Protein AF-A0A1W2FY06-F1 (afdb_monomer_lite)

Structure (mmCIF, N/CA/C/O backbone):
data_AF-A0A1W2FY06-F1
#
_entry.id   AF-A0A1W2FY06-F1
#
loop_
_atom_site.group_PDB
_atom_site.id
_atom_site.type_symbol
_atom_site.label_atom_id
_atom_site.label_alt_id
_atom_site.label_comp_id
_atom_site.label_asym_id
_atom_site.label_entity_id
_atom_site.label_seq_id
_atom_site.pdbx_PDB_ins_code
_atom_site.Cartn_x
_atom_site.Cartn_y
_atom_site.Cartn_z
_atom_site.occupancy
_atom_site.B_iso_or_equiv
_atom_site.auth_seq_id
_atom_site.auth_comp_id
_atom_site.auth_asym_id
_atom_site.auth_atom_id
_atom_site.pdbx_PDB_model_num
ATOM 1 N N . MET A 1 1 ? -39.322 6.950 17.007 1.00 67.31 1 MET A N 1
ATOM 2 C CA . MET A 1 1 ? -38.170 6.856 16.088 1.00 67.31 1 MET A CA 1
ATOM 3 C C . MET A 1 1 ? -37.689 5.413 16.078 1.00 67.31 1 MET A C 1
ATOM 5 O O . MET A 1 1 ? -37.512 4.843 17.148 1.00 67.31 1 MET A O 1
ATOM 9 N N . ARG A 1 2 ? -37.564 4.769 14.909 1.00 72.56 2 ARG A N 1
ATOM 10 C CA . ARG A 1 2 ? -37.090 3.375 14.846 1.00 72.56 2 ARG A CA 1
ATOM 11 C C . ARG A 1 2 ? -35.591 3.369 15.153 1.00 72.56 2 ARG A C 1
ATOM 13 O O . ARG A 1 2 ? -34.819 3.900 14.365 1.00 72.56 2 ARG A O 1
ATOM 20 N N . ARG A 1 3 ? -35.193 2.812 16.303 1.00 79.31 3 ARG A N 1
ATOM 21 C CA . ARG A 1 3 ? -33.794 2.851 16.766 1.00 79.31 3 ARG A CA 1
ATOM 22 C C . ARG A 1 3 ? -32.891 1.785 16.157 1.00 79.31 3 ARG A C 1
ATOM 24 O O . ARG A 1 3 ? -31.689 1.897 16.316 1.00 79.31 3 ARG A O 1
ATOM 31 N N . ALA A 1 4 ? -33.442 0.789 15.462 1.00 83.06 4 ALA A N 1
ATOM 32 C CA . ALA A 1 4 ? -32.665 -0.295 14.871 1.00 83.06 4 ALA A CA 1
ATOM 33 C C . ALA A 1 4 ? -33.096 -0.609 13.434 1.00 83.06 4 ALA A C 1
ATOM 35 O O . ALA A 1 4 ? -34.290 -0.763 13.143 1.00 83.06 4 ALA A O 1
ATOM 36 N N . LEU A 1 5 ? -32.098 -0.752 12.567 1.00 82.75 5 LEU A N 1
ATOM 37 C CA . LEU A 1 5 ? -32.181 -1.322 11.233 1.00 82.75 5 LEU A CA 1
ATOM 38 C C . LEU A 1 5 ? -31.598 -2.735 11.282 1.00 82.75 5 LEU A C 1
ATOM 40 O O . LEU A 1 5 ? -30.414 -2.924 11.562 1.00 82.75 5 LEU A O 1
ATOM 44 N N . ALA A 1 6 ? -32.452 -3.725 11.029 1.00 81.94 6 ALA A N 1
ATOM 45 C CA . ALA A 1 6 ? -32.010 -5.089 10.794 1.00 81.94 6 ALA A CA 1
ATOM 46 C C . ALA A 1 6 ? -31.625 -5.211 9.322 1.00 81.94 6 ALA A C 1
ATOM 48 O O . ALA A 1 6 ? -32.446 -4.930 8.448 1.00 81.94 6 ALA A O 1
ATOM 49 N N . VAL A 1 7 ? -30.386 -5.609 9.067 1.00 79.62 7 VAL A N 1
ATOM 50 C CA . VAL A 1 7 ? -29.875 -5.868 7.723 1.00 79.62 7 VAL A CA 1
ATOM 51 C C . VAL A 1 7 ? -29.640 -7.366 7.564 1.00 79.62 7 VAL A C 1
ATOM 53 O O . VAL A 1 7 ? -29.086 -8.016 8.454 1.00 79.62 7 VAL A O 1
ATOM 56 N N . GLY A 1 8 ? -30.102 -7.938 6.451 1.00 71.25 8 GLY A N 1
ATOM 57 C CA . GLY A 1 8 ? -29.766 -9.311 6.100 1.00 71.25 8 GLY A CA 1
ATOM 58 C C . GLY A 1 8 ? -28.286 -9.410 5.733 1.00 71.25 8 GLY A C 1
ATOM 59 O O . GLY A 1 8 ? -27.735 -8.484 5.136 1.00 71.25 8 GLY A O 1
ATOM 60 N N . ALA A 1 9 ? -27.646 -10.544 6.031 1.00 61.25 9 ALA A N 1
ATOM 61 C CA . ALA A 1 9 ? -26.283 -10.794 5.560 1.00 61.25 9 ALA A CA 1
ATOM 62 C C . ALA A 1 9 ? -26.212 -10.655 4.025 1.00 61.25 9 ALA A C 1
ATOM 64 O O . ALA A 1 9 ? -25.365 -9.956 3.507 1.00 61.25 9 ALA A O 1
ATOM 65 N N . GLY A 1 10 ? -27.184 -11.169 3.266 1.00 57.09 10 GLY A N 1
ATOM 66 C CA . GLY A 1 10 ? -27.201 -10.978 1.806 1.00 57.09 10 GLY A CA 1
ATOM 67 C C . GLY A 1 10 ? -27.318 -9.517 1.330 1.00 57.09 10 GLY A C 1
ATOM 68 O O . GLY A 1 10 ? -26.815 -9.190 0.255 1.00 57.09 10 GLY A O 1
ATOM 69 N N . ASP A 1 11 ? -27.944 -8.633 2.115 1.00 59.56 11 ASP A N 1
ATOM 70 C CA . ASP A 1 11 ? -28.197 -7.234 1.732 1.00 59.56 11 ASP A CA 1
ATOM 71 C C . ASP A 1 11 ? -26.977 -6.336 1.966 1.00 59.56 11 ASP A C 1
ATOM 73 O O . ASP A 1 11 ? -26.702 -5.442 1.165 1.00 59.56 11 ASP A O 1
ATOM 77 N N . LEU A 1 12 ? -26.202 -6.614 3.018 1.00 58.22 12 LEU A N 1
ATOM 78 C CA . LEU A 1 12 ? -24.932 -5.938 3.300 1.00 58.22 12 LEU A CA 1
ATOM 79 C C . LEU A 1 12 ? -23.907 -6.153 2.164 1.00 58.22 12 LEU A C 1
ATOM 81 O O . LEU A 1 12 ? -23.123 -5.258 1.869 1.00 58.22 12 LEU A O 1
ATOM 85 N N . TRP A 1 13 ? -23.946 -7.304 1.481 1.00 53.69 13 TRP A N 1
ATOM 86 C CA . TRP A 1 13 ? -22.970 -7.670 0.448 1.00 53.69 13 TRP A CA 1
ATOM 87 C C . TRP A 1 13 ? -23.310 -7.021 -0.893 1.00 53.69 13 TRP A C 1
ATOM 89 O O . TRP A 1 13 ? -22.421 -6.578 -1.616 1.00 53.69 13 TRP A O 1
ATOM 99 N N . ARG A 1 14 ? -24.605 -6.901 -1.215 1.00 54.16 14 ARG A N 1
ATOM 100 C CA . ARG A 1 14 ? -25.066 -6.221 -2.438 1.00 54.16 14 ARG A CA 1
ATOM 101 C C . ARG A 1 14 ? -24.786 -4.717 -2.423 1.00 54.16 14 ARG A C 1
ATOM 103 O O . ARG A 1 14 ? -24.766 -4.109 -3.489 1.00 54.16 14 ARG A O 1
ATOM 110 N N . ALA A 1 15 ? -24.584 -4.131 -1.242 1.00 54.31 15 ALA A N 1
ATOM 111 C CA . ALA A 1 15 ? -24.338 -2.705 -1.072 1.00 54.31 15 ALA A CA 1
ATOM 112 C C . ALA A 1 15 ? -22.865 -2.288 -1.259 1.00 54.31 15 ALA A C 1
ATOM 114 O O . ALA A 1 15 ? -22.631 -1.102 -1.478 1.00 54.31 15 ALA A O 1
ATOM 115 N N . VAL A 1 16 ? -21.890 -3.213 -1.181 1.00 53.81 16 VAL A N 1
ATOM 116 C CA . VAL A 1 16 ? -20.472 -2.828 -1.025 1.00 53.81 16 VAL A CA 1
ATOM 117 C C . VAL A 1 16 ? -19.586 -3.067 -2.254 1.00 53.81 16 VAL A C 1
ATOM 119 O O . VAL A 1 16 ? -18.772 -2.192 -2.505 1.00 53.81 16 VAL A O 1
ATOM 122 N N . GLU A 1 17 ? -19.720 -4.111 -3.091 1.00 51.19 17 GLU A N 1
ATOM 123 C CA . GLU A 1 17 ? -18.881 -4.192 -4.314 1.00 51.19 17 GLU A CA 1
ATOM 124 C C . GLU A 1 17 ? -19.279 -5.273 -5.341 1.00 51.19 17 GLU A C 1
ATOM 126 O O . GLU A 1 17 ? -19.975 -6.239 -5.041 1.00 51.19 17 GLU A O 1
ATOM 131 N N . ARG A 1 18 ? -18.801 -5.111 -6.587 1.00 51.38 18 ARG A N 1
ATOM 132 C CA . ARG A 1 18 ? -18.996 -6.022 -7.739 1.00 51.38 18 ARG A CA 1
ATOM 133 C C . ARG A 1 18 ? -18.108 -7.289 -7.707 1.00 51.38 18 ARG A C 1
ATOM 135 O O . ARG A 1 18 ? -18.113 -8.031 -8.688 1.00 51.38 18 ARG A O 1
ATOM 142 N N . GLN A 1 19 ? -17.325 -7.527 -6.650 1.00 51.66 19 GLN A N 1
ATOM 143 C CA . GLN A 1 19 ? -16.337 -8.619 -6.556 1.00 51.66 19 GLN A CA 1
ATOM 144 C C . GLN A 1 19 ? -16.575 -9.506 -5.323 1.00 51.66 19 GLN A C 1
ATOM 146 O O . GLN A 1 19 ? -17.111 -9.045 -4.318 1.00 51.66 19 GLN A O 1
ATOM 151 N N . GLN A 1 20 ? -16.216 -10.794 -5.409 1.00 56.03 20 GLN A N 1
ATOM 152 C CA . GLN A 1 20 ? -16.432 -11.745 -4.315 1.00 56.03 20 GLN A CA 1
ATOM 153 C C . GLN A 1 20 ? -15.434 -11.513 -3.153 1.00 56.03 20 GLN A C 1
ATOM 155 O O . GLN A 1 20 ? -14.250 -11.311 -3.414 1.00 56.03 20 GLN A O 1
ATOM 160 N N . PRO A 1 21 ? -15.872 -11.560 -1.877 1.00 55.97 21 PRO A N 1
ATOM 161 C CA . PRO A 1 21 ? -15.046 -11.197 -0.712 1.00 55.97 21 PRO A CA 1
ATOM 162 C C . PRO A 1 21 ? -13.812 -12.074 -0.422 1.00 55.97 21 PRO A C 1
ATOM 164 O O . PRO A 1 21 ? -12.934 -11.644 0.324 1.00 55.97 21 PRO A O 1
ATOM 167 N N . SER A 1 22 ? -13.743 -13.304 -0.940 1.00 63.78 22 SER A N 1
ATOM 168 C CA . SER A 1 22 ? -12.738 -14.308 -0.537 1.00 63.78 22 SER A CA 1
ATOM 169 C C . SER A 1 22 ? -11.319 -13.990 -1.003 1.00 63.78 22 SER A C 1
ATOM 171 O O . SER A 1 22 ? -10.350 -14.226 -0.279 1.00 63.78 22 SER A O 1
ATOM 173 N N . ASP A 1 23 ? -11.178 -13.425 -2.198 1.00 69.75 23 ASP A N 1
ATOM 174 C CA . ASP A 1 23 ? -9.884 -13.412 -2.890 1.00 69.75 23 ASP A CA 1
ATOM 175 C C . ASP A 1 23 ? -8.903 -12.405 -2.275 1.00 69.75 23 ASP A C 1
ATOM 177 O O . ASP A 1 23 ? -7.689 -12.540 -2.410 1.00 69.75 23 ASP A O 1
ATOM 181 N N . ARG A 1 24 ? -9.429 -11.409 -1.553 1.00 80.44 24 ARG A N 1
ATOM 182 C CA . ARG A 1 24 ? -8.660 -10.321 -0.929 1.00 80.44 24 ARG A CA 1
ATOM 183 C C . ARG A 1 24 ? -8.780 -10.284 0.593 1.00 80.44 24 ARG A C 1
ATOM 185 O O . ARG A 1 24 ? -8.371 -9.303 1.211 1.00 80.44 24 ARG A O 1
ATOM 192 N N . ALA A 1 25 ? -9.343 -11.317 1.215 1.00 86.88 25 ALA A N 1
ATOM 193 C CA . ALA A 1 25 ? -9.453 -11.382 2.668 1.00 86.88 25 ALA A CA 1
ATOM 194 C C . ALA A 1 25 ? -8.068 -11.446 3.336 1.00 86.88 25 ALA A C 1
ATOM 196 O O . ALA A 1 25 ? -7.158 -12.126 2.848 1.00 86.88 25 ALA A O 1
ATOM 197 N N . LEU A 1 26 ? -7.932 -10.755 4.471 1.00 90.69 26 LEU A N 1
ATOM 198 C CA . LEU A 1 26 ? -6.718 -10.765 5.286 1.00 90.69 26 LEU A CA 1
ATOM 199 C C . LEU A 1 26 ? -6.373 -12.182 5.786 1.00 90.69 26 LEU A C 1
ATOM 201 O O . LEU A 1 26 ? -7.285 -12.972 6.041 1.00 90.69 26 LEU A O 1
ATOM 205 N N . PRO A 1 27 ? -5.081 -12.499 5.998 1.00 91.50 27 PRO A N 1
ATOM 206 C CA . PRO A 1 27 ? -4.669 -13.756 6.628 1.00 91.50 27 PRO A CA 1
ATOM 207 C C . PRO A 1 27 ? -5.152 -13.883 8.075 1.00 91.50 27 PRO A C 1
ATOM 209 O O . PRO A 1 27 ? -5.428 -14.986 8.541 1.00 91.50 27 PRO A O 1
ATOM 212 N N . SER A 1 28 ? -5.241 -12.760 8.788 1.00 94.25 28 SER A N 1
ATOM 213 C CA . SER A 1 28 ? -5.701 -12.703 10.168 1.00 94.25 28 SER A CA 1
ATOM 214 C C . SER A 1 28 ? -6.188 -11.303 10.554 1.00 94.25 28 SER A C 1
ATOM 216 O O . SER A 1 28 ? -5.902 -10.322 9.861 1.00 94.25 28 SER A O 1
ATOM 218 N N . LEU A 1 29 ? -6.906 -11.200 11.674 1.00 95.00 29 LEU A N 1
ATOM 219 C CA . LEU A 1 29 ? -7.272 -9.929 12.303 1.00 95.00 29 LEU A CA 1
ATOM 220 C C . LEU A 1 29 ? -7.550 -10.104 13.803 1.00 95.00 29 LEU A C 1
ATOM 222 O O . LEU A 1 29 ? -7.943 -11.180 14.236 1.00 95.00 29 LEU A O 1
ATOM 226 N N . ASP A 1 30 ? -7.392 -9.039 14.585 1.00 95.38 30 ASP A N 1
ATOM 227 C CA . ASP A 1 30 ? -7.973 -8.927 15.927 1.00 95.38 30 ASP A CA 1
ATOM 228 C C . ASP A 1 30 ? -9.328 -8.222 15.802 1.00 95.38 30 ASP A C 1
ATOM 230 O O . ASP A 1 30 ? -9.382 -7.112 15.266 1.00 95.38 30 ASP A O 1
ATOM 234 N N . LEU A 1 31 ? -10.405 -8.828 16.309 1.00 95.25 31 LEU A N 1
ATOM 235 C CA . LEU A 1 31 ? -11.728 -8.205 16.382 1.00 95.25 31 LEU A CA 1
ATOM 236 C C . LEU A 1 31 ? -12.059 -7.848 17.830 1.00 95.25 31 LEU A C 1
ATOM 238 O O . LEU A 1 31 ? -12.178 -8.736 18.676 1.00 95.25 31 LEU A O 1
ATOM 242 N N . SER A 1 32 ? -12.259 -6.564 18.108 1.00 95.31 32 SER A N 1
ATOM 243 C CA . SER A 1 32 ? -12.756 -6.118 19.410 1.00 95.31 32 SER A CA 1
ATOM 244 C C . SER A 1 32 ? -14.279 -6.200 19.456 1.00 95.31 32 SER A C 1
ATOM 246 O O . SER A 1 32 ? -14.969 -5.653 18.589 1.00 95.31 32 SER A O 1
ATOM 248 N N . VAL A 1 33 ? -14.823 -6.860 20.477 1.00 95.75 33 VAL A N 1
ATOM 249 C CA . VAL A 1 33 ? -16.265 -7.034 20.670 1.00 95.75 33 VAL A CA 1
ATOM 250 C C . VAL A 1 33 ? -16.678 -6.843 22.124 1.00 95.75 33 VAL A C 1
ATOM 252 O O . VAL A 1 33 ? -15.971 -7.212 23.058 1.00 95.75 33 VAL A O 1
ATOM 255 N N . PHE A 1 34 ? -17.887 -6.329 22.314 1.00 95.62 34 PHE A N 1
ATOM 256 C CA . PHE A 1 34 ? -18.595 -6.365 23.587 1.00 95.62 34 PHE A CA 1
ATOM 257 C C . PHE A 1 34 ? -19.660 -7.456 23.539 1.00 95.62 34 PHE A C 1
ATOM 259 O O . PHE A 1 34 ? -20.426 -7.533 22.576 1.00 95.62 34 PHE A O 1
ATOM 266 N N . VAL A 1 35 ? -19.739 -8.268 24.591 1.00 95.75 35 VAL A N 1
ATOM 267 C CA . VAL A 1 35 ? -20.843 -9.215 24.792 1.00 95.75 35 VAL A CA 1
ATOM 268 C C . VAL A 1 35 ? -21.891 -8.535 25.661 1.00 95.75 35 VAL A C 1
ATOM 270 O O . VAL A 1 35 ? -21.599 -8.122 26.781 1.00 95.75 35 VAL A O 1
ATOM 273 N N . LEU A 1 36 ? -23.100 -8.403 25.128 1.00 95.69 36 LEU A N 1
ATOM 274 C CA . LEU A 1 36 ? -24.224 -7.720 25.752 1.00 95.69 36 LEU A CA 1
ATOM 275 C C . LEU A 1 36 ? -25.217 -8.762 26.270 1.00 95.69 36 LEU A C 1
ATOM 277 O O . LEU A 1 36 ? -25.936 -9.375 25.479 1.00 95.69 36 LEU A O 1
ATOM 281 N N . ALA A 1 37 ? -25.253 -8.953 27.585 1.00 95.00 37 ALA A N 1
ATOM 282 C CA . ALA A 1 37 ? -26.115 -9.923 28.256 1.00 95.00 37 ALA A CA 1
ATOM 283 C C . ALA A 1 37 ? -26.520 -9.407 29.641 1.00 95.00 37 ALA A C 1
ATOM 285 O O . ALA A 1 37 ? -25.834 -8.555 30.197 1.00 95.00 37 ALA A O 1
ATOM 286 N N . LEU A 1 38 ? -27.613 -9.925 30.206 1.00 94.31 38 LEU A N 1
ATOM 287 C CA . LEU A 1 38 ? -28.098 -9.519 31.537 1.00 94.31 38 LEU A CA 1
ATOM 288 C C . LEU A 1 38 ? -27.414 -10.275 32.689 1.00 94.31 38 LEU A C 1
ATOM 290 O O . LEU A 1 38 ? -27.403 -9.811 33.835 1.00 94.31 38 LEU A O 1
ATOM 294 N N . SER A 1 39 ? -26.859 -11.454 32.405 1.00 93.75 39 SER A N 1
ATOM 295 C CA . SER A 1 39 ? -26.155 -12.290 33.376 1.00 93.75 39 SER A CA 1
ATOM 296 C C . SER A 1 39 ? -25.247 -13.315 32.677 1.00 93.75 39 SER A C 1
ATOM 298 O O . SER A 1 39 ? -25.399 -13.526 31.470 1.00 93.75 39 SER A O 1
ATOM 300 N N . PRO A 1 40 ? -24.320 -13.966 33.405 1.00 94.75 40 PRO A N 1
ATOM 301 C CA . PRO A 1 40 ? -23.540 -15.084 32.874 1.00 94.75 40 PRO A CA 1
ATOM 302 C C . PRO A 1 40 ? -24.420 -16.225 32.345 1.00 94.75 40 PRO A C 1
ATOM 304 O O . PRO A 1 40 ? -24.166 -16.747 31.266 1.00 94.75 40 PRO A O 1
ATOM 307 N N . GLU A 1 41 ? -25.516 -16.547 33.036 1.00 96.12 41 GLU A N 1
ATOM 308 C CA . GLU A 1 41 ? -26.436 -17.617 32.631 1.00 96.12 41 GLU A CA 1
ATOM 309 C C . GLU A 1 41 ? -27.132 -17.299 31.300 1.00 96.12 41 GLU A C 1
ATOM 311 O O . GLU A 1 41 ? -27.409 -18.201 30.512 1.00 96.12 41 GLU A O 1
ATOM 316 N N . ALA A 1 42 ? -27.393 -16.016 31.016 1.00 95.50 42 ALA A N 1
ATOM 317 C CA . ALA A 1 42 ? -27.917 -15.589 29.720 1.00 95.50 42 ALA A CA 1
ATOM 318 C C . ALA A 1 42 ? -26.887 -15.801 28.597 1.00 95.50 42 ALA A C 1
ATOM 320 O O . ALA A 1 42 ? -27.252 -16.239 27.505 1.00 95.50 42 A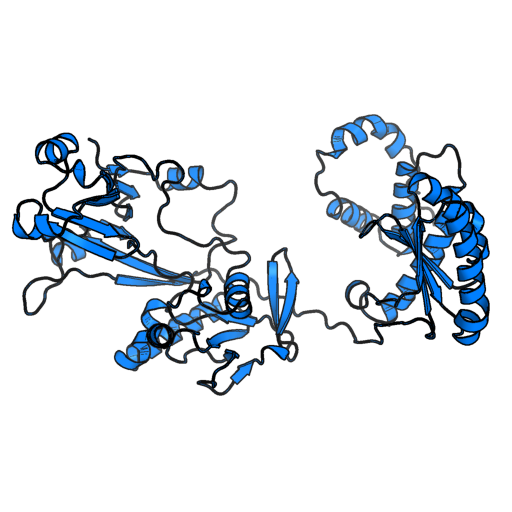LA A O 1
ATOM 321 N N . VAL A 1 43 ? -25.596 -15.567 28.871 1.00 94.56 43 VAL A N 1
ATOM 322 C CA . VAL A 1 43 ? -24.512 -15.883 27.924 1.00 94.56 43 VAL A CA 1
ATOM 323 C C . VAL A 1 43 ? -24.475 -17.386 27.641 1.00 94.56 43 VAL A C 1
ATOM 325 O O . VAL A 1 43 ? -24.493 -17.772 26.471 1.00 94.56 43 VAL A O 1
ATOM 328 N N . ASP A 1 44 ? -24.510 -18.222 28.683 1.00 95.62 44 ASP A N 1
ATOM 329 C CA . ASP A 1 44 ? -24.491 -19.689 28.562 1.00 95.62 44 ASP A CA 1
ATOM 330 C C . ASP A 1 44 ? -25.717 -20.233 27.811 1.00 95.62 44 ASP A C 1
ATOM 332 O O . ASP A 1 44 ? -25.610 -21.167 27.014 1.00 95.62 44 ASP A O 1
ATOM 336 N N . ALA A 1 45 ? -26.886 -19.616 28.005 1.00 96.81 45 ALA A N 1
ATOM 337 C CA . ALA A 1 45 ? -28.115 -19.938 27.279 1.00 96.81 45 ALA A CA 1
ATOM 338 C C . ALA A 1 45 ? -28.119 -19.435 25.820 1.00 96.81 45 ALA A C 1
ATOM 340 O O . ALA A 1 45 ? -29.053 -19.717 25.065 1.00 96.81 45 ALA A O 1
ATOM 341 N N . GLY A 1 46 ? -27.095 -18.684 25.404 1.00 95.50 46 GLY A N 1
ATOM 342 C CA . GLY A 1 46 ? -26.998 -18.095 24.072 1.00 95.50 46 GLY A CA 1
ATOM 343 C C . GLY A 1 46 ? -27.860 -16.844 23.860 1.00 95.50 46 GLY A C 1
ATOM 344 O O . GLY A 1 46 ? -27.984 -16.406 22.709 1.00 95.50 46 GLY A O 1
ATOM 345 N N . ASP A 1 47 ? -28.417 -16.277 24.935 1.00 96.00 47 ASP A N 1
ATOM 346 C CA . ASP A 1 47 ? -29.229 -15.055 24.972 1.00 96.00 47 ASP A CA 1
ATOM 347 C C . ASP A 1 47 ? -28.349 -13.817 25.197 1.00 96.00 47 ASP A C 1
ATOM 349 O O . ASP A 1 47 ? -28.267 -13.228 26.277 1.00 96.00 47 ASP A O 1
ATOM 353 N N . PHE A 1 48 ? -27.627 -13.447 24.143 1.00 95.06 48 PHE A N 1
ATOM 354 C CA . PHE A 1 48 ? -26.772 -12.269 24.130 1.00 95.06 48 PHE A CA 1
ATOM 355 C C . PHE A 1 48 ? -26.734 -11.628 22.744 1.00 95.06 48 PHE A C 1
ATOM 357 O O . PHE A 1 48 ? -26.935 -12.277 21.710 1.00 95.06 48 PHE A O 1
ATOM 364 N N . GLN A 1 49 ? -26.403 -10.341 22.720 1.00 95.56 49 GLN A N 1
ATOM 365 C CA . GLN A 1 49 ? -25.976 -9.653 21.505 1.00 95.56 49 GLN A CA 1
ATOM 366 C C . GLN A 1 49 ? -24.462 -9.447 21.545 1.00 95.56 49 GLN A C 1
ATOM 368 O O . GLN A 1 49 ? -23.867 -9.337 22.614 1.00 95.56 49 GLN A O 1
ATOM 373 N N . MET A 1 50 ? -23.826 -9.376 20.382 1.00 95.69 50 MET A N 1
ATOM 374 C CA . MET A 1 50 ? -22.437 -8.929 20.273 1.00 95.69 50 MET A CA 1
ATOM 375 C C . MET A 1 50 ? -22.419 -7.562 19.626 1.00 95.69 50 MET A C 1
ATOM 377 O O . MET A 1 50 ? -23.149 -7.337 18.669 1.00 95.69 50 MET A O 1
ATOM 381 N N . MET A 1 51 ? -21.581 -6.660 20.108 1.00 95.31 51 MET A N 1
ATOM 382 C CA . MET A 1 51 ? -21.357 -5.374 19.465 1.00 95.31 51 MET A CA 1
ATOM 383 C C . MET A 1 51 ? -19.902 -5.270 19.039 1.00 95.31 51 MET A C 1
ATOM 385 O O . MET A 1 51 ? -19.013 -5.462 19.864 1.00 95.31 51 MET A O 1
ATOM 389 N N . VAL A 1 52 ? -19.664 -4.937 17.772 1.00 94.50 52 VAL A N 1
ATOM 390 C CA . VAL A 1 52 ? -18.322 -4.580 17.302 1.00 94.50 52 VAL A CA 1
ATOM 391 C C . VAL A 1 52 ? -17.869 -3.325 18.050 1.00 94.50 52 VAL A C 1
ATOM 393 O O . VAL A 1 52 ? -18.616 -2.349 18.152 1.00 94.50 52 VAL A O 1
ATOM 396 N N . GLY A 1 53 ? -16.668 -3.371 18.623 1.00 90.69 53 GLY A N 1
ATOM 397 C CA . GLY A 1 53 ? -16.106 -2.273 19.398 1.00 90.69 53 GLY A CA 1
ATOM 398 C C . GLY A 1 53 ? -15.976 -0.980 18.578 1.00 90.69 53 GLY A C 1
ATOM 399 O O . GLY A 1 53 ? -15.885 -1.021 17.349 1.00 90.69 53 GLY A O 1
ATOM 400 N N . PRO A 1 54 ? -15.949 0.197 19.235 1.00 86.62 54 PRO A N 1
ATOM 401 C CA . PRO A 1 54 ? -15.744 1.477 18.546 1.00 86.62 54 PRO A CA 1
ATOM 402 C C . PRO A 1 54 ? -14.400 1.501 17.804 1.00 86.62 54 PRO A C 1
ATOM 404 O O . PRO A 1 54 ? -14.301 2.026 16.695 1.00 86.62 54 PRO A O 1
ATOM 407 N N . ASN A 1 55 ? -13.385 0.877 18.405 1.00 86.69 55 ASN A N 1
ATOM 408 C CA . ASN A 1 55 ? -12.187 0.447 17.719 1.00 86.69 55 ASN A CA 1
ATOM 409 C C . ASN A 1 55 ? -12.442 -0.969 17.191 1.00 86.69 55 ASN A C 1
ATOM 411 O O . ASN A 1 55 ? -12.629 -1.879 17.992 1.00 86.69 55 ASN A O 1
ATOM 415 N N . PHE A 1 56 ? -12.456 -1.144 15.867 1.00 88.06 56 PHE A N 1
ATOM 416 C CA . PHE A 1 56 ? -12.678 -2.440 15.215 1.00 88.06 56 PHE A CA 1
ATOM 417 C C . PHE A 1 56 ? -11.697 -3.520 15.705 1.00 88.06 56 PHE A C 1
ATOM 419 O O . PHE A 1 56 ? -12.060 -4.689 15.799 1.00 88.06 56 PHE A O 1
ATOM 426 N N . GLY A 1 57 ? -10.468 -3.116 16.039 1.00 91.44 57 GLY A N 1
ATOM 427 C CA . GLY A 1 57 ? -9.376 -4.007 16.411 1.00 91.44 57 GLY A CA 1
ATOM 428 C C . GLY A 1 57 ? -8.172 -3.776 15.504 1.00 91.44 57 GLY A C 1
ATOM 429 O O . GLY A 1 57 ? -7.760 -2.631 15.304 1.00 91.44 57 GLY A O 1
ATOM 430 N N . ALA A 1 58 ? -7.592 -4.842 14.954 1.00 92.81 58 ALA A N 1
ATOM 431 C CA . ALA A 1 58 ? -6.376 -4.753 14.150 1.00 92.81 58 ALA A CA 1
ATOM 432 C C . ALA A 1 58 ? -6.418 -5.648 12.910 1.00 92.81 58 ALA A C 1
ATOM 434 O O . ALA A 1 58 ? -6.938 -6.753 12.941 1.00 92.81 58 ALA A O 1
ATOM 435 N N . SER A 1 59 ? -5.785 -5.203 11.824 1.00 90.94 59 SER A N 1
ATOM 436 C CA . SER A 1 59 ? -5.675 -5.948 10.558 1.00 90.94 59 SER A CA 1
ATOM 437 C C . SER A 1 59 ? -4.631 -7.080 10.578 1.00 90.94 59 SER A C 1
ATOM 439 O O . SER A 1 59 ? -4.124 -7.454 9.525 1.00 90.94 59 SER A O 1
ATOM 441 N N . ALA A 1 60 ? -4.240 -7.531 11.769 1.00 92.50 60 ALA A N 1
ATOM 442 C CA . ALA A 1 60 ? -3.422 -8.711 12.016 1.00 92.50 60 ALA A CA 1
ATOM 443 C C . ALA A 1 60 ? -3.666 -9.165 13.459 1.00 92.50 60 ALA A C 1
ATOM 445 O O . ALA A 1 60 ? -3.779 -8.327 14.361 1.00 92.50 60 ALA A O 1
ATOM 446 N N . ALA A 1 61 ? -3.752 -10.471 13.658 1.00 94.62 61 ALA A N 1
ATOM 447 C CA . ALA A 1 61 ? -4.009 -11.090 14.943 1.00 94.62 61 ALA A CA 1
ATOM 448 C C . ALA A 1 61 ? -2.839 -10.886 15.926 1.00 94.62 61 ALA A C 1
ATOM 450 O O . ALA A 1 61 ? -1.666 -10.866 15.550 1.00 94.62 61 ALA A O 1
ATOM 451 N N . GLY A 1 62 ? -3.161 -10.746 17.211 1.00 94.12 62 GLY A N 1
ATOM 452 C CA . GLY A 1 62 ? -2.195 -10.633 18.306 1.00 94.12 62 GLY A CA 1
ATOM 453 C C . GLY A 1 62 ? -1.625 -9.229 18.537 1.00 94.12 62 GLY A C 1
ATOM 454 O O . GLY A 1 62 ? -0.910 -9.022 19.520 1.00 94.12 62 GLY A O 1
ATOM 455 N N . ARG A 1 63 ? -1.958 -8.230 17.709 1.00 94.56 63 ARG A N 1
ATOM 456 C CA . ARG A 1 63 ? -1.452 -6.851 17.859 1.00 94.56 63 ARG A CA 1
ATOM 457 C C . ARG A 1 63 ? -1.917 -6.190 19.143 1.00 94.56 63 ARG A C 1
ATOM 459 O O . ARG A 1 63 ? -1.157 -5.430 19.747 1.00 94.56 63 ARG A O 1
ATOM 466 N N . VAL A 1 64 ? -3.154 -6.458 19.558 1.00 93.62 64 VAL A N 1
ATOM 467 C CA . VAL A 1 64 ? -3.693 -5.884 20.796 1.00 93.62 64 VAL A CA 1
ATOM 468 C C . VAL A 1 64 ? -3.037 -6.525 22.019 1.00 93.62 64 VAL A C 1
ATOM 470 O O . VAL A 1 64 ? -2.672 -5.816 22.959 1.00 93.62 64 VAL A O 1
ATOM 473 N N . LEU A 1 65 ? -2.828 -7.845 21.983 1.00 94.25 65 LEU A N 1
ATOM 474 C CA . LEU A 1 65 ? -2.193 -8.606 23.062 1.00 94.25 65 LEU A CA 1
ATOM 475 C C . LEU A 1 65 ? -0.684 -8.330 23.175 1.00 94.25 65 LEU A C 1
ATOM 477 O O . LEU A 1 65 ? -0.136 -8.393 24.274 1.00 94.25 65 LEU A O 1
ATOM 481 N N . GLY A 1 66 ? -0.009 -7.995 22.072 1.00 93.62 66 GLY A N 1
ATOM 482 C CA . GLY A 1 66 ? 1.452 -7.968 21.994 1.00 93.62 66 GLY A CA 1
ATOM 483 C C . GLY A 1 66 ? 2.150 -7.123 23.059 1.00 93.62 66 GLY A C 1
ATOM 484 O O . GLY A 1 66 ? 3.105 -7.595 23.677 1.00 93.62 66 GLY A O 1
ATOM 485 N N . ARG A 1 67 ? 1.635 -5.923 23.369 1.00 92.12 67 ARG A N 1
ATOM 486 C CA . ARG A 1 67 ? 2.217 -5.055 24.416 1.00 92.12 67 ARG A CA 1
ATOM 487 C C . ARG A 1 67 ? 2.056 -5.588 25.841 1.00 92.12 67 ARG A C 1
ATOM 489 O O . ARG A 1 67 ? 2.725 -5.111 26.751 1.00 92.12 67 ARG A O 1
ATOM 496 N N . PHE A 1 68 ? 1.143 -6.534 26.042 1.00 92.25 68 PHE A N 1
ATOM 497 C CA . PHE A 1 68 ? 0.862 -7.163 27.331 1.00 92.25 68 PHE A CA 1
ATOM 498 C C . PHE A 1 68 ? 1.554 -8.519 27.480 1.00 92.25 68 PHE A C 1
ATOM 500 O O . PHE A 1 68 ? 1.459 -9.120 28.548 1.00 92.25 68 PHE A O 1
ATOM 507 N N . GLY A 1 69 ? 2.258 -8.996 26.445 1.00 89.69 69 GLY A N 1
ATOM 508 C CA . GLY A 1 69 ? 2.908 -10.307 26.448 1.00 89.69 69 GLY A CA 1
ATOM 509 C C . GLY A 1 69 ? 3.848 -10.508 27.638 1.00 89.69 69 GLY A C 1
ATOM 510 O O . GLY A 1 69 ? 3.836 -11.567 28.257 1.00 89.69 69 GLY A O 1
ATOM 511 N N . ASP A 1 70 ? 4.595 -9.472 28.024 1.00 86.00 70 ASP A N 1
ATOM 512 C CA . ASP A 1 70 ? 5.498 -9.547 29.176 1.00 86.00 70 ASP A CA 1
ATOM 513 C C . ASP A 1 70 ? 4.764 -9.490 30.524 1.00 86.00 70 ASP A C 1
ATOM 515 O O . ASP A 1 70 ? 5.211 -10.111 31.486 1.00 86.00 70 ASP A O 1
ATOM 519 N N . LEU A 1 71 ? 3.628 -8.785 30.593 1.00 90.81 71 LEU A N 1
ATOM 520 C CA . LEU A 1 71 ? 2.831 -8.621 31.817 1.00 90.81 71 LEU A CA 1
ATOM 521 C C . LEU A 1 71 ? 2.004 -9.867 32.146 1.00 90.81 71 LEU A C 1
ATOM 523 O O . LEU A 1 71 ? 1.843 -10.213 33.312 1.00 90.81 71 LEU A O 1
ATOM 527 N N . LEU A 1 72 ? 1.480 -10.534 31.117 1.00 92.75 72 LEU A N 1
ATOM 528 C CA . LEU A 1 72 ? 0.661 -11.743 31.241 1.00 92.75 72 LEU A CA 1
ATOM 529 C C . LEU A 1 72 ? 1.503 -13.033 31.212 1.00 92.75 72 LEU A C 1
ATOM 531 O O . LEU A 1 72 ? 0.977 -14.130 31.403 1.00 92.75 72 LEU A O 1
ATOM 535 N N . GLY A 1 73 ? 2.814 -12.912 30.990 1.00 92.88 73 GLY A N 1
ATOM 536 C CA . GLY A 1 73 ? 3.767 -14.012 31.062 1.00 92.88 73 GLY A CA 1
ATOM 537 C C . GLY A 1 73 ? 3.617 -15.045 29.941 1.00 92.88 73 GLY A C 1
ATOM 538 O O . GLY A 1 73 ? 3.229 -14.742 28.812 1.00 92.88 73 GLY A O 1
ATOM 539 N N . GLU A 1 74 ? 3.970 -16.296 30.244 1.00 93.88 74 GLU A N 1
ATOM 540 C CA . GLU A 1 74 ? 4.156 -17.336 29.223 1.00 93.88 74 GLU A CA 1
ATOM 541 C C . GLU A 1 74 ? 2.870 -17.723 28.484 1.00 93.88 74 GLU A C 1
ATOM 543 O O . GLU A 1 74 ? 2.923 -18.078 27.308 1.00 93.88 74 GLU A O 1
ATOM 548 N N . GLN A 1 75 ? 1.704 -17.595 29.123 1.00 93.81 75 GLN A N 1
ATOM 549 C CA . GLN A 1 75 ? 0.421 -17.872 28.470 1.00 93.81 75 GLN A CA 1
ATOM 550 C C . GLN A 1 75 ? 0.170 -16.911 27.300 1.00 93.81 75 GLN A C 1
ATOM 552 O O . GLN A 1 75 ? -0.192 -17.349 26.208 1.00 93.81 75 GLN A O 1
ATOM 557 N N . ALA A 1 76 ? 0.432 -15.614 27.490 1.00 94.00 76 ALA A N 1
ATOM 558 C CA . ALA A 1 76 ? 0.290 -14.633 26.419 1.00 94.00 76 ALA A CA 1
ATOM 559 C C . ALA A 1 76 ? 1.349 -14.820 25.328 1.00 94.00 76 ALA A C 1
ATOM 561 O O . ALA A 1 76 ? 1.019 -14.747 24.146 1.00 94.00 76 ALA A O 1
ATOM 562 N N . ARG A 1 77 ? 2.602 -15.124 25.694 1.00 93.88 77 ARG A N 1
ATOM 563 C CA . ARG A 1 77 ? 3.655 -15.433 24.708 1.00 93.88 77 ARG A CA 1
ATOM 564 C C . ARG A 1 77 ? 3.324 -16.673 23.878 1.00 93.88 77 ARG A C 1
ATOM 566 O O . ARG A 1 77 ? 3.525 -16.656 22.667 1.00 93.88 77 ARG A O 1
ATOM 573 N N . THR A 1 78 ? 2.763 -17.706 24.503 1.00 94.94 78 THR A N 1
ATOM 574 C CA . THR A 1 78 ? 2.299 -18.921 23.818 1.00 94.94 78 THR A CA 1
ATOM 575 C C . THR A 1 78 ? 1.157 -18.609 22.851 1.00 94.94 78 THR A C 1
ATOM 577 O O . THR A 1 78 ? 1.202 -19.046 21.705 1.00 94.94 78 THR A O 1
ATOM 580 N N . ALA A 1 79 ? 0.175 -17.802 23.265 1.00 94.69 79 ALA A N 1
ATOM 581 C CA . ALA A 1 79 ? -0.919 -17.378 22.390 1.00 94.69 79 ALA A CA 1
ATOM 582 C C . ALA A 1 79 ? -0.417 -16.558 21.186 1.00 94.69 79 ALA A C 1
ATOM 584 O O . ALA A 1 79 ? -0.799 -16.826 20.049 1.00 94.69 79 ALA A O 1
ATOM 585 N N . LEU A 1 80 ? 0.492 -15.605 21.417 1.00 95.62 80 LEU A N 1
ATOM 586 C CA . LEU A 1 80 ? 1.111 -14.800 20.359 1.00 95.62 80 LEU A CA 1
ATOM 587 C C . LEU A 1 80 ? 1.936 -15.656 19.382 1.00 95.62 80 LEU A C 1
ATOM 589 O O . LEU A 1 80 ? 1.872 -15.429 18.175 1.00 95.62 80 LEU A O 1
ATOM 593 N N . ARG A 1 81 ? 2.670 -16.661 19.880 1.00 95.50 81 ARG A N 1
ATOM 594 C CA . ARG A 1 81 ? 3.410 -17.616 19.039 1.00 95.50 81 ARG A CA 1
ATOM 595 C C . ARG A 1 81 ? 2.463 -18.490 18.216 1.00 95.50 81 ARG A C 1
ATOM 597 O O . ARG A 1 81 ? 2.655 -18.609 17.016 1.00 95.50 81 ARG A O 1
ATOM 604 N N . SER A 1 82 ? 1.388 -18.998 18.821 1.00 95.25 82 SER A N 1
ATOM 605 C CA . SER A 1 82 ? 0.367 -19.775 18.105 1.00 95.25 82 SER A CA 1
ATOM 606 C C . SER A 1 82 ? -0.269 -18.986 16.959 1.00 95.25 82 SER A C 1
ATOM 608 O O . SER A 1 82 ? -0.518 -19.551 15.898 1.00 95.25 82 SER A O 1
ATOM 610 N N . VAL A 1 83 ? -0.527 -17.690 17.155 1.00 94.62 83 VAL A N 1
ATOM 611 C CA . VAL A 1 83 ? -1.005 -16.797 16.090 1.00 94.62 83 VAL A CA 1
ATOM 612 C C . VAL A 1 83 ? 0.058 -16.628 15.004 1.00 94.62 83 VAL A C 1
ATOM 614 O O . VAL A 1 83 ? -0.251 -16.738 13.819 1.00 94.62 83 VAL A O 1
ATOM 617 N N . ALA A 1 84 ? 1.312 -16.395 15.398 1.00 94.81 84 ALA A N 1
ATOM 618 C CA . ALA A 1 84 ? 2.413 -16.221 14.461 1.00 94.81 84 ALA A CA 1
ATOM 619 C C . ALA A 1 84 ? 2.634 -17.452 13.567 1.00 94.81 84 ALA A C 1
ATOM 621 O O . ALA A 1 84 ? 2.796 -17.302 12.351 1.00 94.81 84 ALA A O 1
ATOM 622 N N . ASP A 1 85 ? 2.584 -18.644 14.160 1.00 94.88 85 ASP A N 1
ATOM 623 C CA . ASP A 1 85 ? 2.717 -19.923 13.467 1.00 94.88 85 ASP A CA 1
ATOM 624 C C . ASP A 1 85 ? 1.541 -20.151 12.509 1.00 94.88 85 ASP A C 1
ATOM 626 O O . ASP A 1 85 ? 1.742 -20.525 11.352 1.00 94.88 85 ASP A O 1
ATOM 630 N N . ALA A 1 86 ? 0.313 -19.852 12.944 1.00 94.06 86 ALA A N 1
ATOM 631 C CA . ALA A 1 86 ? -0.874 -19.987 12.105 1.00 94.06 86 ALA A CA 1
ATOM 632 C C . ALA A 1 86 ? -0.820 -19.060 10.874 1.00 94.06 86 ALA A C 1
ATOM 634 O O . ALA A 1 86 ? -1.116 -19.491 9.760 1.00 94.06 86 ALA A O 1
ATOM 635 N N . GLU A 1 87 ? -0.363 -17.814 11.026 1.00 93.56 87 GLU A N 1
ATOM 636 C CA . GLU A 1 87 ? -0.170 -16.909 9.884 1.00 93.56 87 GLU A CA 1
ATOM 637 C C . GLU A 1 87 ? 0.912 -17.393 8.910 1.00 93.56 87 GLU A C 1
ATOM 639 O O . GLU A 1 87 ? 0.771 -17.226 7.695 1.00 93.56 87 GLU A O 1
ATOM 644 N N . ALA A 1 88 ? 1.980 -18.014 9.419 1.00 93.19 88 ALA A N 1
ATOM 645 C CA . ALA A 1 88 ? 3.017 -18.605 8.578 1.00 93.19 88 ALA A CA 1
ATOM 646 C C . ALA A 1 88 ? 2.480 -19.787 7.753 1.00 93.19 88 ALA A C 1
ATOM 648 O O . ALA A 1 88 ? 2.822 -19.906 6.576 1.00 93.19 88 ALA A O 1
ATOM 649 N N . VAL A 1 89 ? 1.587 -20.602 8.328 1.00 93.75 89 VAL A N 1
ATOM 650 C CA . VAL A 1 89 ? 0.902 -21.698 7.619 1.00 93.75 89 VAL A CA 1
ATOM 651 C C . VAL A 1 89 ? -0.024 -21.171 6.522 1.00 93.75 89 VAL A C 1
ATOM 653 O O . VAL A 1 89 ? -0.009 -21.693 5.411 1.00 93.75 89 VAL A O 1
ATOM 656 N N . VAL A 1 90 ? -0.792 -20.110 6.792 1.00 92.62 90 VAL A N 1
ATOM 657 C CA . VAL A 1 90 ? -1.706 -19.492 5.808 1.00 92.62 90 VAL A CA 1
ATOM 658 C C . VAL A 1 90 ? -0.947 -18.854 4.639 1.00 92.62 90 VAL A C 1
ATOM 660 O O . VAL A 1 90 ? -1.480 -18.714 3.537 1.00 92.62 90 VAL A O 1
ATOM 663 N N . ARG A 1 91 ? 0.306 -18.442 4.854 1.00 91.00 91 ARG A N 1
ATOM 664 C CA . ARG A 1 91 ? 1.140 -17.740 3.868 1.00 91.00 91 ARG A CA 1
ATOM 665 C C . ARG A 1 91 ? 2.515 -18.414 3.742 1.00 91.00 91 ARG A C 1
ATOM 667 O O . ARG A 1 91 ? 3.515 -17.800 4.129 1.00 91.00 91 ARG A O 1
ATOM 674 N N . PRO A 1 92 ? 2.589 -19.618 3.144 1.00 92.31 92 PRO A N 1
ATOM 675 C CA . PRO A 1 92 ? 3.837 -20.366 3.019 1.00 92.31 92 PRO A CA 1
ATOM 676 C C . PRO A 1 92 ? 4.850 -19.670 2.092 1.00 92.31 92 PRO A C 1
ATOM 678 O O . PRO A 1 92 ? 4.501 -18.758 1.328 1.00 92.31 92 PRO A O 1
ATOM 681 N N . GLY A 1 93 ? 6.117 -20.090 2.192 1.00 91.06 93 GLY A N 1
ATOM 682 C CA . GLY A 1 93 ? 7.248 -19.624 1.368 1.00 91.06 93 GLY A CA 1
ATOM 683 C C . GLY A 1 93 ? 7.655 -18.164 1.569 1.00 91.06 93 GLY A C 1
ATOM 684 O O . GLY A 1 93 ? 8.278 -17.556 0.694 1.00 91.06 93 GLY A O 1
ATOM 685 N N . ARG A 1 94 ? 7.271 -17.563 2.700 1.00 93.00 94 ARG A N 1
ATOM 686 C CA . ARG A 1 94 ? 7.515 -16.150 3.018 1.00 93.00 94 ARG A CA 1
ATOM 687 C C . ARG A 1 94 ? 8.238 -15.998 4.345 1.00 93.00 94 ARG A C 1
ATOM 689 O O . ARG A 1 94 ? 8.002 -16.747 5.289 1.00 93.00 94 ARG A O 1
ATOM 696 N N . VAL A 1 95 ? 9.085 -14.978 4.427 1.00 94.62 95 VAL A N 1
ATOM 697 C CA . VAL A 1 95 ? 9.797 -14.614 5.652 1.00 94.62 95 VAL A CA 1
ATOM 698 C C . VAL A 1 95 ? 9.023 -13.509 6.358 1.00 94.62 95 VAL A C 1
ATOM 700 O O . VAL A 1 95 ? 8.973 -12.376 5.885 1.00 94.62 95 VAL A O 1
ATOM 703 N N . TRP A 1 96 ? 8.416 -13.831 7.495 1.00 95.00 96 TRP A N 1
ATOM 704 C CA . TRP A 1 96 ? 7.754 -12.843 8.344 1.00 95.00 96 TRP A CA 1
ATOM 705 C C . TRP A 1 96 ? 8.794 -12.068 9.147 1.00 95.00 96 TRP A C 1
ATOM 707 O O . TRP A 1 96 ? 9.565 -12.673 9.892 1.00 95.00 96 TRP A O 1
ATOM 717 N N . ALA A 1 97 ? 8.810 -10.746 8.989 1.00 95.88 97 ALA A N 1
ATOM 718 C CA . ALA A 1 97 ? 9.778 -9.867 9.629 1.00 95.88 97 ALA A CA 1
ATOM 719 C C . ALA A 1 97 ? 9.067 -8.789 10.446 1.00 95.88 97 ALA A C 1
ATOM 721 O O . ALA A 1 97 ? 8.386 -7.919 9.900 1.00 95.88 97 ALA A O 1
ATOM 722 N N . GLU A 1 98 ? 9.242 -8.828 11.762 1.00 95.06 98 GLU A N 1
ATOM 723 C CA . GLU A 1 98 ? 8.637 -7.844 12.646 1.00 95.06 98 GLU A CA 1
ATOM 724 C C . GLU A 1 98 ? 9.385 -6.509 12.559 1.00 95.06 98 GLU A C 1
ATOM 726 O O . GLU A 1 98 ? 10.595 -6.430 12.777 1.00 95.06 98 GLU A O 1
ATOM 731 N N . VAL A 1 99 ? 8.666 -5.440 12.218 1.00 95.31 99 VAL A N 1
ATOM 732 C CA . VAL A 1 99 ? 9.237 -4.103 12.065 1.00 95.31 99 VAL A CA 1
ATOM 733 C C . VAL A 1 99 ? 9.466 -3.500 13.447 1.00 95.31 99 VAL A C 1
ATOM 735 O O . VAL A 1 99 ? 8.526 -3.160 14.164 1.00 95.31 99 VAL A O 1
ATOM 738 N N . ASN A 1 100 ? 10.734 -3.339 13.810 1.00 93.75 100 ASN A N 1
ATOM 739 C CA . ASN A 1 100 ? 11.168 -2.755 15.071 1.00 93.75 100 ASN A CA 1
ATOM 740 C C . ASN A 1 100 ? 11.724 -1.354 14.822 1.00 93.75 100 ASN A C 1
ATOM 742 O O . ASN A 1 100 ? 12.708 -1.188 14.098 1.00 93.75 100 ASN A O 1
ATOM 746 N N . TYR A 1 101 ? 11.110 -0.336 15.417 1.00 92.94 101 TYR A N 1
ATOM 747 C CA . TYR A 1 101 ? 11.555 1.041 15.254 1.00 92.94 101 TYR A CA 1
ATOM 748 C C . TYR A 1 101 ? 11.299 1.884 16.494 1.00 92.94 101 TYR A C 1
ATOM 750 O O . TYR A 1 101 ? 10.338 1.663 17.228 1.00 92.94 101 TYR A O 1
ATOM 758 N N . LEU A 1 102 ? 12.130 2.909 16.691 1.00 90.62 102 LEU A N 1
ATOM 759 C CA . LEU A 1 102 ? 11.932 3.891 17.751 1.00 90.62 102 LEU A CA 1
ATOM 760 C C . LEU A 1 102 ? 10.942 4.983 17.294 1.00 90.62 102 LEU A C 1
ATOM 762 O O . LEU A 1 102 ? 11.234 5.718 16.341 1.00 90.62 102 LEU A O 1
ATOM 766 N N . PRO A 1 103 ? 9.778 5.150 17.951 1.00 89.69 103 PRO A N 1
ATOM 767 C CA . PRO A 1 103 ? 8.852 6.227 17.617 1.00 89.69 103 PRO A CA 1
ATOM 768 C C . PRO A 1 103 ? 9.450 7.604 17.937 1.00 89.69 103 PRO A C 1
ATOM 770 O O . PRO A 1 103 ? 10.072 7.797 18.978 1.00 89.69 103 PRO A O 1
ATOM 773 N N . ARG A 1 104 ? 9.182 8.615 17.096 1.00 85.50 104 ARG A N 1
ATOM 774 C CA . ARG A 1 104 ? 9.710 9.986 17.288 1.00 85.50 104 ARG A CA 1
ATOM 775 C C . ARG A 1 104 ? 9.300 10.637 18.615 1.00 85.50 104 ARG A C 1
ATOM 777 O O . ARG A 1 104 ? 10.024 11.475 19.138 1.00 85.50 104 ARG A O 1
ATOM 784 N N . LYS A 1 105 ? 8.109 10.313 19.129 1.00 87.00 105 LYS A N 1
ATOM 785 C CA . LYS A 1 105 ? 7.598 10.826 20.410 1.00 87.00 105 LYS A CA 1
ATOM 786 C C . LYS A 1 105 ? 7.738 9.733 21.463 1.00 87.00 105 LYS A C 1
ATOM 788 O O . LYS A 1 105 ? 7.069 8.713 21.338 1.00 87.00 105 LYS A O 1
ATOM 793 N N . GLY A 1 106 ? 8.508 9.980 22.524 1.00 85.06 106 GLY A N 1
ATOM 794 C CA . GLY A 1 106 ? 8.815 8.973 23.554 1.00 85.06 106 GLY A CA 1
ATOM 795 C C . GLY A 1 106 ? 7.586 8.279 24.153 1.00 85.06 106 GLY A C 1
ATOM 796 O O . GLY A 1 106 ? 7.577 7.062 24.285 1.00 85.06 106 GLY A O 1
ATOM 797 N N . ARG A 1 107 ? 6.486 9.012 24.389 1.00 88.44 107 ARG A N 1
ATOM 798 C CA . ARG A 1 107 ? 5.220 8.434 24.893 1.00 88.44 107 ARG A CA 1
ATOM 799 C C . ARG A 1 107 ? 4.615 7.340 24.002 1.00 88.44 107 ARG A C 1
ATOM 801 O O . ARG A 1 107 ? 3.822 6.542 24.483 1.00 88.44 107 ARG A O 1
ATOM 808 N N . LEU A 1 108 ? 4.944 7.328 22.708 1.00 90.69 108 LEU A N 1
ATOM 809 C CA . LEU A 1 108 ? 4.486 6.299 21.772 1.00 90.69 108 LEU A CA 1
ATOM 810 C C . LEU A 1 108 ? 5.286 4.997 21.912 1.00 90.69 108 LEU A C 1
ATOM 812 O O . LEU A 1 108 ? 4.792 3.955 21.496 1.00 90.69 108 LEU A O 1
ATOM 816 N N . GLY A 1 109 ? 6.468 5.035 22.540 1.00 87.75 109 GLY A N 1
ATOM 817 C CA . GLY A 1 109 ? 7.251 3.843 22.874 1.00 87.75 109 GLY A CA 1
ATOM 818 C C . GLY A 1 109 ? 6.459 2.852 23.728 1.00 87.75 109 GLY A C 1
ATOM 819 O O . GLY A 1 109 ? 6.459 1.666 23.431 1.00 87.75 109 GLY A O 1
ATOM 820 N N . ASN A 1 110 ? 5.651 3.347 24.674 1.00 87.75 110 ASN A N 1
ATOM 821 C CA . ASN A 1 110 ? 4.767 2.523 25.513 1.00 87.75 110 ASN A CA 1
ATOM 822 C C . ASN A 1 110 ? 3.704 1.744 24.714 1.00 87.75 110 ASN A C 1
ATOM 824 O O . ASN A 1 110 ? 3.097 0.810 25.232 1.00 87.75 110 ASN A O 1
ATOM 828 N N . VAL A 1 111 ? 3.428 2.160 23.475 1.00 91.31 111 VAL A N 1
ATOM 829 C CA . VAL A 1 111 ? 2.483 1.489 22.570 1.00 91.31 111 VAL A CA 1
ATOM 830 C C . VAL A 1 111 ? 3.213 0.560 21.600 1.00 91.31 111 VAL A C 1
ATOM 832 O O . VAL A 1 111 ? 2.589 -0.359 21.088 1.00 91.31 111 VAL A O 1
ATOM 835 N N . ALA A 1 112 ? 4.506 0.787 21.351 1.00 91.19 112 ALA A N 1
ATOM 836 C CA . ALA A 1 112 ? 5.340 -0.026 20.467 1.00 91.19 112 ALA A CA 1
ATOM 837 C C . ALA A 1 112 ? 5.977 -1.243 21.161 1.00 91.19 112 ALA A C 1
ATOM 839 O O . ALA A 1 112 ? 6.577 -2.073 20.486 1.00 91.19 112 ALA A O 1
ATOM 840 N N . THR A 1 113 ? 5.860 -1.374 22.487 1.00 89.38 113 THR A N 1
ATOM 841 C CA . THR A 1 113 ? 6.300 -2.575 23.210 1.00 89.38 113 THR A CA 1
ATOM 842 C C . THR A 1 113 ? 5.596 -3.819 22.670 1.00 89.38 113 THR A C 1
ATOM 844 O O . THR A 1 113 ? 4.390 -3.793 22.420 1.00 89.38 113 THR A O 1
ATOM 847 N N . ARG A 1 114 ? 6.349 -4.910 22.507 1.00 91.31 114 ARG A N 1
ATOM 848 C CA . ARG A 1 114 ? 5.850 -6.203 22.032 1.00 91.31 114 ARG A CA 1
ATOM 849 C C . ARG A 1 114 ? 6.738 -7.350 22.501 1.00 91.31 114 ARG A C 1
ATOM 851 O O . ARG A 1 114 ? 7.947 -7.157 22.644 1.00 91.31 114 ARG A O 1
ATOM 858 N N . ALA A 1 115 ? 6.146 -8.530 22.668 1.00 89.38 115 ALA A N 1
ATOM 859 C CA . ALA A 1 115 ? 6.891 -9.770 22.853 1.00 89.38 115 ALA A CA 1
ATOM 860 C C . ALA A 1 115 ? 7.508 -10.234 21.525 1.00 89.38 115 ALA A C 1
ATOM 862 O O . ALA A 1 115 ? 6.836 -10.244 20.496 1.00 89.38 115 ALA A O 1
ATOM 863 N N . LEU A 1 116 ? 8.770 -10.662 21.562 1.00 88.25 116 LEU A N 1
ATOM 864 C CA . LEU A 1 116 ? 9.458 -11.213 20.397 1.00 88.25 116 LEU A CA 1
ATOM 865 C C . LEU A 1 116 ? 8.973 -12.648 20.136 1.00 88.25 116 LEU A C 1
ATOM 867 O O . LEU A 1 116 ? 9.431 -13.592 20.779 1.00 88.25 116 LEU A O 1
ATOM 871 N N . VAL A 1 117 ? 8.021 -12.803 19.216 1.00 91.62 117 VAL A N 1
ATOM 872 C CA . VAL A 1 117 ? 7.470 -14.116 18.819 1.00 91.62 117 VAL A CA 1
ATOM 873 C C . VAL A 1 117 ? 7.748 -14.482 17.365 1.00 91.62 117 VAL A C 1
ATOM 875 O O . VAL A 1 117 ? 7.467 -15.604 16.957 1.00 91.62 117 VAL A O 1
ATOM 878 N N . ARG A 1 118 ? 8.294 -13.548 16.580 1.00 91.88 118 ARG A N 1
ATOM 879 C CA . ARG A 1 118 ? 8.720 -13.782 15.200 1.00 91.88 118 ARG A CA 1
ATOM 880 C C . ARG A 1 118 ? 10.208 -14.056 15.136 1.00 91.88 118 ARG A C 1
ATOM 882 O O . ARG A 1 118 ? 10.992 -13.444 15.853 1.00 91.88 118 ARG A O 1
ATOM 889 N N . ASP A 1 119 ? 10.575 -14.925 14.204 1.00 90.19 119 ASP A N 1
ATOM 890 C CA . ASP A 1 119 ? 11.963 -15.317 13.993 1.00 90.19 119 ASP A CA 1
ATOM 891 C C . ASP A 1 119 ? 12.838 -14.177 13.479 1.00 90.19 119 ASP A C 1
ATOM 893 O O . ASP A 1 119 ? 14.010 -14.134 13.835 1.00 90.19 119 ASP A O 1
ATOM 897 N N . HIS A 1 120 ? 12.301 -13.296 12.626 1.00 95.69 120 HIS A N 1
ATOM 898 C CA . HIS A 1 120 ? 13.066 -12.231 11.981 1.00 95.69 120 HIS A CA 1
ATOM 899 C C . HIS A 1 120 ? 12.576 -10.846 12.399 1.00 95.69 120 HIS A C 1
ATOM 901 O O . HIS A 1 120 ? 11.374 -10.609 12.522 1.00 95.69 120 HIS A O 1
ATOM 907 N N . GLU A 1 121 ? 13.511 -9.905 12.518 1.00 95.88 121 GLU A N 1
ATOM 908 C CA . GLU A 1 121 ? 13.218 -8.487 12.730 1.00 95.88 121 GLU A CA 1
ATOM 909 C C . GLU A 1 121 ? 13.761 -7.619 11.591 1.00 95.88 121 GLU A C 1
ATOM 911 O O . GLU A 1 121 ? 14.876 -7.814 11.101 1.00 95.88 121 GLU A O 1
ATOM 916 N N . LEU A 1 122 ? 12.985 -6.602 11.220 1.00 95.50 122 LEU A N 1
ATOM 917 C CA . LEU A 1 122 ? 13.420 -5.490 10.383 1.00 95.50 122 LEU A CA 1
ATOM 918 C C . LEU A 1 122 ? 13.636 -4.266 11.276 1.00 95.50 122 LEU A C 1
ATOM 920 O O . LEU A 1 122 ? 12.683 -3.609 11.696 1.00 95.50 122 LEU A O 1
ATOM 924 N N . VAL A 1 123 ? 14.898 -3.973 11.582 1.00 93.56 123 VAL A N 1
ATOM 925 C CA . VAL A 1 123 ? 15.268 -2.966 12.585 1.00 93.56 123 VAL A CA 1
ATOM 926 C C . VAL A 1 123 ? 15.571 -1.621 11.929 1.00 93.56 123 VAL A C 1
ATOM 928 O O . VAL A 1 123 ? 16.445 -1.519 11.068 1.00 93.56 123 VAL A O 1
ATOM 931 N N . LEU A 1 124 ? 14.867 -0.571 12.358 1.00 91.44 124 LEU A N 1
ATOM 932 C CA . LEU A 1 124 ? 14.983 0.788 11.829 1.00 91.44 124 LEU A CA 1
ATOM 933 C C . LEU A 1 124 ? 15.223 1.795 12.961 1.00 91.44 124 LEU A C 1
ATOM 935 O O . LEU A 1 124 ? 14.341 2.048 13.780 1.00 91.44 124 LEU A O 1
ATOM 939 N N . ASN A 1 125 ? 16.395 2.438 12.971 1.00 87.50 125 ASN A N 1
ATOM 940 C CA . ASN A 1 125 ? 16.761 3.484 13.942 1.00 87.50 125 ASN A CA 1
ATOM 941 C C . ASN A 1 125 ? 16.598 3.063 15.418 1.00 87.50 125 ASN A C 1
ATOM 943 O O . ASN A 1 125 ? 16.252 3.882 16.268 1.00 87.50 125 ASN A O 1
ATOM 947 N N . THR A 1 126 ? 16.807 1.782 15.716 1.00 90.44 126 THR A N 1
ATOM 948 C CA . THR A 1 126 ? 16.756 1.219 17.070 1.00 90.44 126 THR A CA 1
ATOM 949 C C . THR A 1 126 ? 17.685 0.008 17.167 1.00 90.44 126 THR A C 1
ATOM 951 O O . THR A 1 126 ? 18.346 -0.351 16.190 1.00 90.44 126 THR A O 1
ATOM 954 N N . THR A 1 127 ? 17.759 -0.607 18.341 1.00 90.12 127 THR A N 1
ATOM 955 C CA . THR A 1 127 ? 18.477 -1.861 18.571 1.00 90.12 127 THR A CA 1
ATOM 956 C C . THR A 1 127 ? 17.558 -3.071 18.364 1.00 90.12 127 THR A C 1
ATOM 958 O O . THR A 1 127 ? 16.369 -2.992 18.691 1.00 90.12 127 THR A O 1
ATOM 961 N N . PRO A 1 128 ? 18.091 -4.191 17.847 1.00 92.12 128 PRO A N 1
ATOM 962 C CA . PRO A 1 128 ? 17.346 -5.444 17.727 1.00 92.12 128 PRO A CA 1
ATOM 963 C C . PRO A 1 128 ? 16.906 -5.988 19.094 1.00 92.12 128 PRO A C 1
ATOM 965 O O . PRO A 1 128 ? 17.562 -5.722 20.102 1.00 92.12 128 PRO A O 1
ATOM 968 N N . GLY A 1 129 ? 15.810 -6.753 19.118 1.00 88.25 129 GLY A N 1
ATOM 969 C CA . GLY A 1 129 ? 15.391 -7.540 20.284 1.00 88.25 129 GLY A CA 1
ATOM 970 C C . GLY A 1 129 ? 15.812 -9.015 20.210 1.00 88.25 129 GLY A C 1
ATOM 971 O O . GLY A 1 129 ? 15.922 -9.662 21.247 1.00 88.25 129 GLY A O 1
ATOM 972 N N . GLY A 1 130 ? 16.049 -9.533 19.004 1.00 88.75 130 GLY A N 1
ATOM 973 C CA . GLY A 1 130 ? 16.426 -10.907 18.683 1.00 88.75 130 GLY A CA 1
ATOM 974 C C . GLY A 1 130 ? 17.661 -11.005 17.786 1.00 88.75 130 GLY A C 1
ATOM 975 O O . GLY A 1 130 ? 18.377 -10.030 17.563 1.00 88.75 130 GLY A O 1
ATOM 976 N N . GLU A 1 131 ? 17.924 -12.209 17.272 1.00 90.81 131 GLU A N 1
ATOM 977 C CA . GLU A 1 131 ? 19.195 -12.529 16.600 1.00 90.81 131 GLU A CA 1
ATOM 978 C C . GLU A 1 131 ? 19.136 -12.470 15.065 1.00 90.81 131 GLU A C 1
ATOM 980 O O . GLU A 1 131 ? 20.134 -12.136 14.425 1.00 90.81 131 GLU A O 1
ATOM 985 N N . ARG A 1 132 ? 17.989 -12.781 14.440 1.00 94.69 132 ARG A N 1
ATOM 986 C CA . ARG A 1 132 ? 17.884 -12.831 12.969 1.00 94.69 132 ARG A CA 1
ATOM 987 C C . ARG A 1 132 ? 17.377 -11.504 12.417 1.00 94.69 132 ARG A C 1
ATOM 989 O O . ARG A 1 132 ? 16.178 -11.232 12.383 1.00 94.69 132 ARG A O 1
ATOM 996 N N . ILE A 1 133 ? 18.307 -10.673 11.963 1.00 95.62 133 ILE A N 1
ATOM 997 C CA . ILE A 1 133 ? 18.005 -9.316 11.499 1.00 95.62 133 ILE A CA 1
ATOM 998 C C . ILE A 1 133 ? 18.057 -9.237 9.979 1.00 95.62 133 ILE A C 1
ATOM 1000 O O . ILE A 1 133 ? 19.072 -9.559 9.361 1.00 95.62 133 ILE A O 1
ATOM 1004 N N . ILE A 1 134 ? 16.980 -8.734 9.379 1.00 94.69 134 ILE A N 1
ATOM 1005 C CA . ILE A 1 134 ? 16.958 -8.333 7.974 1.00 94.69 134 ILE A CA 1
ATOM 1006 C C . ILE A 1 134 ? 17.331 -6.856 7.915 1.00 94.69 134 ILE A C 1
ATOM 1008 O O . ILE A 1 134 ? 16.661 -6.003 8.499 1.00 94.69 134 ILE A O 1
ATOM 1012 N N . ARG A 1 135 ? 18.415 -6.529 7.208 1.00 92.56 135 ARG A N 1
ATOM 1013 C CA . ARG A 1 135 ? 18.814 -5.132 7.018 1.00 92.56 135 ARG A CA 1
ATOM 1014 C C . ARG A 1 135 ? 17.919 -4.500 5.963 1.00 92.56 135 ARG A C 1
ATOM 1016 O O . ARG A 1 135 ? 17.693 -5.088 4.911 1.00 92.56 135 ARG A O 1
ATOM 1023 N N . ALA A 1 136 ? 17.504 -3.256 6.186 1.00 91.69 136 ALA A N 1
ATOM 1024 C CA . ALA A 1 136 ? 16.728 -2.512 5.194 1.00 91.69 136 ALA A CA 1
ATOM 1025 C C . ALA A 1 136 ? 17.448 -2.395 3.833 1.00 91.69 136 ALA A C 1
ATOM 1027 O O . ALA A 1 136 ? 16.797 -2.405 2.797 1.00 91.69 136 ALA A O 1
ATOM 1028 N N . ALA A 1 137 ? 18.787 -2.347 3.830 1.00 92.00 137 ALA A N 1
ATOM 1029 C CA . ALA A 1 137 ? 19.602 -2.323 2.611 1.00 92.00 137 ALA A CA 1
ATOM 1030 C C . ALA A 1 137 ? 19.547 -3.630 1.794 1.00 92.00 137 ALA A C 1
ATOM 1032 O O . ALA A 1 137 ? 19.889 -3.621 0.615 1.00 92.00 137 ALA A O 1
ATOM 1033 N N . ASP A 1 138 ? 19.114 -4.736 2.406 1.00 92.81 138 ASP A N 1
ATOM 1034 C CA . ASP A 1 138 ? 18.955 -6.029 1.738 1.00 92.81 138 ASP A CA 1
ATOM 1035 C C . ASP A 1 138 ? 17.513 -6.251 1.246 1.00 92.81 138 ASP A C 1
ATOM 1037 O O . ASP A 1 138 ? 17.198 -7.322 0.728 1.00 92.81 138 ASP A O 1
ATOM 1041 N N . LEU A 1 139 ? 16.614 -5.274 1.410 1.00 94.44 139 LEU A N 1
ATOM 1042 C CA . LEU A 1 139 ? 15.248 -5.355 0.898 1.00 94.44 139 LEU A CA 1
ATOM 1043 C C . LEU A 1 139 ? 15.150 -4.742 -0.498 1.00 94.44 139 LEU A C 1
ATOM 1045 O O . LEU A 1 139 ? 15.504 -3.587 -0.725 1.00 94.44 139 LEU A O 1
ATOM 1049 N N . LEU A 1 140 ? 14.603 -5.521 -1.424 1.00 93.19 140 LEU A N 1
ATOM 1050 C CA . LEU A 1 140 ? 14.228 -5.091 -2.762 1.00 93.19 140 LEU A CA 1
ATOM 1051 C C . LEU A 1 140 ? 12.717 -4.884 -2.818 1.00 93.19 140 LEU A C 1
ATOM 1053 O O . LEU A 1 140 ? 11.958 -5.705 -2.302 1.00 93.19 140 LEU A O 1
ATOM 1057 N N . VAL A 1 141 ? 12.289 -3.817 -3.487 1.00 94.81 141 VAL A N 1
ATOM 1058 C CA . VAL A 1 141 ? 10.879 -3.560 -3.797 1.00 94.81 141 VAL A CA 1
ATOM 1059 C C . VAL A 1 141 ? 10.616 -4.007 -5.229 1.00 94.81 141 VAL A C 1
ATOM 1061 O O . VAL A 1 141 ? 11.333 -3.605 -6.144 1.00 94.81 141 VAL A O 1
ATOM 1064 N N . GLY A 1 142 ? 9.589 -4.826 -5.428 1.00 90.88 142 GLY A N 1
ATOM 1065 C CA . GLY A 1 142 ? 9.130 -5.246 -6.749 1.00 90.88 142 GLY A CA 1
ATOM 1066 C C . GLY A 1 142 ? 7.630 -5.052 -6.918 1.00 90.88 142 GLY A C 1
ATOM 1067 O O . GLY A 1 142 ? 6.912 -4.828 -5.947 1.00 90.88 142 GLY A O 1
ATOM 1068 N N . VAL A 1 143 ? 7.163 -5.181 -8.158 1.00 90.19 143 VAL A N 1
ATOM 1069 C CA . VAL A 1 143 ? 5.737 -5.263 -8.492 1.00 90.19 143 VAL A CA 1
ATOM 1070 C C . VAL A 1 143 ? 5.475 -6.639 -9.088 1.00 90.19 143 VAL A C 1
ATOM 1072 O O . VAL A 1 143 ? 6.180 -7.066 -10.003 1.00 90.19 143 VAL A O 1
ATOM 1075 N N . ARG A 1 144 ? 4.482 -7.347 -8.558 1.00 85.12 144 ARG A N 1
ATOM 1076 C CA . ARG A 1 144 ? 4.057 -8.668 -9.029 1.00 85.12 144 ARG A CA 1
ATOM 1077 C C . ARG A 1 144 ? 2.549 -8.785 -8.863 1.00 85.12 144 ARG A C 1
ATOM 1079 O O . ARG A 1 144 ? 2.036 -8.367 -7.836 1.00 85.12 144 ARG A O 1
ATOM 1086 N N . ASP A 1 145 ? 1.851 -9.337 -9.853 1.00 83.06 145 ASP A N 1
ATOM 1087 C CA . ASP A 1 145 ? 0.392 -9.540 -9.802 1.00 83.06 145 ASP A CA 1
ATOM 1088 C C . ASP A 1 145 ? -0.376 -8.254 -9.427 1.00 83.06 145 ASP A C 1
ATOM 1090 O O . ASP A 1 145 ? -1.337 -8.273 -8.664 1.00 83.06 145 ASP A O 1
ATOM 1094 N N . ASN A 1 146 ? 0.093 -7.113 -9.952 1.00 85.31 146 ASN A N 1
ATOM 1095 C CA . ASN A 1 146 ? -0.441 -5.775 -9.684 1.00 85.31 146 ASN A CA 1
ATOM 1096 C C . ASN A 1 146 ? -0.417 -5.346 -8.197 1.00 85.31 146 ASN A C 1
ATOM 1098 O O . ASN A 1 146 ? -1.210 -4.496 -7.798 1.00 85.31 146 ASN A O 1
ATOM 1102 N N . ARG A 1 147 ? 0.498 -5.909 -7.394 1.00 89.69 147 ARG A N 1
ATOM 1103 C CA . ARG A 1 147 ? 0.807 -5.481 -6.020 1.00 89.69 147 ARG A CA 1
ATOM 1104 C C . ARG A 1 147 ? 2.306 -5.271 -5.814 1.00 89.69 147 ARG A C 1
ATOM 1106 O O . ARG A 1 147 ? 3.134 -5.872 -6.504 1.00 89.69 147 ARG A O 1
ATOM 1113 N N . PHE A 1 148 ? 2.664 -4.461 -4.831 1.00 93.94 148 PHE A N 1
ATOM 1114 C CA . PHE A 1 148 ? 4.018 -4.361 -4.317 1.00 93.94 148 PHE A CA 1
ATOM 1115 C C . PHE A 1 148 ? 4.394 -5.605 -3.510 1.00 93.94 148 PHE A C 1
ATOM 1117 O O . PHE A 1 148 ? 3.590 -6.191 -2.783 1.00 93.94 148 PHE A O 1
ATOM 1124 N N . VAL A 1 149 ? 5.655 -6.006 -3.633 1.00 93.25 149 VAL A N 1
ATOM 1125 C CA . VAL A 1 149 ? 6.259 -7.088 -2.855 1.00 93.25 149 VAL A CA 1
ATOM 1126 C C . VAL A 1 149 ? 7.628 -6.661 -2.351 1.00 93.25 149 VAL A C 1
ATOM 1128 O O . VAL A 1 149 ? 8.367 -5.963 -3.049 1.00 93.25 149 VAL A O 1
ATOM 1131 N N . LEU A 1 150 ? 7.987 -7.117 -1.153 1.00 95.19 150 LEU A N 1
ATOM 1132 C CA . LEU A 1 150 ? 9.348 -7.008 -0.637 1.00 95.19 150 LEU A CA 1
ATOM 1133 C C . LEU A 1 150 ? 10.046 -8.341 -0.813 1.00 95.19 150 LEU A C 1
ATOM 1135 O O . LEU A 1 150 ? 9.470 -9.387 -0.527 1.00 95.19 150 LEU A O 1
ATOM 1139 N N . ARG A 1 151 ? 11.293 -8.315 -1.270 1.00 92.75 151 ARG A N 1
ATOM 1140 C CA . ARG A 1 151 ? 12.134 -9.507 -1.359 1.00 92.75 151 ARG A CA 1
ATOM 1141 C C . ARG A 1 151 ? 13.450 -9.280 -0.658 1.00 92.75 151 ARG A C 1
ATOM 1143 O O . ARG A 1 151 ? 14.039 -8.208 -0.757 1.00 92.75 151 ARG A O 1
ATOM 1150 N N . TRP A 1 152 ? 13.924 -10.315 0.011 1.00 92.75 152 TRP A N 1
ATOM 1151 C CA . TRP A 1 152 ? 15.250 -10.302 0.592 1.00 92.75 152 TRP A CA 1
ATOM 1152 C C . TRP A 1 152 ? 16.280 -10.607 -0.494 1.00 92.75 152 TRP A C 1
ATOM 1154 O O . TRP A 1 152 ? 16.266 -11.694 -1.065 1.00 92.75 152 TRP A O 1
ATOM 1164 N N . SER A 1 153 ? 17.183 -9.673 -0.786 1.00 89.31 153 SER A N 1
ATOM 1165 C CA . SER A 1 153 ? 18.204 -9.820 -1.833 1.00 89.31 153 SER A CA 1
ATOM 1166 C C . SER A 1 153 ? 19.128 -11.023 -1.616 1.00 89.31 153 SER A C 1
ATOM 1168 O O . SER A 1 153 ? 19.599 -11.607 -2.587 1.00 89.31 153 SER A O 1
ATOM 1170 N N . VAL A 1 154 ? 19.356 -11.416 -0.358 1.00 87.94 154 VAL A N 1
ATOM 1171 C CA . VAL A 1 154 ? 20.257 -12.519 0.012 1.00 87.94 154 VAL A CA 1
ATOM 1172 C C . VAL A 1 154 ? 19.655 -13.884 -0.319 1.00 87.94 154 VAL A C 1
ATOM 1174 O O . VAL A 1 154 ? 20.366 -14.763 -0.794 1.00 87.94 154 VAL A O 1
ATOM 1177 N N . THR A 1 155 ? 18.357 -14.079 -0.068 1.00 87.50 155 THR A N 1
ATOM 1178 C CA . THR A 1 155 ? 17.708 -15.397 -0.208 1.00 87.50 155 THR A CA 1
ATOM 1179 C C . THR A 1 155 ? 16.686 -15.466 -1.341 1.00 87.50 155 THR A C 1
ATOM 1181 O O . THR A 1 155 ? 16.262 -16.553 -1.714 1.00 87.50 155 THR A O 1
ATOM 1184 N N . GLY A 1 156 ? 16.257 -14.327 -1.886 1.00 87.69 156 GLY A N 1
ATOM 1185 C CA . GLY A 1 156 ? 15.212 -14.216 -2.908 1.00 87.69 156 GLY A CA 1
ATOM 1186 C C . GLY A 1 156 ? 13.773 -14.365 -2.391 1.00 87.69 156 GLY A C 1
ATOM 1187 O O . GLY A 1 156 ? 12.830 -14.081 -3.142 1.00 87.69 156 GLY A O 1
ATOM 1188 N N . HIS A 1 157 ? 13.583 -14.769 -1.130 1.00 90.31 157 HIS A N 1
ATOM 1189 C CA . HIS A 1 157 ? 12.260 -14.964 -0.535 1.00 90.31 157 HIS A CA 1
ATOM 1190 C C . HIS A 1 157 ? 11.497 -13.647 -0.391 1.00 90.31 157 HIS A C 1
ATOM 1192 O O . HIS A 1 157 ? 12.085 -12.587 -0.155 1.00 90.31 157 HIS A O 1
ATOM 1198 N N . GLU A 1 158 ? 10.172 -13.723 -0.526 1.00 93.19 158 GLU A N 1
ATOM 1199 C CA . GLU A 1 158 ? 9.286 -12.604 -0.207 1.00 93.19 158 GLU A CA 1
ATOM 1200 C C . GLU A 1 158 ? 9.296 -12.368 1.310 1.00 93.19 158 GLU A C 1
ATOM 1202 O O . GLU A 1 158 ? 9.163 -13.305 2.099 1.00 93.19 158 GLU A O 1
ATOM 1207 N N . VAL A 1 159 ? 9.474 -11.110 1.706 1.00 95.19 159 VAL A N 1
ATOM 1208 C CA . VAL A 1 159 ? 9.453 -10.667 3.100 1.00 95.19 159 VAL A CA 1
ATOM 1209 C C . VAL A 1 159 ? 8.097 -10.036 3.381 1.00 95.19 159 VAL A C 1
ATOM 1211 O O . VAL A 1 159 ? 7.670 -9.134 2.662 1.00 95.19 159 VAL A O 1
ATOM 1214 N N . VAL A 1 160 ? 7.429 -10.494 4.435 1.00 95.06 160 VAL A N 1
ATOM 1215 C CA . VAL A 1 160 ? 6.177 -9.912 4.923 1.00 95.06 160 VAL A CA 1
ATOM 1216 C C . VAL A 1 160 ? 6.501 -9.076 6.159 1.00 95.06 160 VAL A C 1
ATOM 1218 O O . VAL A 1 160 ? 6.751 -9.650 7.223 1.00 95.06 160 VAL A O 1
ATOM 1221 N N . PRO A 1 161 ? 6.539 -7.738 6.045 1.00 95.88 161 PRO A N 1
ATOM 1222 C CA . PRO A 1 161 ? 6.703 -6.883 7.205 1.00 95.88 161 PRO A CA 1
ATOM 1223 C C . PRO A 1 161 ? 5.441 -6.971 8.062 1.00 95.88 161 PRO A C 1
ATOM 1225 O O . PRO A 1 161 ? 4.324 -6.893 7.553 1.00 95.88 161 PRO A O 1
ATOM 1228 N N . CYS A 1 162 ? 5.614 -7.135 9.366 1.00 94.56 162 CYS A N 1
ATOM 1229 C CA . CYS A 1 162 ? 4.512 -7.195 10.318 1.00 94.56 162 CYS A CA 1
ATOM 1230 C C . CYS A 1 162 ? 4.814 -6.364 11.568 1.00 94.56 162 CYS A C 1
ATOM 1232 O O . CYS A 1 162 ? 5.926 -5.885 11.776 1.00 94.56 162 CYS A O 1
ATOM 1234 N N . SER A 1 163 ? 3.803 -6.152 12.403 1.00 93.69 163 SER A N 1
ATOM 1235 C CA . SER A 1 163 ? 3.934 -5.422 13.662 1.00 93.69 163 SER A CA 1
ATOM 1236 C C . SER A 1 163 ? 3.104 -6.131 14.715 1.00 93.69 163 SER A C 1
ATOM 1238 O O . SER A 1 163 ? 1.915 -6.323 14.490 1.00 93.69 163 SER A O 1
ATOM 1240 N N . GLY A 1 164 ? 3.699 -6.483 15.855 1.00 92.75 164 GLY A N 1
ATOM 1241 C CA . GLY A 1 164 ? 3.018 -7.079 17.005 1.00 92.75 164 GLY A CA 1
ATOM 1242 C C . GLY A 1 164 ? 2.438 -6.058 17.985 1.00 92.75 164 GLY A C 1
ATOM 1243 O O . GLY A 1 164 ? 2.294 -6.363 19.162 1.00 92.75 164 GLY A O 1
ATOM 1244 N N . HIS A 1 165 ? 2.146 -4.826 17.555 1.00 94.12 165 HIS A N 1
ATOM 1245 C CA . HIS A 1 165 ? 1.672 -3.766 18.451 1.00 94.12 165 HIS A CA 1
ATOM 1246 C C . HIS A 1 165 ? 0.645 -2.828 17.801 1.00 94.12 165 HIS A C 1
ATOM 1248 O O . HIS A 1 165 ? 0.573 -2.705 16.578 1.00 94.12 165 HIS A O 1
ATOM 1254 N N . MET A 1 166 ? -0.100 -2.065 18.606 1.00 93.81 166 MET A N 1
ATOM 1255 C CA . MET A 1 166 ? -1.177 -1.170 18.135 1.00 93.81 166 MET A CA 1
ATOM 1256 C C . MET A 1 166 ? -0.738 0.251 17.745 1.00 93.81 166 MET A C 1
ATOM 1258 O O . MET A 1 166 ? -1.582 1.103 17.462 1.00 93.81 166 MET A O 1
ATOM 1262 N N . LEU A 1 167 ? 0.565 0.554 17.724 1.00 93.88 167 LEU A N 1
ATOM 1263 C CA . LEU A 1 167 ? 1.020 1.886 17.320 1.00 93.88 167 LEU A CA 1
ATOM 1264 C C . LEU A 1 167 ? 0.608 2.188 15.871 1.00 93.88 167 LEU A C 1
ATOM 1266 O O . LEU A 1 167 ? 0.901 1.415 14.961 1.00 93.88 167 LEU A O 1
ATOM 1270 N N . ASN A 1 168 ? -0.035 3.341 15.668 1.00 91.81 168 ASN A N 1
ATOM 1271 C CA . ASN A 1 168 ? -0.456 3.806 14.351 1.00 91.81 168 ASN A CA 1
ATOM 1272 C C . ASN A 1 168 ? 0.774 4.083 13.452 1.00 91.81 168 ASN A C 1
ATOM 1274 O O . ASN A 1 168 ? 1.527 5.025 13.746 1.00 91.81 168 ASN A O 1
ATOM 1278 N N . PRO A 1 169 ? 0.959 3.343 12.341 1.00 91.12 169 PRO A N 1
ATOM 1279 C CA . PRO A 1 169 ? 2.114 3.480 11.447 1.00 91.12 169 PRO A CA 1
ATOM 1280 C C . PRO A 1 169 ? 2.234 4.863 10.801 1.00 91.12 169 PRO A C 1
ATOM 1282 O O . PRO A 1 169 ? 3.346 5.321 10.542 1.00 91.12 169 PRO A O 1
ATOM 1285 N N . ARG A 1 170 ? 1.124 5.608 10.661 1.00 90.94 170 ARG A N 1
ATOM 1286 C CA . ARG A 1 170 ? 1.126 7.003 10.170 1.00 90.94 170 ARG A CA 1
ATOM 1287 C C . ARG A 1 170 ? 1.916 7.966 11.058 1.00 90.94 170 ARG A C 1
ATOM 1289 O O . ARG A 1 170 ? 2.275 9.054 10.621 1.00 90.94 170 ARG A O 1
ATOM 1296 N N . SER A 1 171 ? 2.188 7.588 12.308 1.00 88.69 171 SER A N 1
ATOM 1297 C CA . SER A 1 171 ? 3.062 8.356 13.206 1.00 88.69 171 SER A CA 1
ATOM 1298 C C . SER A 1 171 ? 4.562 8.101 12.979 1.00 88.69 171 SER A C 1
ATOM 1300 O O . SER A 1 171 ? 5.395 8.828 13.529 1.00 88.69 171 SER A O 1
ATOM 1302 N N . GLY A 1 172 ? 4.905 7.080 12.188 1.00 89.25 172 GLY A N 1
ATOM 1303 C CA . GLY A 1 172 ? 6.265 6.694 11.822 1.00 89.25 172 GLY A CA 1
ATOM 1304 C C . GLY A 1 172 ? 6.835 7.481 10.636 1.00 89.25 172 GLY A C 1
ATOM 1305 O O . GLY A 1 172 ? 6.213 8.401 10.104 1.00 89.25 172 GLY A O 1
ATOM 1306 N N . SER A 1 173 ? 8.053 7.123 10.222 1.00 91.56 173 SER A N 1
ATOM 1307 C CA . SER A 1 173 ? 8.689 7.661 9.012 1.00 91.56 173 SER A CA 1
ATOM 1308 C C . SER A 1 173 ? 7.996 7.141 7.739 1.00 91.56 173 SER A C 1
ATOM 1310 O O . SER A 1 173 ? 7.313 6.119 7.805 1.00 91.56 173 SER A O 1
ATOM 1312 N N . PRO A 1 174 ? 8.212 7.769 6.567 1.00 94.56 174 PRO A N 1
ATOM 1313 C CA . PRO A 1 174 ? 7.685 7.258 5.298 1.00 94.56 174 PRO A CA 1
ATOM 1314 C C . PRO A 1 174 ? 8.070 5.802 5.005 1.00 94.56 174 PRO A C 1
ATOM 1316 O O . PRO A 1 174 ? 7.285 5.078 4.415 1.00 94.56 174 PRO A O 1
ATOM 1319 N N . VAL A 1 175 ? 9.240 5.345 5.472 1.00 93.94 175 VAL A N 1
ATOM 1320 C CA . VAL A 1 175 ? 9.662 3.939 5.341 1.00 93.94 175 VAL A CA 1
ATOM 1321 C C . VAL A 1 175 ? 8.768 3.014 6.168 1.00 93.94 175 VAL A C 1
ATOM 1323 O O . VAL A 1 175 ? 8.339 1.984 5.671 1.00 93.94 175 VAL A O 1
ATOM 1326 N N . ILE A 1 176 ? 8.445 3.382 7.411 1.00 94.31 176 ILE A N 1
ATOM 1327 C CA . ILE A 1 176 ? 7.545 2.590 8.269 1.00 94.31 176 ILE A CA 1
ATOM 1328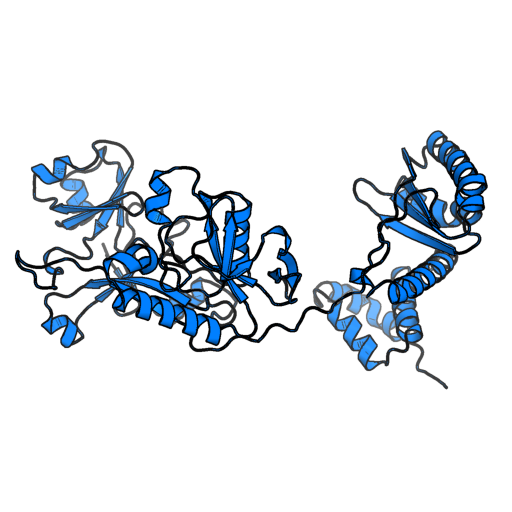 C C . ILE A 1 176 ? 6.131 2.555 7.684 1.00 94.31 176 ILE A C 1
ATOM 1330 O O . ILE A 1 176 ? 5.501 1.503 7.680 1.00 94.31 176 ILE A O 1
ATOM 1334 N N . GLN A 1 177 ? 5.654 3.692 7.171 1.00 95.25 177 GLN A N 1
ATOM 1335 C CA . GLN A 1 177 ? 4.356 3.781 6.499 1.00 95.25 177 GLN A CA 1
ATOM 1336 C C . GLN A 1 177 ? 4.326 2.877 5.265 1.00 95.25 177 GLN A C 1
ATOM 1338 O O . GLN A 1 177 ? 3.442 2.042 5.152 1.00 95.25 177 GLN A O 1
ATOM 1343 N N . PHE A 1 178 ? 5.356 2.950 4.419 1.00 96.19 178 PHE A N 1
ATOM 1344 C CA . PHE A 1 178 ? 5.483 2.099 3.240 1.00 96.19 178 PHE A CA 1
ATOM 1345 C C . PHE A 1 178 ? 5.521 0.603 3.582 1.00 96.19 178 PHE A C 1
ATOM 1347 O O . PHE A 1 178 ? 4.879 -0.191 2.907 1.00 96.19 178 PHE A O 1
ATOM 1354 N N . LEU A 1 179 ? 6.237 0.195 4.635 1.00 96.00 179 LEU A N 1
ATOM 1355 C CA . LEU A 1 179 ? 6.268 -1.208 5.067 1.00 96.00 179 LEU A CA 1
ATOM 1356 C C . LEU A 1 179 ? 4.886 -1.697 5.530 1.00 96.00 179 LEU A C 1
ATOM 1358 O O . LEU A 1 179 ? 4.492 -2.809 5.183 1.00 96.00 179 LEU A O 1
ATOM 1362 N N . ASP A 1 180 ? 4.141 -0.872 6.273 1.00 94.50 180 ASP A N 1
ATOM 1363 C CA . ASP A 1 180 ? 2.754 -1.178 6.647 1.00 94.50 180 ASP A CA 1
ATOM 1364 C C . ASP A 1 180 ? 1.848 -1.240 5.406 1.00 94.50 180 ASP A C 1
ATOM 1366 O O . ASP A 1 180 ? 1.099 -2.202 5.259 1.00 94.50 180 ASP A O 1
ATOM 1370 N N . ASP A 1 181 ? 1.971 -0.295 4.471 1.00 95.06 181 ASP A N 1
ATOM 1371 C CA . ASP A 1 181 ? 1.177 -0.259 3.237 1.00 95.06 181 ASP A CA 1
ATOM 1372 C C . ASP A 1 181 ? 1.447 -1.485 2.346 1.00 95.06 181 ASP A C 1
ATOM 1374 O O . ASP A 1 181 ? 0.508 -2.117 1.868 1.00 95.06 181 ASP A O 1
ATOM 1378 N N . VAL A 1 182 ? 2.710 -1.896 2.177 1.00 94.88 182 VAL A N 1
ATOM 1379 C CA . VAL A 1 182 ? 3.062 -3.089 1.384 1.00 94.88 182 VAL A CA 1
ATOM 1380 C C . VAL A 1 182 ? 2.577 -4.380 2.044 1.00 94.88 182 VAL A C 1
ATOM 1382 O O . VAL A 1 182 ? 2.157 -5.297 1.341 1.00 94.88 182 VAL A O 1
ATOM 1385 N N . SER A 1 183 ? 2.567 -4.467 3.382 1.00 92.19 183 SER A N 1
ATOM 1386 C CA . SER A 1 183 ? 1.987 -5.631 4.082 1.00 92.19 183 SER A CA 1
ATOM 1387 C C . SER A 1 183 ? 0.487 -5.804 3.806 1.00 92.19 183 SER A C 1
ATOM 1389 O O . SER A 1 183 ? -0.049 -6.909 3.898 1.00 92.19 183 SER A O 1
ATOM 1391 N N . ARG A 1 184 ? -0.176 -4.697 3.456 1.00 90.69 184 ARG A N 1
ATOM 1392 C CA . ARG A 1 184 ? -1.616 -4.571 3.230 1.00 90.69 184 ARG A CA 1
ATOM 1393 C C . ARG A 1 184 ? -1.999 -4.626 1.750 1.00 90.69 184 ARG A C 1
ATOM 1395 O O . ARG A 1 184 ? -3.181 -4.780 1.447 1.00 90.69 184 ARG A O 1
ATOM 1402 N N . ASP A 1 185 ? -1.032 -4.515 0.844 1.00 91.00 185 ASP A N 1
ATOM 1403 C CA . ASP A 1 185 ? -1.293 -4.442 -0.590 1.00 91.00 185 ASP A CA 1
ATOM 1404 C C . ASP A 1 185 ? -1.859 -5.762 -1.141 1.00 91.00 185 ASP A C 1
ATOM 1406 O O . ASP A 1 185 ? -1.366 -6.859 -0.861 1.00 91.00 185 ASP A O 1
ATOM 1410 N N . GLY A 1 186 ? -2.923 -5.646 -1.932 1.00 86.81 186 GLY A N 1
ATOM 1411 C CA . GLY A 1 186 ? -3.715 -6.768 -2.434 1.00 86.81 186 GLY A CA 1
ATOM 1412 C C . GLY A 1 186 ? -4.829 -7.259 -1.500 1.00 86.81 186 GLY A C 1
ATOM 1413 O O . GLY A 1 186 ? -5.596 -8.127 -1.917 1.00 86.81 186 GLY A O 1
ATOM 1414 N N . TYR A 1 187 ? -4.977 -6.704 -0.291 1.00 88.44 187 TYR A N 1
ATOM 1415 C CA . TYR A 1 187 ? -6.039 -7.087 0.646 1.00 88.44 187 TYR A CA 1
ATOM 1416 C C . TYR A 1 187 ? -7.130 -6.025 0.808 1.00 88.44 187 TYR A C 1
ATOM 1418 O O . TYR A 1 187 ? -6.887 -4.820 0.746 1.00 88.44 187 TYR A O 1
ATOM 1426 N N . ALA A 1 188 ? -8.346 -6.483 1.099 1.00 87.12 188 ALA A N 1
ATOM 1427 C CA . ALA A 1 188 ? -9.439 -5.645 1.563 1.00 87.12 188 ALA A CA 1
ATOM 1428 C C . ALA A 1 188 ? -9.272 -5.393 3.069 1.00 87.12 188 ALA A C 1
ATOM 1430 O O . ALA A 1 188 ? -9.415 -6.305 3.885 1.00 87.12 188 ALA A O 1
ATOM 1431 N N . MET A 1 189 ? -8.947 -4.154 3.439 1.00 87.31 189 MET A N 1
ATOM 1432 C CA . MET A 1 189 ? -8.806 -3.759 4.841 1.00 87.31 189 MET A CA 1
ATOM 1433 C C . MET A 1 189 ? -10.192 -3.600 5.478 1.00 87.31 189 MET A C 1
ATOM 1435 O O . MET A 1 189 ? -10.942 -2.721 5.046 1.00 87.31 189 MET A O 1
ATOM 1439 N N . PRO A 1 190 ? -10.549 -4.393 6.503 1.00 84.81 190 PRO A N 1
ATOM 1440 C CA . PRO A 1 190 ? -11.800 -4.198 7.210 1.00 84.81 190 PRO A CA 1
ATOM 1441 C C . PRO A 1 190 ? -11.748 -2.906 8.033 1.00 84.81 190 PRO A C 1
ATOM 1443 O O . PRO A 1 190 ? -10.695 -2.495 8.529 1.00 84.81 190 PRO A O 1
ATOM 1446 N N . SER A 1 191 ? -12.905 -2.275 8.198 1.00 83.94 191 SER A N 1
ATOM 1447 C CA . SER A 1 191 ? -13.090 -1.091 9.032 1.00 83.94 191 SER A CA 1
ATOM 1448 C C . SER A 1 191 ? -14.338 -1.236 9.896 1.00 83.94 191 SER A C 1
ATOM 1450 O O . SER A 1 191 ? -15.194 -2.088 9.647 1.00 83.94 191 SER A O 1
ATOM 1452 N N . SER A 1 192 ? -14.481 -0.351 10.883 1.00 86.81 192 SER A N 1
ATOM 1453 C CA . SER A 1 192 ? -15.776 -0.127 11.526 1.00 86.81 192 SER A CA 1
ATOM 1454 C C . SER A 1 192 ? -16.830 0.262 10.480 1.00 86.81 192 SER A C 1
ATOM 1456 O O . SER A 1 192 ? -16.496 0.754 9.397 1.00 86.81 192 SER A O 1
ATOM 1458 N N . PHE A 1 193 ? -18.106 0.059 10.813 1.00 89.56 193 PHE A N 1
ATOM 1459 C CA . PHE A 1 193 ? -19.216 0.440 9.943 1.00 89.56 193 PHE A CA 1
ATOM 1460 C C . PHE A 1 193 ? -19.178 1.942 9.623 1.00 89.56 193 PHE A C 1
ATOM 1462 O O . PHE A 1 193 ? -19.152 2.769 10.538 1.00 89.56 193 PHE A O 1
ATOM 1469 N N . ASP A 1 194 ? -19.220 2.282 8.334 1.00 88.75 194 ASP A N 1
ATOM 1470 C CA . ASP A 1 194 ? -19.228 3.662 7.853 1.00 88.75 194 ASP A CA 1
ATOM 1471 C C . ASP A 1 194 ? -20.601 4.039 7.280 1.00 88.75 194 ASP A C 1
ATOM 1473 O O . ASP A 1 194 ? -21.148 3.373 6.403 1.00 88.75 194 ASP A O 1
ATOM 1477 N N . TRP A 1 195 ? -21.151 5.146 7.776 1.00 90.44 195 TRP A N 1
ATOM 1478 C CA . TRP A 1 195 ? -22.386 5.741 7.263 1.00 90.44 195 TRP A CA 1
ATOM 1479 C C . TRP A 1 195 ? -22.174 6.549 5.979 1.00 90.44 195 TRP A C 1
ATOM 1481 O O . TRP A 1 195 ? -23.149 7.004 5.371 1.00 90.44 195 TRP A O 1
ATOM 1491 N N . GLY A 1 196 ? -20.919 6.775 5.584 1.00 91.88 196 GLY A N 1
ATOM 1492 C CA . GLY A 1 196 ? -20.551 7.546 4.409 1.00 91.88 196 GLY A CA 1
ATOM 1493 C C . GLY A 1 196 ? -21.189 8.942 4.447 1.00 91.88 196 GLY A C 1
ATOM 1494 O O . GLY A 1 196 ? -21.154 9.614 5.481 1.00 91.88 196 GLY A O 1
ATOM 1495 N N . PRO A 1 197 ? -21.842 9.397 3.363 1.00 91.94 197 PRO A N 1
ATOM 1496 C CA . PRO A 1 197 ? -22.484 10.714 3.324 1.00 91.94 197 PRO A CA 1
ATOM 1497 C C . PRO A 1 197 ? -23.557 10.948 4.402 1.00 91.94 197 PRO A C 1
ATOM 1499 O O . PRO A 1 197 ? -23.808 12.094 4.775 1.00 91.94 197 PRO A O 1
ATOM 1502 N N . ALA A 1 198 ? -24.180 9.888 4.937 1.00 93.19 198 ALA A N 1
ATOM 1503 C CA . ALA A 1 198 ? -25.188 10.005 5.994 1.00 93.19 198 ALA A CA 1
ATOM 1504 C C . ALA A 1 198 ? -24.576 10.281 7.379 1.00 93.19 198 ALA A C 1
ATOM 1506 O O . ALA A 1 198 ? -25.303 10.589 8.324 1.00 93.19 198 ALA A O 1
ATOM 1507 N N . ALA A 1 199 ? -23.245 10.234 7.517 1.00 92.50 199 ALA A N 1
ATOM 1508 C CA . ALA A 1 199 ? -22.542 10.415 8.784 1.00 92.50 199 ALA A CA 1
ATOM 1509 C C . ALA A 1 199 ? -22.767 11.783 9.453 1.00 92.50 199 ALA A C 1
ATOM 1511 O O . ALA A 1 199 ? -22.339 11.947 10.589 1.00 92.50 199 ALA A O 1
ATOM 1512 N N . ASN A 1 200 ? -23.442 12.742 8.813 1.00 94.25 200 ASN A N 1
ATOM 1513 C CA . ASN A 1 200 ? -23.786 14.047 9.393 1.00 94.25 200 ASN A CA 1
ATOM 1514 C C . ASN A 1 200 ? -25.275 14.190 9.758 1.00 94.25 200 ASN A C 1
ATOM 1516 O O . ASN A 1 200 ? -25.715 15.279 10.118 1.00 94.25 200 ASN A O 1
ATOM 1520 N N . PHE A 1 201 ? -26.076 13.124 9.668 1.00 95.94 201 PHE A N 1
ATOM 1521 C CA . PHE A 1 201 ? -27.476 13.189 10.083 1.00 95.94 201 PHE A CA 1
ATOM 1522 C C . PHE A 1 201 ? -27.614 13.336 11.607 1.00 95.94 201 PHE A C 1
ATOM 1524 O O . PHE A 1 201 ? -26.816 12.760 12.358 1.00 95.94 201 PHE A O 1
ATOM 1531 N N . PRO A 1 202 ? -28.644 14.075 12.075 1.00 95.44 202 PRO A N 1
ATOM 1532 C CA . PRO A 1 202 ? -28.868 14.333 13.499 1.00 95.44 202 PRO A CA 1
ATOM 1533 C C . PRO A 1 202 ? -29.196 13.060 14.281 1.00 95.44 202 PRO A C 1
ATOM 1535 O O . PRO A 1 202 ? -28.963 12.987 15.483 1.00 95.44 202 PRO A O 1
ATOM 1538 N N . PHE A 1 203 ? -29.716 12.042 13.597 1.00 96.75 203 PHE A N 1
ATOM 1539 C CA . PHE A 1 203 ? -29.962 10.726 14.157 1.00 96.75 203 PHE A CA 1
ATOM 1540 C C . PHE A 1 203 ? -29.591 9.647 13.145 1.00 96.75 203 PHE A C 1
ATOM 1542 O O . PHE A 1 203 ? -30.004 9.710 11.985 1.00 96.75 203 PHE A O 1
ATOM 1549 N N . LEU A 1 204 ? -28.861 8.640 13.614 1.00 96.50 204 LEU A N 1
ATOM 1550 C CA . LEU A 1 204 ? -28.563 7.417 12.887 1.00 96.50 204 LEU A CA 1
ATOM 1551 C C . LEU A 1 204 ? -29.017 6.224 13.734 1.00 96.50 204 LEU A C 1
ATOM 1553 O O . LEU A 1 204 ? -28.653 6.139 14.908 1.00 96.50 204 LEU A O 1
ATOM 1557 N N . PRO A 1 205 ? -29.834 5.314 13.185 1.00 96.19 205 PRO A N 1
ATOM 1558 C CA . PRO A 1 205 ? -30.284 4.142 13.920 1.00 96.19 205 PRO A CA 1
ATOM 1559 C C . PRO A 1 205 ? -29.144 3.136 14.086 1.00 96.19 205 PRO A C 1
ATOM 1561 O O . PRO A 1 205 ? -28.238 3.073 13.268 1.00 96.19 205 PRO A O 1
ATOM 1564 N N . ARG A 1 206 ? -29.236 2.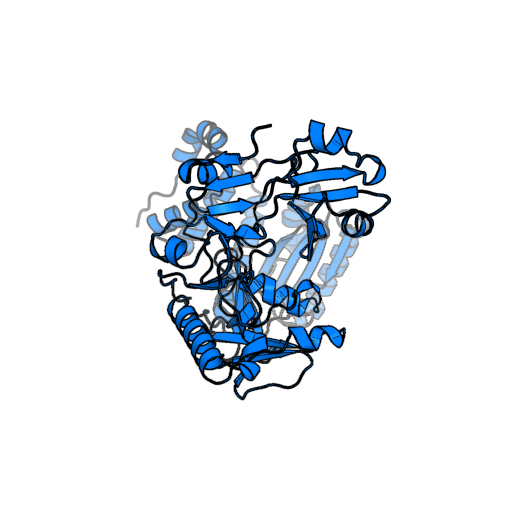276 15.096 1.00 95.56 206 ARG A N 1
ATOM 1565 C CA . ARG A 1 206 ? -28.390 1.091 15.228 1.00 95.56 206 ARG A CA 1
ATOM 1566 C C . ARG A 1 206 ? -28.462 0.237 13.967 1.00 95.56 206 ARG A C 1
ATOM 1568 O O . ARG A 1 206 ? -29.562 -0.013 13.469 1.00 95.56 206 ARG A O 1
ATOM 1575 N N . VAL A 1 207 ? -27.328 -0.285 13.514 1.00 94.50 207 VAL A N 1
ATOM 1576 C CA . VAL A 1 207 ? -27.275 -1.281 12.430 1.00 94.50 207 VAL A CA 1
ATOM 1577 C C . VAL A 1 207 ? -26.882 -2.621 13.022 1.00 94.50 207 VAL A C 1
ATOM 1579 O O . VAL A 1 207 ? -25.879 -2.722 13.729 1.00 94.50 207 VAL A O 1
ATOM 1582 N N . GLN A 1 208 ? -27.680 -3.649 12.741 1.00 92.62 208 GLN A N 1
ATOM 1583 C CA . GLN A 1 208 ? -27.446 -4.997 13.249 1.00 92.62 208 GLN A CA 1
ATOM 1584 C C . GLN A 1 208 ? -27.691 -6.066 12.179 1.00 92.62 208 GLN A C 1
ATOM 1586 O O . GLN A 1 208 ? -28.667 -5.994 11.428 1.00 92.62 208 GLN A O 1
ATOM 1591 N N . ALA A 1 209 ? -26.834 -7.082 12.167 1.00 90.44 209 ALA A N 1
ATOM 1592 C CA . ALA A 1 209 ? -26.970 -8.300 11.382 1.00 90.44 209 ALA A CA 1
ATOM 1593 C C . ALA A 1 209 ? -27.131 -9.489 12.341 1.00 90.44 209 ALA A C 1
ATOM 1595 O O . ALA A 1 209 ? -26.197 -9.881 13.044 1.00 90.44 209 ALA A O 1
ATOM 1596 N N . GLY A 1 210 ? -28.340 -10.052 12.415 1.00 90.69 210 GLY A N 1
ATOM 1597 C CA . GLY A 1 210 ? -28.662 -11.076 13.414 1.00 90.69 210 GLY A CA 1
ATOM 1598 C C . GLY A 1 210 ? -28.417 -10.568 14.841 1.00 90.69 210 GLY A C 1
ATOM 1599 O O . GLY A 1 210 ? -28.969 -9.541 15.234 1.00 90.69 210 GLY A O 1
ATOM 1600 N N . ARG A 1 211 ? -27.572 -11.275 15.605 1.00 93.62 211 ARG A N 1
ATOM 1601 C CA . ARG A 1 211 ? -27.176 -10.886 16.973 1.00 93.62 211 ARG A CA 1
ATOM 1602 C C . ARG A 1 211 ? -26.000 -9.902 17.035 1.00 93.62 211 ARG A C 1
ATOM 1604 O O . ARG A 1 211 ? -25.630 -9.497 18.132 1.00 93.62 211 ARG A O 1
ATOM 1611 N N . ILE A 1 212 ? -25.404 -9.547 15.893 1.00 94.38 212 ILE A N 1
ATOM 1612 C CA . ILE A 1 212 ? -24.219 -8.686 15.815 1.00 94.38 212 ILE A CA 1
ATOM 1613 C C . ILE A 1 212 ? -24.648 -7.252 15.514 1.00 94.38 212 ILE A C 1
ATOM 1615 O O . ILE A 1 212 ? -25.209 -6.959 14.461 1.00 94.38 212 ILE A O 1
ATOM 1619 N N . ILE A 1 213 ? -24.354 -6.348 16.434 1.00 95.50 213 ILE A N 1
ATOM 1620 C CA . ILE A 1 213 ? -24.510 -4.908 16.297 1.00 95.50 213 ILE A CA 1
ATOM 1621 C C . ILE A 1 213 ? -23.218 -4.361 15.688 1.00 95.50 213 ILE A C 1
ATOM 1623 O O . ILE A 1 213 ? -22.147 -4.474 16.280 1.00 95.50 213 ILE A O 1
ATOM 1627 N N . LEU A 1 214 ? -23.323 -3.772 14.499 1.00 93.56 214 LEU A N 1
ATOM 1628 C CA . LEU A 1 214 ? -22.183 -3.206 13.771 1.00 93.56 214 LEU A CA 1
ATOM 1629 C C . LEU A 1 214 ? -21.869 -1.776 14.221 1.00 93.56 214 LEU A C 1
ATOM 1631 O O . LEU A 1 214 ? -20.716 -1.361 14.227 1.00 93.56 214 LEU A O 1
ATOM 1635 N N . THR A 1 215 ? -22.900 -1.012 14.585 1.00 93.88 215 THR A N 1
ATOM 1636 C CA . THR A 1 215 ? -22.763 0.336 15.145 1.00 93.88 215 THR A CA 1
ATOM 1637 C C . THR A 1 215 ? -24.003 0.685 15.978 1.00 93.88 215 THR A C 1
ATOM 1639 O O . THR A 1 215 ? -25.114 0.332 15.558 1.00 93.88 215 THR A O 1
ATOM 1642 N N . PRO A 1 216 ? -23.853 1.329 17.153 1.00 95.62 216 PRO A N 1
ATOM 1643 C CA . PRO A 1 216 ? -24.977 1.748 17.990 1.00 95.62 216 PRO A CA 1
ATOM 1644 C C . PRO A 1 216 ? -25.772 2.894 17.352 1.00 95.62 216 PRO A C 1
ATOM 1646 O O . PRO A 1 216 ? -25.275 3.625 16.492 1.00 95.62 216 PRO A O 1
ATOM 1649 N N . ALA A 1 217 ? -27.009 3.093 17.809 1.00 96.69 217 ALA A N 1
ATOM 1650 C CA . ALA A 1 217 ? -27.762 4.301 17.498 1.00 96.69 217 ALA A CA 1
ATOM 1651 C C . ALA A 1 217 ? -27.007 5.550 17.983 1.00 96.69 217 ALA A C 1
ATOM 1653 O O . ALA A 1 217 ? -26.432 5.560 19.075 1.00 96.69 217 ALA A O 1
ATOM 1654 N N . ARG A 1 218 ? -27.021 6.608 17.171 1.00 96.06 218 ARG A N 1
ATOM 1655 C CA . ARG A 1 218 ? -26.216 7.815 17.367 1.00 96.06 218 ARG A CA 1
ATOM 1656 C C . ARG A 1 218 ? -27.053 9.072 17.167 1.00 96.06 218 ARG A C 1
ATOM 1658 O O . ARG A 1 218 ? -27.760 9.190 16.170 1.00 96.06 218 ARG A O 1
ATOM 1665 N N . TRP A 1 219 ? -26.899 10.040 18.061 1.00 97.50 219 TRP A N 1
ATOM 1666 C CA . TRP A 1 219 ? -27.433 11.390 17.943 1.00 97.50 219 TRP A CA 1
ATOM 1667 C C . TRP A 1 219 ? -26.288 12.386 17.774 1.00 97.50 219 TRP A C 1
ATOM 1669 O O . TRP A 1 219 ? -25.315 12.362 18.529 1.00 97.50 219 TRP A O 1
ATOM 1679 N N . LEU A 1 220 ? -26.408 13.246 16.768 1.00 97.25 220 LEU A N 1
ATOM 1680 C CA . LEU A 1 220 ? -25.482 14.332 16.481 1.00 97.25 220 LEU A CA 1
ATOM 1681 C C . LEU A 1 220 ? -26.213 15.653 16.699 1.00 97.25 220 LEU A C 1
ATOM 1683 O O . LEU A 1 220 ? -27.256 15.890 16.090 1.00 97.25 220 LEU A O 1
ATOM 1687 N N . LEU A 1 221 ? -25.666 16.506 17.554 1.00 96.88 221 LEU A N 1
ATOM 1688 C CA . LEU A 1 221 ? -26.266 17.793 17.883 1.00 96.88 221 LEU A CA 1
ATOM 1689 C C . LEU A 1 221 ? -25.209 18.806 18.293 1.00 96.88 221 LEU A C 1
ATOM 1691 O O . LEU A 1 221 ? -24.079 18.454 18.642 1.00 96.88 221 LEU A O 1
ATOM 1695 N N . ARG A 1 222 ? -25.610 20.072 18.295 1.00 97.06 222 ARG A N 1
ATOM 1696 C CA . ARG A 1 222 ? -24.876 21.114 19.001 1.00 97.06 222 ARG A CA 1
ATOM 1697 C C . ARG A 1 222 ? -25.199 21.039 20.490 1.00 97.06 222 ARG A C 1
ATOM 1699 O O . ARG A 1 222 ? -26.358 20.886 20.865 1.00 97.06 222 ARG A O 1
ATOM 1706 N N . ALA A 1 223 ? -24.175 21.116 21.328 1.00 96.31 223 ALA A N 1
ATOM 1707 C CA . ALA A 1 223 ? -24.292 21.076 22.780 1.00 96.31 223 ALA A CA 1
ATOM 1708 C C . ALA A 1 223 ? -25.299 22.103 23.317 1.00 96.31 223 ALA A C 1
ATOM 1710 O O . ALA A 1 223 ? -26.102 21.789 24.189 1.00 96.31 223 ALA A O 1
ATOM 1711 N N . GLU A 1 224 ? -25.324 23.294 22.720 1.00 96.12 224 GLU A N 1
ATOM 1712 C CA . GLU A 1 224 ? -26.210 24.399 23.086 1.00 96.12 224 GLU A CA 1
ATOM 1713 C C . GLU A 1 224 ? -27.699 24.087 22.832 1.00 96.12 224 GLU A C 1
ATOM 1715 O O . GLU A 1 224 ? -28.580 24.741 23.385 1.00 96.12 224 GLU A O 1
ATOM 1720 N N . GLU A 1 225 ? -27.999 23.090 21.993 1.00 95.75 225 GLU A N 1
ATOM 1721 C CA . GLU A 1 225 ? -29.363 22.633 21.695 1.00 95.75 225 GLU A CA 1
ATOM 1722 C C . GLU A 1 225 ? -29.855 21.573 22.694 1.00 95.75 225 GLU A C 1
ATOM 1724 O O . GLU A 1 225 ? -31.039 21.210 22.690 1.00 95.75 225 GLU A O 1
ATOM 1729 N N . PHE A 1 226 ? -28.962 21.051 23.541 1.00 96.25 226 PHE A N 1
ATOM 1730 C CA . PHE A 1 226 ? -29.290 19.989 24.478 1.00 96.25 226 PHE A CA 1
ATOM 1731 C C . PHE A 1 226 ? -30.216 20.502 25.584 1.00 96.25 226 PHE A C 1
ATOM 1733 O O . PHE A 1 226 ? -29.847 21.303 26.437 1.00 96.25 226 PHE A O 1
ATOM 1740 N N . THR A 1 227 ? -31.447 19.999 25.584 1.00 94.81 227 THR A N 1
ATOM 1741 C CA . THR A 1 227 ? -32.483 20.327 26.568 1.00 94.81 227 THR A CA 1
ATOM 1742 C C . THR A 1 227 ? -33.321 19.091 26.878 1.00 94.81 227 THR A C 1
ATOM 1744 O O . THR A 1 227 ? -33.333 18.123 26.113 1.00 94.81 227 THR A O 1
ATOM 1747 N N . GLN A 1 228 ? -34.096 19.133 27.965 1.00 93.12 228 GLN A N 1
ATOM 1748 C CA . GLN A 1 228 ? -35.076 18.086 28.272 1.00 93.12 228 GLN A CA 1
ATOM 1749 C C . GLN A 1 228 ? -36.066 17.864 27.112 1.00 93.12 228 GLN A C 1
ATOM 1751 O O . GLN A 1 228 ? -36.336 16.726 26.734 1.00 93.12 228 GLN A O 1
ATOM 1756 N N . GLN A 1 229 ? -36.545 18.950 26.498 1.00 95.31 229 GLN A N 1
ATOM 1757 C CA . GLN A 1 229 ? -37.462 18.906 25.354 1.00 95.31 229 GLN A CA 1
ATOM 1758 C C . GLN A 1 229 ? -36.810 18.264 24.124 1.00 95.31 229 GLN A C 1
ATOM 1760 O O . GLN A 1 229 ? -37.434 17.463 23.428 1.00 95.31 229 GLN A O 1
ATOM 1765 N N . TRP A 1 230 ? -35.537 18.578 23.865 1.00 95.56 230 TRP A N 1
ATOM 1766 C CA . TRP A 1 230 ? -34.765 17.930 22.806 1.00 95.56 230 TRP A CA 1
ATOM 1767 C C . TRP A 1 230 ? -34.623 16.426 23.078 1.00 95.56 230 TRP A C 1
ATOM 1769 O O . TRP A 1 230 ? -34.874 15.614 22.186 1.00 95.56 230 TRP A O 1
ATOM 1779 N N . ARG A 1 231 ? -34.309 16.048 24.325 1.00 94.81 231 ARG A N 1
ATOM 1780 C CA . ARG A 1 231 ? -34.158 14.651 24.755 1.00 94.81 231 ARG A CA 1
ATOM 1781 C C . ARG A 1 231 ? -35.426 13.838 24.495 1.00 94.81 231 ARG A C 1
ATOM 1783 O O . ARG A 1 231 ? -35.355 12.740 23.944 1.00 94.81 231 ARG A O 1
ATOM 1790 N N . GLU A 1 232 ? -36.579 14.398 24.847 1.00 94.56 232 GLU A N 1
ATOM 1791 C CA . GLU A 1 232 ? -37.893 13.789 24.625 1.00 94.56 232 GLU A CA 1
ATOM 1792 C C . GLU A 1 232 ? -38.233 13.697 23.132 1.00 94.56 232 GLU A C 1
ATOM 1794 O O . GLU A 1 232 ? -38.606 12.623 22.651 1.00 94.56 232 GLU A O 1
ATOM 1799 N N . ARG A 1 233 ? -38.023 14.782 22.372 1.00 94.62 233 ARG A N 1
ATOM 1800 C CA . ARG A 1 233 ? -38.270 14.835 20.921 1.00 94.62 233 ARG A CA 1
ATOM 1801 C C . ARG A 1 233 ? -37.480 13.772 20.158 1.00 94.62 233 ARG A C 1
ATOM 1803 O O . ARG A 1 233 ? -38.032 13.108 19.282 1.00 94.62 233 ARG A O 1
ATOM 1810 N N . TRP A 1 234 ? -36.197 13.620 20.477 1.00 95.31 234 TRP A N 1
ATOM 1811 C CA . TRP A 1 234 ? -35.301 12.666 19.818 1.00 95.31 234 TRP A CA 1
ATOM 1812 C C . TRP A 1 234 ? -35.282 11.288 20.484 1.00 95.31 234 TRP A C 1
ATOM 1814 O O . TRP A 1 234 ? -34.561 10.396 20.031 1.00 95.31 234 TRP A O 1
ATOM 1824 N N . GLN A 1 235 ? -36.108 11.096 21.520 1.00 95.69 235 GLN A N 1
ATOM 1825 C CA . GLN A 1 235 ? -36.247 9.859 22.285 1.00 95.69 235 GLN A CA 1
ATOM 1826 C C . GLN A 1 235 ? -34.894 9.300 22.743 1.00 95.69 235 GLN A C 1
ATOM 1828 O O . GLN A 1 235 ? -34.642 8.099 22.604 1.00 95.69 235 GLN A O 1
ATOM 1833 N N . VAL A 1 236 ? -34.021 10.166 23.252 1.00 96.06 236 VAL A N 1
ATOM 1834 C CA . VAL A 1 236 ? -32.689 9.780 23.734 1.00 96.06 236 VAL A CA 1
ATOM 1835 C C . VAL A 1 236 ? -32.840 9.013 25.058 1.00 96.06 236 VAL A C 1
ATOM 1837 O O . VAL A 1 236 ? -33.595 9.453 25.929 1.00 96.06 236 VAL A O 1
ATOM 1840 N N . PRO A 1 237 ? -32.193 7.843 25.218 1.00 95.50 237 PRO A N 1
ATOM 1841 C CA . PRO A 1 237 ? -32.310 7.033 26.429 1.00 95.50 237 PRO A CA 1
ATOM 1842 C C . PRO A 1 237 ? -31.683 7.719 27.650 1.00 95.50 237 PRO A C 1
ATOM 1844 O O . PRO A 1 237 ? -30.893 8.649 27.518 1.00 95.50 237 PRO A O 1
ATOM 1847 N N . ARG A 1 238 ? -32.028 7.238 28.853 1.00 95.75 238 ARG A N 1
ATOM 1848 C CA . ARG A 1 238 ? -31.452 7.729 30.116 1.00 95.75 238 ARG A CA 1
ATOM 1849 C C . ARG A 1 238 ? -29.929 7.579 30.143 1.00 95.75 238 ARG A C 1
ATOM 1851 O O . ARG A 1 238 ? -29.247 8.540 30.468 1.00 95.75 238 ARG A O 1
ATOM 1858 N N . HIS A 1 239 ? -29.424 6.399 29.788 1.00 97.44 239 HIS A N 1
ATOM 1859 C CA . HIS A 1 239 ? -27.991 6.129 29.716 1.00 97.44 239 HIS A CA 1
ATOM 1860 C C . HIS A 1 239 ? -27.494 6.282 28.279 1.00 97.44 239 HIS A C 1
ATOM 1862 O O . HIS A 1 239 ? -28.056 5.677 27.358 1.00 97.44 239 HIS A O 1
ATOM 1868 N N . VAL A 1 240 ? -26.435 7.065 28.095 1.00 97.62 240 VAL A N 1
ATOM 1869 C CA . VAL A 1 240 ? -25.786 7.301 26.798 1.00 97.62 240 VAL A CA 1
ATOM 1870 C C . VAL A 1 240 ? -24.272 7.271 26.938 1.00 97.62 240 VAL A C 1
ATOM 1872 O O . VAL A 1 240 ? -23.740 7.548 28.007 1.00 97.62 240 VAL A O 1
ATOM 1875 N N . TYR A 1 241 ? -23.574 7.002 25.840 1.00 97.56 241 TYR A N 1
ATOM 1876 C CA . TYR A 1 241 ? -22.149 7.297 25.732 1.00 97.56 241 TYR A CA 1
ATOM 1877 C C . TYR A 1 241 ? -21.938 8.649 25.046 1.00 97.56 241 TYR A C 1
ATOM 1879 O O . TYR A 1 241 ? -22.303 8.812 23.881 1.00 97.56 241 TYR A O 1
ATOM 1887 N N . LEU A 1 242 ? -21.292 9.598 25.725 1.00 97.31 242 LEU A N 1
ATOM 1888 C CA . LEU A 1 242 ? -20.676 10.754 25.072 1.00 97.31 242 LEU A CA 1
ATOM 1889 C C . LEU A 1 242 ? -19.393 10.280 24.384 1.00 97.31 242 LEU A C 1
ATOM 1891 O O . LEU A 1 242 ? -18.481 9.780 25.045 1.00 97.31 242 LEU A O 1
ATOM 1895 N N . SER A 1 243 ? -19.342 10.393 23.058 1.00 93.25 243 SER A N 1
ATOM 1896 C CA . SER A 1 243 ? -18.286 9.782 22.244 1.00 93.25 243 SER A CA 1
ATOM 1897 C C . SER A 1 243 ? -17.443 10.828 21.523 1.00 93.25 243 SER A C 1
ATOM 1899 O O . SER A 1 243 ? -17.976 11.681 20.815 1.00 93.25 243 SER A O 1
ATOM 1901 N N . THR A 1 244 ? -16.121 10.713 21.650 1.00 87.75 244 THR A N 1
ATOM 1902 C CA . THR A 1 244 ? -15.145 11.548 20.938 1.00 87.75 244 THR A CA 1
ATOM 1903 C C . THR A 1 244 ? -14.033 10.656 20.403 1.00 87.75 244 THR A C 1
ATOM 1905 O O . THR A 1 244 ? -13.220 10.150 21.177 1.00 87.75 244 THR A O 1
ATOM 1908 N N . ALA A 1 245 ? -13.978 10.485 19.079 1.00 81.94 245 ALA A N 1
ATOM 1909 C CA . ALA A 1 245 ? -13.126 9.485 18.432 1.00 81.94 245 ALA A CA 1
ATOM 1910 C C . ALA A 1 245 ? -13.367 8.077 19.022 1.00 81.94 245 ALA A C 1
ATOM 1912 O O . ALA A 1 245 ? -14.489 7.582 18.955 1.00 81.94 245 ALA A O 1
ATOM 1913 N N . ASP A 1 246 ? -12.341 7.446 19.588 1.00 78.75 246 ASP A N 1
ATOM 1914 C CA . ASP A 1 246 ? -12.391 6.140 20.252 1.00 78.75 246 ASP A CA 1
ATOM 1915 C C . ASP A 1 246 ? -12.758 6.219 21.746 1.00 78.75 246 ASP A C 1
ATOM 1917 O O . ASP A 1 246 ? -13.115 5.205 22.349 1.00 78.75 246 ASP A O 1
ATOM 1921 N N . ASN A 1 247 ? -12.728 7.413 22.345 1.00 87.44 247 ASN A N 1
ATOM 1922 C CA . ASN A 1 247 ? -13.092 7.607 23.745 1.00 87.44 247 ASN A CA 1
ATOM 1923 C C . ASN A 1 247 ? -14.608 7.657 23.919 1.00 87.44 247 ASN A C 1
ATOM 1925 O O . ASN A 1 247 ? -15.314 8.359 23.189 1.00 87.44 247 ASN A O 1
ATOM 1929 N N . ARG A 1 248 ? -15.098 6.960 24.946 1.00 92.62 248 ARG A N 1
ATOM 1930 C CA . ARG A 1 248 ? -16.512 6.932 25.320 1.00 92.62 248 ARG A CA 1
ATOM 1931 C C . ARG A 1 248 ? -16.665 7.146 26.816 1.00 92.62 248 ARG A C 1
ATOM 1933 O O . ARG A 1 248 ? -16.011 6.470 27.606 1.00 92.62 248 ARG A O 1
ATOM 1940 N N . LEU A 1 249 ? -17.559 8.052 27.187 1.00 95.69 249 LEU A N 1
ATOM 1941 C CA . LEU A 1 249 ? -17.918 8.341 28.569 1.00 95.69 249 LEU A CA 1
ATOM 1942 C C . LEU A 1 249 ? -19.381 7.965 28.791 1.00 95.69 249 LEU A C 1
ATOM 1944 O O . LEU A 1 249 ? -20.262 8.535 28.150 1.00 95.69 249 LEU A O 1
ATOM 1948 N N . LEU A 1 250 ? -19.632 6.985 29.659 1.00 96.31 250 LEU A N 1
ATOM 1949 C CA . LEU A 1 250 ? -20.988 6.594 30.036 1.00 96.31 250 LEU A CA 1
ATOM 1950 C C . LEU A 1 250 ? -21.587 7.671 30.941 1.00 96.31 250 LEU A C 1
ATOM 1952 O O . LEU A 1 250 ? -20.980 8.020 31.949 1.00 96.31 250 LEU A O 1
ATOM 1956 N N . LEU A 1 251 ? -22.766 8.169 30.583 1.00 97.38 251 LEU A N 1
ATOM 1957 C CA . LEU A 1 251 ? -23.489 9.194 31.324 1.00 97.38 251 LEU A CA 1
ATOM 1958 C C . LEU A 1 251 ? -24.908 8.724 31.639 1.00 97.38 251 LEU A C 1
ATOM 1960 O O . LEU A 1 251 ? -25.625 8.245 30.756 1.00 97.38 251 LEU A O 1
ATOM 1964 N N . ASP A 1 252 ? -25.328 8.926 32.883 1.00 97.31 252 ASP A N 1
ATOM 1965 C CA . ASP A 1 252 ? -26.729 8.931 33.285 1.00 97.31 252 ASP A CA 1
ATOM 1966 C C . ASP A 1 252 ? -27.296 10.348 33.135 1.00 97.31 252 ASP A C 1
ATOM 1968 O O . ASP A 1 252 ? -27.025 11.242 33.932 1.00 97.31 252 ASP A O 1
ATOM 1972 N N . LEU A 1 253 ? -28.130 10.562 32.118 1.00 96.19 253 LEU A N 1
ATOM 1973 C CA . LEU A 1 253 ? -28.760 11.858 31.861 1.00 96.19 253 LEU A CA 1
ATOM 1974 C C . LEU A 1 253 ? -29.846 12.221 32.894 1.00 96.19 253 LEU A C 1
ATOM 1976 O O . LEU A 1 253 ? -30.495 13.260 32.748 1.00 96.19 253 LEU A O 1
ATOM 1980 N N . ALA A 1 254 ? -30.136 11.361 33.874 1.00 95.38 254 ALA A N 1
ATOM 1981 C CA . ALA A 1 254 ? -30.969 11.699 35.027 1.00 95.38 254 ALA A CA 1
ATOM 1982 C C . ALA A 1 254 ? -30.157 12.261 36.208 1.00 95.38 254 ALA A C 1
ATOM 1984 O O . ALA A 1 254 ? -30.759 12.824 37.121 1.00 95.38 254 ALA A O 1
ATOM 1985 N N . ASP A 1 255 ? -28.827 12.132 36.188 1.00 97.06 255 ASP A N 1
ATOM 1986 C CA . ASP A 1 255 ? -27.922 12.619 37.229 1.00 97.06 255 ASP A CA 1
ATOM 1987 C C . ASP A 1 255 ? -27.444 14.053 36.900 1.00 97.06 255 ASP A C 1
ATOM 1989 O O . ASP A 1 255 ? -26.722 14.258 35.915 1.00 97.06 255 ASP A O 1
ATOM 1993 N N . PRO A 1 256 ? -27.820 15.071 37.703 1.00 95.12 256 PRO A N 1
ATOM 1994 C CA . PRO A 1 256 ? -27.440 16.460 37.452 1.00 95.12 256 PRO A CA 1
ATOM 1995 C C . PRO A 1 256 ? -25.930 16.720 37.461 1.00 95.12 256 PRO A C 1
ATOM 1997 O O . PRO A 1 256 ? -25.480 17.651 36.792 1.00 95.12 256 PRO A O 1
ATOM 2000 N N . ASP A 1 257 ? -25.145 15.940 38.206 1.00 97.12 257 ASP A N 1
ATOM 2001 C CA . ASP A 1 257 ? -23.694 16.111 38.263 1.00 97.12 257 ASP A CA 1
ATOM 2002 C C . ASP A 1 257 ? -23.018 15.512 37.029 1.00 97.12 257 ASP A C 1
ATOM 2004 O O . ASP A 1 257 ? -22.065 16.090 36.504 1.00 97.12 257 ASP A O 1
ATOM 2008 N N . GLN A 1 258 ? -23.554 14.416 36.489 1.00 96.94 258 GLN A N 1
ATOM 2009 C CA . GLN A 1 258 ? -23.071 13.855 35.225 1.00 96.94 258 GLN A CA 1
ATOM 2010 C C . GLN A 1 258 ? -23.432 14.720 34.018 1.00 96.94 258 GLN A C 1
ATOM 2012 O O . GLN A 1 258 ? -22.639 14.817 33.083 1.00 96.94 258 GLN A O 1
ATOM 2017 N N . LEU A 1 259 ? -24.568 15.422 34.049 1.00 95.06 259 LEU A N 1
ATOM 2018 C CA . LEU A 1 259 ? -24.925 16.380 32.997 1.00 95.06 259 LEU A CA 1
ATOM 2019 C C . LEU A 1 259 ? -23.897 17.513 32.846 1.00 95.06 259 LEU A C 1
ATOM 2021 O O . LEU A 1 259 ? -23.687 17.977 31.729 1.00 95.06 259 LEU A O 1
ATOM 2025 N N . LYS A 1 260 ? -23.205 17.908 33.924 1.00 95.25 260 LYS A N 1
ATOM 2026 C CA . LYS A 1 260 ? -22.128 18.920 33.881 1.00 95.25 260 LYS A CA 1
ATOM 2027 C C . LYS A 1 260 ? -20.886 18.458 33.106 1.00 95.25 260 LYS A C 1
ATOM 2029 O O . LYS A 1 260 ? -20.009 19.270 32.838 1.00 95.25 260 LYS A O 1
ATOM 2034 N N . GLN A 1 261 ? -20.779 17.166 32.783 1.00 95.75 261 GLN A N 1
ATOM 2035 C CA . GLN A 1 261 ? -19.685 16.619 31.971 1.00 95.75 261 GLN A CA 1
ATOM 2036 C C . GLN A 1 261 ? -19.956 16.738 30.465 1.00 95.75 261 GLN A C 1
ATOM 2038 O O . GLN A 1 261 ? -19.054 16.494 29.659 1.00 95.75 261 GLN A O 1
ATOM 2043 N N . LEU A 1 262 ? -21.184 17.093 30.068 1.00 95.62 262 LEU A N 1
ATOM 2044 C CA . LEU A 1 262 ? -21.478 17.416 28.679 1.00 95.62 262 LEU A CA 1
ATOM 2045 C C . LEU A 1 262 ? -20.730 18.699 28.285 1.00 95.62 262 LEU A C 1
ATOM 2047 O O . LEU A 1 262 ? -20.610 19.613 29.100 1.00 95.62 262 LEU A O 1
ATOM 2051 N N . PRO A 1 263 ? -20.224 18.801 27.045 1.00 95.38 263 PRO A N 1
ATOM 2052 C CA . PRO A 1 263 ? -19.691 20.059 26.549 1.00 95.38 263 PRO A CA 1
ATOM 2053 C C . PRO A 1 263 ? -20.778 21.136 26.591 1.00 95.38 263 PRO A C 1
ATOM 2055 O O . PRO A 1 263 ? -21.914 20.857 26.228 1.00 95.38 263 PRO A O 1
ATOM 2058 N N . ASP A 1 264 ? -20.418 22.369 26.943 1.00 94.19 264 ASP A N 1
ATOM 2059 C CA . ASP A 1 264 ? -21.365 23.497 26.921 1.00 94.19 264 ASP A CA 1
ATOM 2060 C C . ASP A 1 264 ? -21.557 24.083 25.515 1.00 94.19 264 ASP A C 1
ATOM 2062 O O . ASP A 1 264 ? -22.494 24.839 25.267 1.00 94.19 264 ASP A O 1
ATOM 2066 N N . LYS A 1 265 ? -20.631 23.789 24.593 1.00 95.69 265 LYS A N 1
ATOM 2067 C CA . LYS A 1 265 ? -20.630 24.340 23.238 1.00 95.69 265 LYS A CA 1
ATOM 2068 C C . LYS A 1 265 ? -20.017 23.414 22.200 1.00 95.69 265 LYS A C 1
ATOM 2070 O O . LYS A 1 265 ? -19.144 22.603 22.508 1.00 95.69 265 LYS A O 1
ATOM 2075 N N . GLY A 1 266 ? -20.399 23.621 20.945 1.00 96.00 266 GLY A N 1
ATOM 2076 C CA . GLY A 1 266 ? -19.869 22.879 19.804 1.00 96.00 266 GLY A CA 1
ATOM 2077 C C . GLY A 1 266 ? -20.617 21.578 19.519 1.00 96.00 266 GLY A C 1
ATOM 2078 O O . GLY A 1 266 ? -21.662 21.292 20.090 1.00 96.00 266 GLY A O 1
ATOM 2079 N N . LEU A 1 267 ? -20.112 20.810 18.556 1.00 95.94 267 LEU A N 1
ATOM 2080 C CA . LEU A 1 267 ? -20.756 19.578 18.110 1.00 95.94 267 LEU A CA 1
ATOM 2081 C C . LEU A 1 267 ? -20.437 18.436 19.082 1.00 95.94 267 LEU A C 1
ATOM 2083 O O . LEU A 1 267 ? -19.268 18.219 19.399 1.00 95.94 267 LEU A O 1
ATOM 2087 N N . MET A 1 268 ? -21.452 17.686 19.503 1.00 96.19 268 MET A N 1
ATOM 2088 C CA . MET A 1 268 ? -21.280 16.494 20.328 1.00 96.19 268 MET A CA 1
ATOM 2089 C C . MET A 1 268 ? -22.007 15.285 19.743 1.00 96.19 268 MET A C 1
ATOM 2091 O O . MET A 1 268 ? -22.990 15.413 19.007 1.00 96.19 268 MET A O 1
ATOM 2095 N N . VAL A 1 269 ? -21.500 14.100 20.079 1.00 96.88 269 VAL A N 1
ATOM 2096 C CA . VAL A 1 269 ? -22.043 12.815 19.641 1.00 96.88 269 VAL A CA 1
ATOM 2097 C C . VAL A 1 269 ? -22.475 12.021 20.863 1.00 96.88 269 VAL A C 1
ATOM 2099 O O . VAL A 1 269 ? -21.646 11.660 21.698 1.00 96.88 269 VAL A O 1
ATOM 2102 N N . LEU A 1 270 ? -23.767 11.713 20.936 1.00 97.50 270 LEU A N 1
ATOM 2103 C CA . LEU A 1 270 ? -24.313 10.774 21.909 1.00 97.50 270 LEU A CA 1
ATOM 2104 C C . LEU A 1 270 ? -24.598 9.446 21.213 1.00 97.50 270 LEU A C 1
ATOM 2106 O O . LEU A 1 270 ? -25.157 9.421 20.118 1.00 97.50 270 LEU A O 1
ATOM 2110 N N . GLN A 1 271 ? -24.235 8.340 21.842 1.00 96.94 271 GLN A N 1
ATOM 2111 C CA . GLN A 1 271 ? -24.590 6.992 21.407 1.00 96.94 271 GLN A CA 1
ATOM 2112 C C . GLN A 1 271 ? -25.482 6.338 22.454 1.00 96.94 271 GLN A C 1
ATOM 2114 O O . GLN A 1 271 ? -25.396 6.662 23.639 1.00 96.94 271 GLN A O 1
ATOM 2119 N N . GLU A 1 272 ? -26.342 5.411 22.037 1.00 95.94 272 GLU A N 1
ATOM 2120 C CA . GLU A 1 272 ? -27.040 4.572 23.012 1.00 95.94 272 GLU A CA 1
ATOM 2121 C C . GLU A 1 272 ? -26.015 3.804 23.859 1.00 95.94 272 GLU A C 1
ATOM 2123 O O . GLU A 1 272 ? -24.948 3.425 23.367 1.00 95.94 272 GLU A O 1
ATOM 2128 N N . ALA A 1 273 ? -26.312 3.616 25.145 1.00 95.88 273 ALA A N 1
ATOM 2129 C CA . ALA A 1 273 ? -25.417 2.903 26.045 1.00 95.88 273 ALA A CA 1
ATOM 2130 C C . ALA A 1 273 ? -25.389 1.412 25.691 1.00 95.88 273 ALA A C 1
ATOM 2132 O O . ALA A 1 273 ? -26.271 0.666 26.095 1.00 95.88 273 ALA A O 1
ATOM 2133 N N . LEU A 1 274 ? -24.390 1.001 24.910 1.00 94.19 274 LEU A N 1
ATOM 2134 C CA . LEU A 1 274 ? -24.078 -0.390 24.601 1.00 94.19 274 LEU A CA 1
ATOM 2135 C C . LEU A 1 274 ? -22.571 -0.630 24.839 1.00 94.19 274 LEU A C 1
ATOM 2137 O O . LEU A 1 274 ? -21.744 -0.101 24.086 1.00 94.19 274 LEU A O 1
ATOM 2141 N N . PRO A 1 275 ? -22.185 -1.391 25.878 1.00 94.69 275 PRO A N 1
ATOM 2142 C CA . PRO A 1 275 ? -23.041 -1.971 26.920 1.00 94.69 275 PRO A CA 1
ATOM 2143 C C . PRO A 1 275 ? -23.748 -0.929 27.799 1.00 94.69 275 PRO A C 1
ATOM 2145 O O . PRO A 1 275 ? -23.182 0.109 28.133 1.00 94.69 275 PRO A O 1
ATOM 2148 N N . ALA A 1 276 ? -24.987 -1.215 28.188 1.00 93.50 276 ALA A N 1
ATOM 2149 C CA . ALA A 1 276 ? -25.695 -0.481 29.234 1.00 93.50 276 ALA A CA 1
ATOM 2150 C C . ALA A 1 276 ? -25.259 -0.961 30.639 1.00 93.50 276 ALA A C 1
ATOM 2152 O O . ALA A 1 276 ? -24.697 -2.051 30.759 1.00 93.50 276 ALA A O 1
ATOM 2153 N N . PRO A 1 277 ? -25.516 -0.192 31.719 1.00 92.12 277 PRO A N 1
ATOM 2154 C CA . PRO A 1 277 ? -25.166 -0.606 33.084 1.00 92.12 277 PRO A CA 1
ATOM 2155 C C . PRO A 1 277 ? -25.707 -1.984 33.499 1.00 92.12 277 PRO A C 1
ATOM 2157 O O . PRO A 1 277 ? -25.022 -2.741 34.177 1.00 92.12 277 PRO A O 1
ATOM 2160 N N . ASP A 1 278 ? -26.920 -2.330 33.070 1.00 91.44 278 ASP A N 1
ATOM 2161 C CA . ASP A 1 278 ? -27.562 -3.629 33.314 1.00 91.44 278 ASP A CA 1
ATOM 2162 C C . ASP A 1 278 ? -26.993 -4.763 32.445 1.00 91.44 278 ASP A C 1
ATOM 2164 O O . ASP A 1 278 ? -27.277 -5.933 32.695 1.00 91.44 278 ASP A O 1
ATOM 2168 N N . GLN A 1 279 ? -26.155 -4.422 31.463 1.00 93.94 279 GLN A N 1
ATOM 2169 C CA . GLN A 1 279 ? -25.431 -5.359 30.608 1.00 93.94 279 GLN A CA 1
ATOM 2170 C C . GLN A 1 279 ? -23.990 -5.610 31.075 1.00 93.94 279 GLN A C 1
ATOM 2172 O O . GLN A 1 279 ? -23.239 -6.322 30.409 1.00 93.94 279 GLN A O 1
ATOM 2177 N N . ALA A 1 280 ? -23.578 -5.048 32.216 1.00 92.31 280 ALA A N 1
ATOM 2178 C CA . ALA A 1 280 ? -22.383 -5.496 32.920 1.00 92.31 280 ALA A CA 1
ATOM 2179 C C . ALA A 1 280 ? -22.697 -6.849 33.574 1.00 92.31 280 ALA A C 1
ATOM 2181 O O . ALA A 1 280 ? -23.308 -6.904 34.640 1.00 92.31 280 ALA A O 1
ATOM 2182 N N . TRP A 1 281 ? -22.344 -7.951 32.912 1.00 93.38 281 TRP A N 1
ATOM 2183 C CA . TRP A 1 281 ? -22.707 -9.306 33.349 1.00 93.38 281 TRP A CA 1
ATOM 2184 C C . TRP A 1 281 ? -21.561 -10.065 34.025 1.00 93.38 281 TRP A C 1
ATOM 2186 O O . TRP A 1 281 ? -21.826 -11.025 34.745 1.00 93.38 281 TRP A O 1
ATOM 2196 N N . LEU A 1 282 ? -20.305 -9.647 33.835 1.00 93.50 282 LEU A N 1
ATOM 2197 C CA . LEU A 1 282 ? -19.146 -10.354 34.378 1.00 93.50 282 LEU A CA 1
ATOM 2198 C C . LEU A 1 282 ? -19.007 -10.073 35.887 1.00 93.50 282 LEU A C 1
ATOM 2200 O O . LEU A 1 282 ? -18.830 -8.909 36.249 1.00 93.50 282 LEU A O 1
ATOM 2204 N N . PRO A 1 283 ? -19.077 -11.079 36.778 1.00 92.62 283 PRO A N 1
ATOM 2205 C CA . PRO A 1 283 ? -18.951 -10.853 38.213 1.00 92.62 283 PRO A CA 1
ATOM 2206 C C . PRO A 1 283 ? -17.534 -10.415 38.603 1.00 92.62 283 PRO A C 1
ATOM 2208 O O . PRO A 1 283 ? -16.539 -10.818 38.001 1.00 92.62 283 PRO A O 1
ATOM 2211 N N . GLY A 1 284 ? -17.463 -9.597 39.646 1.00 90.94 284 GLY A N 1
ATOM 2212 C CA . GLY A 1 284 ? -16.256 -8.999 40.190 1.00 90.94 284 GLY A CA 1
ATOM 2213 C C . GLY A 1 284 ? -16.303 -8.871 41.705 1.00 90.94 284 GLY A C 1
ATOM 2214 O O . GLY A 1 284 ? -17.350 -9.067 42.316 1.00 90.94 284 GLY A O 1
ATOM 2215 N N . SER A 1 285 ? -15.181 -8.495 42.323 1.00 92.12 285 SER A N 1
ATOM 2216 C CA . SER A 1 285 ? -15.123 -8.305 43.781 1.00 92.12 285 SER A CA 1
ATOM 2217 C C . SER A 1 285 ? -16.020 -7.162 44.270 1.00 92.12 285 SER A C 1
ATOM 2219 O O . SER A 1 285 ? -16.553 -7.233 45.368 1.00 92.12 285 SER A O 1
ATOM 2221 N N . GLU A 1 286 ? -16.212 -6.136 43.437 1.00 90.44 286 GLU A N 1
ATOM 2222 C CA . GLU A 1 286 ? -16.948 -4.901 43.756 1.00 90.44 286 GLU A CA 1
ATOM 2223 C C . GLU A 1 286 ? -18.281 -4.787 42.983 1.00 90.44 286 GLU A C 1
ATOM 2225 O O . GLU A 1 286 ? -18.843 -3.703 42.849 1.00 90.44 286 GLU A O 1
ATOM 2230 N N . GLY A 1 287 ? -18.791 -5.889 42.417 1.00 90.50 287 GLY A N 1
ATOM 2231 C CA . GLY A 1 287 ? -20.043 -5.896 41.654 1.00 90.50 287 GLY A CA 1
ATOM 2232 C C . GLY A 1 287 ? -19.909 -6.600 40.311 1.00 90.50 287 GLY A C 1
ATOM 2233 O O . GLY A 1 287 ? -19.462 -7.742 40.249 1.00 90.50 287 GLY A O 1
ATOM 2234 N N . ARG A 1 288 ? -20.340 -5.943 39.231 1.00 91.75 288 ARG A N 1
ATOM 2235 C CA . ARG A 1 288 ? -20.238 -6.481 37.870 1.00 91.75 288 ARG A CA 1
ATOM 2236 C C . ARG A 1 288 ? -19.429 -5.549 36.980 1.00 91.75 288 ARG A C 1
ATOM 2238 O O . ARG A 1 288 ? -19.494 -4.331 37.131 1.00 91.75 288 ARG A O 1
ATOM 2245 N N . TYR A 1 289 ? -18.689 -6.125 36.045 1.00 92.06 289 TYR A N 1
ATOM 2246 C CA . TYR A 1 289 ? -17.815 -5.402 35.136 1.00 92.06 289 TYR A CA 1
ATOM 2247 C C . TYR A 1 289 ? -18.360 -5.387 33.713 1.00 92.06 289 TYR A C 1
ATOM 2249 O O . TYR A 1 289 ? -18.951 -6.354 33.226 1.00 92.06 289 TYR A O 1
ATOM 2257 N N . VAL A 1 290 ? -18.102 -4.273 33.034 1.00 91.19 290 VAL A N 1
ATOM 2258 C CA . VAL A 1 290 ? -18.177 -4.195 31.579 1.00 91.19 290 VAL A CA 1
ATOM 2259 C C . VAL A 1 290 ? -16.912 -4.832 31.012 1.00 91.19 290 VAL A C 1
ATOM 2261 O O . VAL A 1 290 ? -15.806 -4.446 31.388 1.00 91.19 290 VAL A O 1
ATOM 2264 N N . SER A 1 291 ? -17.075 -5.795 30.109 1.00 91.00 291 SER A N 1
ATOM 2265 C CA . SER A 1 291 ? -15.976 -6.518 29.473 1.00 91.00 291 SER A CA 1
ATOM 2266 C C . SER A 1 291 ? -15.917 -6.239 27.972 1.00 91.00 291 SER A C 1
ATOM 2268 O O . SER A 1 291 ? -16.925 -6.279 27.265 1.00 91.00 291 SER A O 1
ATOM 2270 N N . GLU A 1 292 ? -14.708 -5.962 27.490 1.00 93.81 292 GLU A N 1
ATOM 2271 C CA . GLU A 1 292 ? -14.363 -5.966 26.070 1.00 93.81 292 GLU A CA 1
ATOM 2272 C C . GLU A 1 292 ? -13.493 -7.191 25.803 1.00 93.81 292 GLU A C 1
ATOM 2274 O O . GLU A 1 292 ? -12.542 -7.462 26.539 1.00 93.81 292 GLU A O 1
ATOM 2279 N N . PHE A 1 293 ? -13.824 -7.931 24.754 1.00 95.12 293 PHE A N 1
ATOM 2280 C CA . PHE A 1 293 ? -13.069 -9.089 24.309 1.00 95.12 293 PHE A CA 1
ATOM 2281 C C . PHE A 1 293 ? -12.362 -8.742 23.014 1.00 95.12 293 PHE A C 1
ATOM 2283 O O . PHE A 1 293 ? -12.944 -8.127 22.124 1.00 95.12 293 PHE A O 1
ATOM 2290 N N . VAL A 1 294 ? -11.119 -9.184 22.891 1.00 95.12 294 VAL A N 1
ATOM 2291 C CA . VAL A 1 294 ? -10.393 -9.142 21.628 1.00 95.12 294 VAL A CA 1
ATOM 2292 C C . VAL A 1 294 ? -10.250 -10.571 21.158 1.00 95.12 294 VAL A C 1
ATOM 2294 O O . VAL A 1 294 ? -9.679 -11.399 21.867 1.00 95.12 294 VAL A O 1
ATOM 2297 N N . VAL A 1 295 ? -10.808 -10.857 19.990 1.00 95.31 295 VAL A N 1
ATOM 2298 C CA . VAL A 1 295 ? -10.844 -12.193 19.403 1.00 95.31 295 VAL A CA 1
ATOM 2299 C C . VAL A 1 295 ? -9.913 -12.207 18.192 1.00 95.31 295 VAL A C 1
ATOM 2301 O O . VAL A 1 295 ? -10.258 -11.616 17.165 1.00 95.31 295 VAL A O 1
ATOM 2304 N N . PRO A 1 296 ? -8.738 -12.853 18.287 1.00 95.00 296 PRO A N 1
ATOM 2305 C CA . PRO A 1 296 ? -7.890 -13.101 17.132 1.00 95.00 296 PRO A CA 1
ATOM 2306 C C . PRO A 1 296 ? -8.571 -14.111 16.203 1.00 95.00 296 PRO A C 1
ATOM 2308 O O . PRO A 1 296 ? -8.974 -15.191 16.634 1.00 95.00 296 PRO A O 1
ATOM 2311 N N . LEU A 1 297 ? -8.694 -13.766 14.928 1.00 94.69 297 LEU A N 1
ATOM 2312 C CA . LEU A 1 297 ? -9.249 -14.610 13.876 1.00 94.69 297 LEU A CA 1
ATOM 2313 C C . LEU A 1 297 ? -8.156 -14.891 12.850 1.00 94.69 297 LEU A C 1
ATOM 2315 O O . LEU A 1 297 ? -7.489 -13.963 12.391 1.00 94.69 297 LEU A O 1
ATOM 2319 N N . ILE A 1 298 ? -7.998 -16.157 12.472 1.00 93.75 298 ILE A N 1
ATOM 2320 C CA . ILE A 1 298 ? -7.074 -16.598 11.425 1.00 93.75 298 ILE A CA 1
ATOM 2321 C C . ILE A 1 298 ? -7.893 -17.178 10.275 1.00 93.75 298 ILE A C 1
ATOM 2323 O O . ILE A 1 298 ? -8.881 -17.877 10.496 1.00 93.75 298 ILE A O 1
ATOM 2327 N N . ARG A 1 299 ? -7.488 -16.884 9.042 1.00 91.50 299 ARG A N 1
ATOM 2328 C CA . ARG A 1 299 ? -8.066 -17.485 7.842 1.00 91.50 299 ARG A CA 1
ATOM 2329 C C . ARG A 1 299 ? -7.711 -18.973 7.779 1.00 91.50 299 ARG A C 1
ATOM 2331 O O . ARG A 1 299 ? -6.571 -19.344 8.015 1.00 91.50 299 ARG A O 1
ATOM 2338 N N . GLU A 1 300 ? -8.668 -19.818 7.411 1.00 89.62 300 GLU A N 1
ATOM 2339 C CA . GLU A 1 300 ? -8.426 -21.264 7.269 1.00 89.62 300 GLU A CA 1
ATOM 2340 C C . GLU A 1 300 ? -7.762 -21.629 5.933 1.00 89.62 300 GLU A C 1
ATOM 2342 O O . GLU A 1 300 ? -6.978 -22.570 5.848 1.00 89.62 300 GLU A O 1
ATOM 2347 N N . GLU A 1 301 ? -8.077 -20.887 4.871 1.00 88.12 301 GLU A N 1
ATOM 2348 C CA . GLU A 1 301 ? -7.573 -21.163 3.528 1.00 88.12 301 GLU A CA 1
ATOM 2349 C C . GLU A 1 301 ? -6.105 -20.752 3.372 1.00 88.12 301 GLU A C 1
ATOM 2351 O O . GLU A 1 301 ? -5.735 -19.597 3.595 1.00 88.12 301 GLU A O 1
ATOM 2356 N N . ILE A 1 302 ? -5.287 -21.705 2.925 1.00 87.69 302 ILE A N 1
ATOM 2357 C CA . ILE A 1 302 ? -3.861 -21.520 2.665 1.00 87.69 302 ILE A CA 1
ATOM 2358 C C . ILE A 1 302 ? -3.681 -20.813 1.320 1.00 87.69 302 ILE A C 1
ATOM 2360 O O . ILE A 1 302 ? -4.126 -21.292 0.278 1.00 87.69 302 ILE A O 1
ATOM 2364 N N . GLY A 1 303 ? -3.004 -19.667 1.345 1.00 84.69 303 GLY A N 1
ATOM 2365 C CA . GLY A 1 303 ? -2.667 -18.914 0.145 1.00 84.69 303 GLY A CA 1
ATOM 2366 C C . GLY A 1 303 ? -1.540 -19.566 -0.664 1.00 84.69 303 GLY A C 1
ATOM 2367 O O . GLY A 1 303 ? -0.756 -20.353 -0.132 1.00 84.69 303 GLY A O 1
ATOM 2368 N N . PRO A 1 304 ? -1.392 -19.197 -1.946 1.00 85.38 304 PRO A N 1
ATOM 2369 C CA . PRO A 1 304 ? -0.352 -19.758 -2.794 1.00 85.38 304 PRO A CA 1
ATOM 2370 C C . PRO A 1 304 ? 1.047 -19.359 -2.312 1.00 85.38 304 PRO A C 1
ATOM 2372 O O . PRO A 1 304 ? 1.301 -18.224 -1.866 1.00 85.38 304 PRO A O 1
ATOM 2375 N N . GLU A 1 305 ? 1.975 -20.299 -2.453 1.00 86.62 305 GLU A N 1
ATOM 2376 C CA . GLU A 1 305 ? 3.397 -20.053 -2.266 1.00 86.62 305 GLU A CA 1
ATOM 2377 C C . GLU A 1 305 ? 3.919 -19.163 -3.410 1.00 86.62 305 GLU A C 1
ATOM 2379 O O . GLU A 1 305 ? 3.535 -19.353 -4.568 1.00 86.62 305 GLU A O 1
ATOM 2384 N N . PRO A 1 306 ? 4.727 -18.127 -3.126 1.00 83.75 306 PRO A N 1
ATOM 2385 C CA . PRO A 1 306 ? 5.212 -17.258 -4.179 1.00 83.75 306 PRO A CA 1
ATOM 2386 C C . PRO A 1 306 ? 6.308 -17.971 -4.970 1.00 83.75 306 PRO A C 1
ATOM 2388 O O . PRO A 1 306 ? 7.293 -18.420 -4.394 1.00 83.75 306 PRO A O 1
ATOM 2391 N N . GLU A 1 307 ? 6.202 -17.966 -6.302 1.00 79.75 307 GLU A N 1
ATOM 2392 C CA . GLU A 1 307 ? 7.319 -18.440 -7.131 1.00 79.75 307 GLU A CA 1
ATOM 2393 C C . GLU A 1 307 ? 8.607 -17.665 -6.796 1.00 79.75 307 GLU A C 1
ATOM 2395 O O . GLU A 1 307 ? 8.553 -16.426 -6.603 1.00 79.75 307 GLU A O 1
ATOM 2400 N N . PRO A 1 308 ? 9.761 -18.353 -6.759 1.00 73.75 308 PRO A N 1
ATOM 2401 C CA . PRO A 1 308 ? 11.043 -17.709 -6.552 1.00 73.75 308 PRO A CA 1
ATOM 2402 C C . PRO A 1 308 ? 11.273 -16.649 -7.629 1.00 73.75 308 PRO A C 1
ATOM 2404 O O . PRO A 1 308 ? 10.901 -16.803 -8.794 1.00 73.75 308 PRO A O 1
ATOM 2407 N N . ALA A 1 309 ? 11.875 -15.526 -7.234 1.00 73.12 309 ALA A N 1
ATOM 2408 C CA . ALA A 1 309 ? 12.269 -14.525 -8.212 1.00 73.12 309 ALA A CA 1
ATOM 2409 C C . ALA A 1 309 ? 13.309 -15.127 -9.157 1.00 73.12 309 ALA A C 1
ATOM 2411 O O . ALA A 1 309 ? 14.297 -15.715 -8.711 1.00 73.12 309 ALA A O 1
ATOM 2412 N N . ARG A 1 310 ? 13.116 -14.931 -10.463 1.00 75.38 310 ARG A N 1
ATOM 2413 C CA . ARG A 1 310 ? 14.148 -15.263 -11.440 1.00 75.38 310 ARG A CA 1
ATOM 2414 C C . ARG A 1 310 ? 15.355 -14.370 -11.173 1.00 75.38 310 ARG A C 1
ATOM 2416 O O . ARG A 1 310 ? 15.252 -13.149 -11.264 1.00 75.38 310 ARG A O 1
ATOM 2423 N N . GLN A 1 311 ? 16.488 -14.975 -10.831 1.00 74.19 311 GLN A N 1
ATOM 2424 C CA . GLN A 1 311 ? 17.739 -14.238 -10.718 1.00 74.19 311 GLN A CA 1
ATOM 2425 C C . GLN A 1 311 ? 18.201 -13.855 -12.118 1.00 74.19 311 GLN A C 1
ATOM 2427 O O . GLN A 1 311 ? 18.388 -14.714 -12.981 1.00 74.19 311 GLN A O 1
ATOM 2432 N N . ILE A 1 312 ? 18.348 -12.556 -12.343 1.00 76.69 312 ILE A N 1
ATOM 2433 C CA . ILE A 1 312 ? 18.856 -12.028 -13.601 1.00 76.69 312 ILE A CA 1
ATOM 2434 C C . ILE A 1 312 ? 20.334 -11.714 -13.383 1.00 76.69 312 ILE A C 1
ATOM 2436 O O . ILE A 1 312 ? 20.652 -11.004 -12.425 1.00 76.69 312 ILE A O 1
ATOM 2440 N N . PRO A 1 313 ? 21.245 -12.249 -14.217 1.00 78.56 313 PRO A N 1
ATOM 2441 C CA . PRO A 1 313 ? 22.663 -11.974 -14.071 1.00 78.56 313 PRO A CA 1
ATOM 2442 C C . PRO A 1 313 ? 22.928 -10.471 -14.088 1.00 78.56 313 PRO A C 1
ATOM 2444 O O . PRO A 1 313 ? 22.420 -9.744 -14.948 1.00 78.56 313 PRO A O 1
ATOM 2447 N N . SER A 1 314 ? 23.742 -10.015 -13.140 1.00 76.19 314 SER A N 1
ATOM 2448 C CA . SER A 1 314 ? 24.205 -8.636 -13.137 1.00 76.19 314 SER A CA 1
ATOM 2449 C C . SER A 1 314 ? 25.147 -8.403 -14.316 1.00 76.19 314 SER A C 1
ATOM 2451 O O . SER A 1 314 ? 25.833 -9.301 -14.807 1.00 76.19 314 SER A O 1
ATOM 2453 N N . GLY A 1 315 ? 25.178 -7.169 -14.798 1.00 80.31 315 GLY A N 1
ATOM 2454 C CA . GLY A 1 315 ? 26.038 -6.771 -15.898 1.00 80.31 315 GLY A CA 1
ATOM 2455 C C . GLY A 1 315 ? 26.348 -5.290 -15.816 1.00 80.31 315 GLY A C 1
ATOM 2456 O O . GLY A 1 315 ? 25.723 -4.542 -15.061 1.00 80.31 315 GLY A O 1
ATOM 2457 N N . ARG A 1 316 ? 27.318 -4.837 -16.615 1.00 85.00 316 ARG A N 1
ATOM 2458 C CA . ARG A 1 316 ? 27.553 -3.400 -16.752 1.00 85.00 316 ARG A CA 1
ATOM 2459 C C . ARG A 1 316 ? 26.297 -2.775 -17.360 1.00 85.00 316 ARG A C 1
ATOM 2461 O O . ARG A 1 316 ? 25.992 -3.023 -18.529 1.00 85.00 316 ARG A O 1
ATOM 2468 N N . ARG A 1 317 ? 25.616 -1.951 -16.572 1.00 91.31 317 ARG A N 1
ATOM 2469 C CA . ARG A 1 317 ? 24.322 -1.343 -16.895 1.00 91.31 317 ARG A CA 1
ATOM 2470 C C . ARG A 1 317 ? 24.462 0.032 -17.545 1.00 91.31 317 ARG A C 1
ATOM 2472 O O . ARG A 1 317 ? 23.978 0.245 -18.648 1.00 91.31 317 ARG A O 1
ATOM 2479 N N . MET A 1 318 ? 25.205 0.923 -16.896 1.00 95.06 318 MET A N 1
ATOM 2480 C CA . MET A 1 318 ? 25.405 2.293 -17.366 1.00 95.06 318 MET A CA 1
ATOM 2481 C C . MET A 1 318 ? 26.447 2.346 -18.490 1.00 95.06 318 MET A C 1
ATOM 2483 O O . MET A 1 318 ? 27.526 1.754 -18.379 1.00 95.06 318 MET A O 1
ATOM 2487 N N . ARG A 1 319 ? 26.126 3.055 -19.574 1.00 95.19 319 ARG A N 1
ATOM 2488 C CA . ARG A 1 319 ? 26.996 3.292 -20.734 1.00 95.19 319 ARG A CA 1
ATOM 2489 C C . ARG A 1 319 ? 27.074 4.787 -21.058 1.00 95.19 319 ARG A C 1
ATOM 2491 O O . ARG A 1 319 ? 26.257 5.285 -21.833 1.00 95.19 319 ARG A O 1
ATOM 2498 N N . PRO A 1 320 ? 27.979 5.540 -20.408 1.00 95.25 320 PRO A N 1
ATOM 2499 C CA . PRO A 1 320 ? 28.139 6.967 -20.676 1.00 95.25 320 PRO A CA 1
ATOM 2500 C C . PRO A 1 320 ? 28.819 7.208 -22.038 1.00 95.25 320 PRO A C 1
ATOM 2502 O O . PRO A 1 320 ? 29.478 6.296 -22.556 1.00 95.25 320 PRO A O 1
ATOM 2505 N N . PRO A 1 321 ? 28.729 8.427 -22.608 1.00 93.56 321 PRO A N 1
ATOM 2506 C CA . PRO A 1 321 ? 29.527 8.803 -23.774 1.00 93.56 321 PRO A CA 1
ATOM 2507 C C . PRO A 1 321 ? 31.023 8.558 -23.513 1.00 93.56 321 PRO A C 1
ATOM 2509 O O . PRO A 1 321 ? 31.536 8.933 -22.460 1.00 93.56 321 PRO A O 1
ATOM 2512 N N . GLY A 1 322 ? 31.713 7.899 -24.450 1.00 90.69 322 GLY A N 1
ATOM 2513 C CA . GLY A 1 322 ? 33.091 7.411 -24.257 1.00 90.69 322 GLY A CA 1
ATOM 2514 C C . GLY A 1 322 ? 33.210 5.923 -23.931 1.00 90.69 322 GLY A C 1
ATOM 2515 O O . GLY A 1 322 ? 34.317 5.392 -23.924 1.00 90.69 322 GLY A O 1
ATOM 2516 N N . SER A 1 323 ? 32.086 5.244 -23.700 1.00 94.31 323 SER A N 1
ATOM 2517 C CA . SER A 1 323 ? 32.014 3.780 -23.711 1.00 94.31 323 SER A CA 1
ATOM 2518 C C . SER A 1 323 ? 31.894 3.228 -25.143 1.00 94.31 323 SER A C 1
ATOM 2520 O O . SER A 1 323 ? 32.103 3.944 -26.121 1.00 94.31 323 SER A O 1
ATOM 2522 N N . ASP A 1 324 ? 31.527 1.953 -25.263 1.00 94.38 324 ASP A N 1
ATOM 2523 C CA . ASP A 1 324 ? 31.115 1.266 -26.495 1.00 94.38 324 ASP A CA 1
ATOM 2524 C C . ASP A 1 324 ? 29.743 1.730 -27.026 1.00 94.38 324 ASP A C 1
ATOM 2526 O O . ASP A 1 324 ? 29.209 1.138 -27.964 1.00 94.38 324 ASP A O 1
ATOM 2530 N N . TRP A 1 325 ? 29.169 2.787 -26.436 1.00 96.44 325 TRP A N 1
ATOM 2531 C CA . TRP A 1 325 ? 27.908 3.397 -26.844 1.00 96.44 325 TRP A CA 1
ATOM 2532 C C . TRP A 1 325 ? 27.984 4.924 -26.917 1.00 96.44 325 TRP A C 1
ATOM 2534 O O . TRP A 1 325 ? 28.579 5.592 -26.066 1.00 96.44 325 TRP A O 1
ATOM 2544 N N . LEU A 1 326 ? 27.273 5.475 -27.898 1.00 96.69 326 LEU A N 1
ATOM 2545 C CA . LEU A 1 326 ? 26.897 6.881 -27.985 1.00 96.69 326 LEU A CA 1
ATOM 2546 C C . LEU A 1 326 ? 25.369 6.972 -27.940 1.00 96.69 326 LEU A C 1
ATOM 2548 O O . LEU A 1 326 ? 24.691 6.312 -28.721 1.00 96.69 326 LEU A O 1
ATOM 2552 N N . PHE A 1 327 ? 24.817 7.791 -27.047 1.00 97.19 327 PHE A N 1
ATOM 2553 C CA . PHE A 1 327 ? 23.373 7.997 -26.922 1.00 97.19 327 PHE A CA 1
ATOM 2554 C C . PHE A 1 327 ? 23.043 9.484 -27.035 1.00 97.19 327 PHE A C 1
ATOM 2556 O O . PHE A 1 327 ? 23.484 10.283 -26.208 1.00 97.19 327 PHE A O 1
ATOM 2563 N N . ALA A 1 328 ? 22.248 9.841 -28.046 1.00 96.19 328 ALA A N 1
ATOM 2564 C CA . ALA A 1 328 ? 21.734 11.187 -28.251 1.00 96.19 328 ALA A CA 1
ATOM 2565 C C . ALA A 1 328 ? 20.215 11.259 -28.043 1.00 96.19 328 ALA A C 1
ATOM 2567 O O . ALA A 1 328 ? 19.458 10.371 -28.441 1.00 96.19 328 ALA A O 1
ATOM 2568 N N . LYS A 1 329 ? 19.766 12.367 -27.454 1.00 97.12 329 LYS A N 1
ATOM 2569 C CA . LYS A 1 329 ? 18.364 12.779 -27.364 1.00 97.12 329 LYS A CA 1
ATOM 2570 C C . LYS A 1 329 ? 18.156 14.002 -28.246 1.00 97.12 329 LYS A C 1
ATOM 2572 O O . LYS A 1 329 ? 18.766 15.038 -27.984 1.00 97.12 329 LYS A O 1
ATOM 2577 N N . LEU A 1 330 ? 17.300 13.891 -29.256 1.00 95.69 330 LEU A N 1
ATOM 2578 C CA . LEU A 1 330 ? 16.952 14.971 -30.176 1.00 95.69 330 LEU A CA 1
ATOM 2579 C C . LEU A 1 330 ? 15.528 15.428 -29.878 1.00 95.69 330 LEU A C 1
ATOM 2581 O O . LEU A 1 330 ? 14.579 14.757 -30.272 1.00 95.69 330 LEU A O 1
ATOM 2585 N N . TYR A 1 331 ? 15.373 16.538 -29.161 1.00 96.25 331 TYR A N 1
ATOM 2586 C CA . TYR A 1 331 ? 14.063 17.106 -28.848 1.00 96.25 331 TYR A CA 1
ATOM 2587 C C . TYR A 1 331 ? 13.550 17.857 -30.066 1.00 96.25 331 TYR A C 1
ATOM 2589 O O . TYR A 1 331 ? 14.028 18.952 -30.357 1.00 96.25 331 TYR A O 1
ATOM 2597 N N . HIS A 1 332 ? 12.608 17.248 -30.780 1.00 93.62 332 HIS A N 1
ATOM 2598 C CA . HIS A 1 332 ? 12.094 17.734 -32.057 1.00 93.62 332 HIS A CA 1
ATOM 2599 C C . HIS A 1 332 ? 10.639 18.188 -31.940 1.00 93.62 332 HIS A C 1
ATOM 2601 O O . HIS A 1 332 ? 9.918 17.861 -30.996 1.00 93.62 332 HIS A O 1
ATOM 2607 N N . LEU A 1 333 ? 10.184 18.925 -32.947 1.00 90.38 333 LEU A N 1
ATOM 2608 C CA . LEU A 1 333 ? 8.762 19.185 -33.143 1.00 90.38 333 LEU A CA 1
ATOM 2609 C C . LEU A 1 333 ? 8.063 17.900 -33.643 1.00 90.38 333 LEU A C 1
ATOM 2611 O O . LEU A 1 333 ? 8.570 17.268 -34.575 1.00 90.38 333 LEU A O 1
ATOM 2615 N N . PRO A 1 334 ? 6.911 17.482 -33.078 1.00 88.19 334 PRO A N 1
ATOM 2616 C CA . PRO A 1 334 ? 6.242 16.229 -33.457 1.00 88.19 334 PRO A CA 1
ATOM 2617 C C . PRO A 1 334 ? 5.928 16.089 -34.949 1.00 88.19 334 PRO A C 1
ATOM 2619 O O . PRO A 1 334 ? 6.014 14.996 -35.498 1.00 88.19 334 PRO A O 1
ATOM 2622 N N . THR A 1 335 ? 5.606 17.197 -35.621 1.00 88.50 335 THR A N 1
ATOM 2623 C CA . THR A 1 335 ? 5.263 17.220 -37.051 1.00 88.50 335 THR A CA 1
ATOM 2624 C C . THR A 1 335 ? 6.413 16.795 -37.963 1.00 88.50 335 THR A C 1
ATOM 2626 O O . THR A 1 335 ? 6.148 16.346 -39.069 1.00 88.50 335 THR A O 1
ATOM 2629 N N . PHE A 1 336 ? 7.663 16.898 -37.503 1.00 85.50 336 PHE A N 1
ATOM 2630 C CA . PHE A 1 336 ? 8.866 16.625 -38.299 1.00 85.50 336 PHE A CA 1
ATOM 2631 C C . PHE A 1 336 ? 9.561 15.308 -37.925 1.00 85.50 336 PHE A C 1
ATOM 2633 O O . PHE A 1 336 ? 10.632 15.011 -38.443 1.00 85.50 336 PHE A O 1
ATOM 2640 N N . GLU A 1 337 ? 8.979 14.500 -37.031 1.00 89.81 337 GLU A N 1
ATOM 2641 C CA . GLU A 1 337 ? 9.617 13.272 -36.530 1.00 89.81 337 GLU A CA 1
ATOM 2642 C C . GLU A 1 337 ? 9.932 12.269 -37.653 1.00 89.81 337 GLU A C 1
ATOM 2644 O O . GLU A 1 337 ? 11.041 11.739 -37.729 1.00 89.81 337 GLU A O 1
ATOM 2649 N N . ASN A 1 338 ? 8.973 12.026 -38.553 1.00 90.12 338 ASN A N 1
ATOM 2650 C CA . ASN A 1 338 ? 9.159 11.093 -39.667 1.00 90.12 338 ASN A CA 1
ATOM 2651 C C . ASN A 1 338 ? 10.135 11.636 -40.718 1.00 90.12 338 ASN A C 1
ATOM 2653 O O . ASN A 1 338 ? 10.925 10.862 -41.255 1.00 90.12 338 ASN A O 1
ATOM 2657 N N . ASP A 1 339 ? 10.112 12.940 -40.989 1.00 88.62 339 ASP A N 1
ATOM 2658 C CA . ASP A 1 339 ? 11.033 13.576 -41.940 1.00 88.62 339 ASP A CA 1
ATOM 2659 C C . ASP A 1 339 ? 12.471 13.509 -41.420 1.00 88.62 339 ASP A C 1
ATOM 2661 O O . ASP A 1 339 ? 13.406 13.214 -42.165 1.00 88.62 339 ASP A O 1
ATOM 2665 N N . LEU A 1 340 ? 12.640 13.708 -40.110 1.00 88.56 340 LEU A N 1
ATOM 2666 C CA . LEU A 1 340 ? 13.924 13.589 -39.437 1.00 88.56 340 LEU A CA 1
ATOM 2667 C C . LEU A 1 340 ? 14.471 12.158 -39.539 1.00 88.56 340 LEU A C 1
ATOM 2669 O O . LEU A 1 340 ? 15.631 11.977 -39.903 1.00 88.56 340 LEU A O 1
ATOM 2673 N N . LEU A 1 341 ? 13.626 11.156 -39.267 1.00 89.94 341 LEU A N 1
ATOM 2674 C CA . LEU A 1 341 ? 13.978 9.735 -39.349 1.00 89.94 341 LEU A CA 1
ATOM 2675 C C . LEU A 1 341 ? 14.290 9.281 -40.784 1.00 89.94 341 LEU A C 1
ATOM 2677 O O . LEU A 1 341 ? 15.283 8.595 -41.014 1.00 89.94 341 LEU A O 1
ATOM 2681 N N . THR A 1 342 ? 13.448 9.643 -41.753 1.00 84.75 342 THR A N 1
ATOM 2682 C CA . THR A 1 342 ? 13.559 9.139 -43.135 1.00 84.75 342 THR A CA 1
ATOM 2683 C C . THR A 1 342 ? 14.575 9.893 -43.988 1.00 84.75 342 THR A C 1
ATOM 2685 O O . THR A 1 342 ? 15.049 9.322 -44.980 1.00 84.75 342 THR A O 1
ATOM 2688 N N . GLY A 1 343 ? 14.921 11.124 -43.598 1.00 83.56 343 GLY A N 1
ATOM 2689 C CA . GLY A 1 343 ? 15.958 11.947 -44.210 1.00 83.56 343 GLY A CA 1
ATOM 2690 C C . GLY A 1 343 ? 17.233 12.007 -43.357 1.00 83.56 343 GLY A C 1
ATOM 2691 O O . GLY A 1 343 ? 17.989 11.037 -43.371 1.00 83.56 343 GLY A O 1
ATOM 2692 N N . PRO A 1 344 ? 17.515 13.108 -42.631 1.00 78.12 344 PRO A N 1
ATOM 2693 C CA . PRO A 1 344 ? 18.870 13.408 -42.154 1.00 78.12 344 PRO A CA 1
ATOM 2694 C C . PRO A 1 344 ? 19.438 12.445 -41.101 1.00 78.12 344 PRO A C 1
ATOM 2696 O O . PRO A 1 344 ? 20.652 12.329 -40.987 1.00 78.12 344 PRO A O 1
ATOM 2699 N N . VAL A 1 345 ? 18.597 11.740 -40.330 1.00 82.69 345 VAL A N 1
ATOM 2700 C CA . VAL A 1 345 ? 19.078 10.721 -39.375 1.00 82.69 345 VAL A CA 1
ATOM 2701 C C . VAL A 1 345 ? 19.760 9.562 -40.098 1.00 82.69 345 VAL A C 1
ATOM 2703 O O . VAL A 1 345 ? 20.748 9.041 -39.585 1.00 82.69 345 VAL A O 1
ATOM 2706 N N . LYS A 1 346 ? 19.283 9.196 -41.296 1.00 80.38 346 LYS A N 1
ATOM 2707 C CA . LYS A 1 346 ? 19.799 8.062 -42.073 1.00 80.38 346 LYS A CA 1
ATOM 2708 C C . LYS A 1 346 ? 21.304 8.168 -42.342 1.00 80.38 346 LYS A C 1
ATOM 2710 O O . LYS A 1 346 ? 21.988 7.152 -42.365 1.00 80.38 346 LYS A O 1
ATOM 2715 N N . ASP A 1 347 ? 21.829 9.381 -42.483 1.00 84.25 347 ASP A N 1
ATOM 2716 C CA . ASP A 1 347 ? 23.251 9.629 -42.765 1.00 84.25 347 ASP A CA 1
ATOM 2717 C C . ASP A 1 347 ? 24.174 9.294 -41.575 1.00 84.25 347 ASP A C 1
ATOM 2719 O O . ASP A 1 347 ? 25.404 9.336 -41.684 1.00 84.25 347 ASP A O 1
ATOM 2723 N N . PHE A 1 348 ? 23.582 8.973 -40.423 1.00 87.06 348 PHE A N 1
ATOM 2724 C CA . PHE A 1 348 ? 24.264 8.538 -39.208 1.00 87.06 348 PHE A CA 1
ATOM 2725 C C . PHE A 1 348 ? 23.960 7.076 -38.869 1.00 87.06 348 PHE A C 1
ATOM 2727 O O . PHE A 1 348 ? 24.372 6.604 -37.816 1.00 87.06 348 PHE A O 1
ATOM 2734 N N . CYS A 1 349 ? 23.242 6.358 -39.728 1.00 82.94 349 CYS A N 1
ATOM 2735 C CA . CYS A 1 349 ? 22.743 5.006 -39.483 1.00 82.94 349 CYS A CA 1
ATOM 2736 C C . CYS A 1 349 ? 23.677 3.903 -40.017 1.00 82.94 349 CYS A C 1
ATOM 2738 O O . CYS A 1 349 ? 23.243 2.772 -40.233 1.00 82.94 349 CYS A O 1
ATOM 2740 N N . ASP A 1 350 ? 24.955 4.216 -40.229 1.00 76.12 350 ASP A N 1
ATOM 2741 C CA . ASP A 1 350 ? 25.966 3.224 -40.591 1.00 76.12 350 ASP A CA 1
ATOM 2742 C C . ASP A 1 350 ? 26.395 2.424 -39.345 1.00 76.12 350 ASP A C 1
ATOM 2744 O O . ASP A 1 350 ? 26.751 2.997 -38.313 1.00 76.12 350 ASP A O 1
ATOM 2748 N N . GLY A 1 351 ? 26.386 1.090 -39.437 1.00 78.75 351 GLY A N 1
ATOM 2749 C CA . GLY A 1 351 ? 26.758 0.189 -38.338 1.00 78.7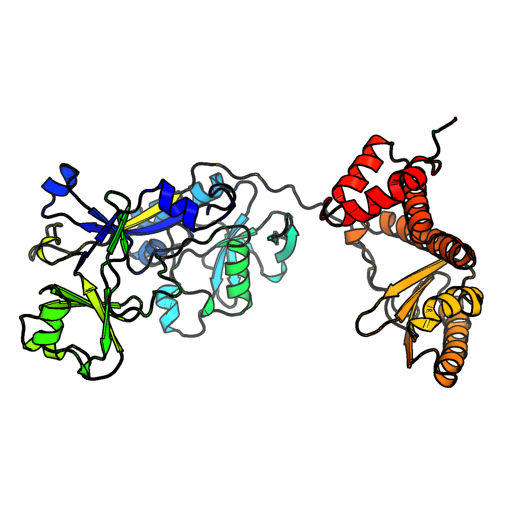5 351 GLY A CA 1
ATOM 2750 C C . GLY A 1 351 ? 25.582 -0.218 -37.440 1.00 78.75 351 GLY A C 1
ATOM 2751 O O . GLY A 1 351 ? 24.440 -0.271 -37.886 1.00 78.75 351 GLY A O 1
ATOM 2752 N N . ASN A 1 352 ? 25.860 -0.546 -36.173 1.00 90.31 352 ASN A N 1
ATOM 2753 C CA . ASN A 1 352 ? 24.833 -0.964 -35.215 1.00 90.31 352 ASN A CA 1
ATOM 2754 C C . ASN A 1 352 ? 24.279 0.246 -34.464 1.00 90.31 352 ASN A C 1
ATOM 2756 O O . ASN A 1 352 ? 24.957 0.868 -33.641 1.00 90.31 352 ASN A O 1
ATOM 2760 N N . TRP A 1 353 ? 23.020 0.561 -34.731 1.00 96.06 353 TRP A N 1
ATOM 2761 C CA . TRP A 1 353 ? 22.318 1.675 -34.120 1.00 96.06 353 TRP A CA 1
ATOM 2762 C C . TRP A 1 353 ? 20.840 1.339 -33.999 1.00 96.06 353 TRP A C 1
ATOM 2764 O O . TRP A 1 353 ? 20.323 0.536 -34.765 1.00 96.06 353 TRP A O 1
ATOM 2774 N N . PHE A 1 354 ? 20.143 1.979 -33.073 1.00 97.56 354 PHE A N 1
ATOM 2775 C CA . PHE A 1 354 ? 18.690 1.904 -33.017 1.00 97.56 354 PHE A CA 1
ATOM 2776 C C . PHE A 1 354 ? 18.100 3.197 -32.475 1.00 97.56 354 PHE A C 1
ATOM 2778 O O . PHE A 1 354 ? 18.789 3.984 -31.812 1.00 97.56 354 PHE A O 1
ATOM 2785 N N . PHE A 1 355 ? 16.813 3.416 -32.735 1.00 96.69 355 PHE A N 1
ATOM 2786 C CA . PHE A 1 355 ? 16.099 4.568 -32.204 1.00 96.69 355 PHE A CA 1
ATOM 2787 C C . PHE A 1 355 ? 14.863 4.178 -31.398 1.00 96.69 355 PHE A C 1
ATOM 2789 O O . PHE A 1 355 ? 14.317 3.087 -31.506 1.00 96.69 355 PHE A O 1
ATOM 2796 N N . MET A 1 356 ? 14.413 5.111 -30.569 1.00 96.38 356 MET A N 1
ATOM 2797 C CA . MET A 1 356 ? 13.116 5.063 -29.910 1.00 96.38 356 MET A CA 1
ATOM 2798 C C . MET A 1 356 ? 12.473 6.443 -29.964 1.00 96.38 356 MET A C 1
ATOM 2800 O O . MET A 1 356 ? 13.154 7.455 -29.781 1.00 96.38 356 MET A O 1
ATOM 2804 N N . ARG A 1 357 ? 11.154 6.478 -30.139 1.00 95.56 357 ARG A N 1
ATOM 2805 C CA . ARG A 1 357 ? 10.341 7.683 -29.936 1.00 95.56 357 ARG A CA 1
ATOM 2806 C C . ARG A 1 357 ? 9.997 7.809 -28.454 1.00 95.56 357 ARG A C 1
ATOM 2808 O O . ARG A 1 357 ? 9.731 6.802 -27.795 1.00 95.56 357 ARG A O 1
ATOM 2815 N N . TYR A 1 358 ? 10.035 9.019 -27.909 1.00 95.38 358 TYR A N 1
ATOM 2816 C CA . TYR A 1 358 ? 9.781 9.263 -26.489 1.00 95.38 358 TYR A CA 1
ATOM 2817 C C . TYR A 1 358 ? 9.129 10.635 -26.276 1.00 95.38 358 TYR A C 1
ATOM 2819 O O . TYR A 1 358 ? 9.307 11.536 -27.089 1.00 95.38 358 TYR A O 1
ATOM 2827 N N . VAL A 1 359 ? 8.370 10.806 -25.188 1.00 92.81 359 VAL A N 1
ATOM 2828 C CA . VAL A 1 359 ? 7.534 12.011 -24.979 1.00 92.81 359 VAL A CA 1
ATOM 2829 C C . VAL A 1 359 ? 7.852 12.777 -23.694 1.00 92.81 359 VAL A C 1
ATOM 2831 O O . VAL A 1 359 ? 7.559 13.960 -23.620 1.00 92.81 359 VAL A O 1
ATOM 2834 N N . ASP A 1 360 ? 8.479 12.162 -22.693 1.00 88.69 360 ASP A N 1
ATOM 2835 C CA . ASP A 1 360 ? 8.760 12.813 -21.404 1.00 88.69 360 ASP A CA 1
ATOM 2836 C C . ASP A 1 360 ? 10.241 13.232 -21.277 1.00 88.69 360 ASP A C 1
ATOM 2838 O O . ASP A 1 360 ? 11.120 12.388 -21.492 1.00 88.69 360 ASP A O 1
ATOM 2842 N N . PRO A 1 361 ? 10.579 14.502 -20.960 1.00 89.50 361 PRO A N 1
ATOM 2843 C CA . PRO A 1 361 ? 9.697 15.637 -20.617 1.00 89.50 361 PRO A CA 1
ATOM 2844 C C . PRO A 1 361 ? 9.108 16.405 -21.816 1.00 89.50 361 PRO A C 1
ATOM 2846 O O . PRO A 1 361 ? 8.353 17.355 -21.638 1.00 89.50 361 PRO A O 1
ATOM 2849 N N . GLY A 1 362 ? 9.479 16.038 -23.040 1.00 92.31 362 GLY A N 1
ATOM 2850 C CA . GLY A 1 362 ? 8.877 16.534 -24.279 1.00 92.31 362 GLY A CA 1
ATOM 2851 C C . GLY A 1 362 ? 9.168 15.561 -25.430 1.00 92.31 362 GLY A C 1
ATOM 2852 O O . GLY A 1 362 ? 10.034 14.696 -25.259 1.00 92.31 362 GLY A O 1
ATOM 2853 N N . PRO A 1 363 ? 8.488 15.670 -26.586 1.00 95.19 363 PRO A N 1
ATOM 2854 C CA . PRO A 1 363 ? 8.731 14.820 -27.753 1.00 95.19 363 PRO A CA 1
ATOM 2855 C C . PRO A 1 363 ? 10.205 14.821 -28.177 1.00 95.19 363 PRO A C 1
ATOM 2857 O O . PRO A 1 363 ? 10.808 15.880 -28.368 1.00 95.19 363 PRO A O 1
ATOM 2860 N N . HIS A 1 364 ? 10.807 13.637 -28.268 1.00 96.00 364 HIS A N 1
ATOM 2861 C CA . HIS A 1 364 ? 12.187 13.474 -28.704 1.00 96.00 364 HIS A CA 1
ATOM 2862 C C . HIS A 1 364 ? 12.477 12.083 -29.264 1.00 96.00 364 HIS A C 1
ATOM 2864 O O . HIS A 1 364 ? 11.924 11.075 -28.818 1.00 96.00 364 HIS A O 1
ATOM 2870 N N . LEU A 1 365 ? 13.464 12.029 -30.158 1.00 95.50 365 LEU A N 1
ATOM 2871 C CA . LEU A 1 365 ? 14.092 10.787 -30.585 1.00 95.50 365 LEU A CA 1
ATOM 2872 C C . LEU A 1 365 ? 15.258 10.459 -29.658 1.00 95.50 365 LEU A C 1
ATOM 2874 O O . LEU A 1 365 ? 16.102 11.307 -29.360 1.00 95.50 365 LEU A O 1
ATOM 2878 N N . ARG A 1 366 ? 15.320 9.206 -29.220 1.00 96.88 366 ARG A N 1
ATOM 2879 C CA . ARG A 1 366 ? 16.476 8.611 -28.551 1.00 96.88 366 ARG A CA 1
ATOM 2880 C C . ARG A 1 366 ? 17.206 7.764 -29.571 1.00 96.88 366 ARG A C 1
ATOM 2882 O O . ARG A 1 366 ? 16.678 6.725 -29.942 1.00 96.88 366 ARG A O 1
ATOM 2889 N N . ILE A 1 367 ? 18.384 8.189 -30.006 1.00 96.38 367 ILE A N 1
ATOM 2890 C CA . ILE A 1 367 ? 19.180 7.458 -30.994 1.00 96.38 367 ILE A CA 1
ATOM 2891 C C . ILE A 1 367 ? 20.444 6.954 -30.311 1.00 96.38 367 ILE A C 1
ATOM 2893 O O . ILE A 1 367 ? 21.115 7.705 -29.598 1.00 96.38 367 ILE A O 1
ATOM 2897 N N . ARG A 1 368 ? 20.726 5.663 -30.472 1.00 97.44 368 ARG A N 1
ATOM 2898 C CA . ARG A 1 368 ? 21.850 4.984 -29.834 1.00 97.44 368 ARG A CA 1
ATOM 2899 C C . ARG A 1 368 ? 22.691 4.293 -30.887 1.00 97.44 368 ARG A C 1
ATOM 2901 O O . ARG A 1 368 ? 22.139 3.593 -31.725 1.00 97.44 368 ARG A O 1
ATOM 2908 N N . TRP A 1 369 ? 24.001 4.458 -30.792 1.00 96.69 369 TRP A N 1
ATOM 2909 C CA . TRP A 1 369 ? 24.996 3.822 -31.650 1.00 96.69 369 TRP A CA 1
ATOM 2910 C C . TRP A 1 369 ? 25.955 3.011 -30.794 1.00 96.69 369 TRP A C 1
ATOM 2912 O O . TRP A 1 369 ? 26.335 3.471 -29.715 1.00 96.69 369 TRP A O 1
ATOM 2922 N N . THR A 1 370 ? 26.373 1.847 -31.282 1.00 95.62 370 THR A N 1
ATOM 2923 C CA . THR A 1 370 ? 27.399 1.021 -30.640 1.00 95.62 370 THR A CA 1
ATOM 2924 C C . THR A 1 370 ? 28.525 0.677 -31.608 1.00 95.62 370 THR A C 1
ATOM 2926 O O . THR A 1 370 ? 28.311 0.551 -32.814 1.00 95.62 370 THR A O 1
ATOM 2929 N N . GLY A 1 371 ? 29.747 0.571 -31.089 1.00 93.88 371 GLY A N 1
ATOM 2930 C CA . GLY A 1 371 ? 30.949 0.357 -31.889 1.00 93.88 371 GLY A CA 1
ATOM 2931 C C . GLY A 1 371 ? 32.230 0.714 -31.138 1.00 93.88 371 GLY A C 1
ATOM 2932 O O . GLY A 1 371 ? 32.242 0.801 -29.910 1.00 93.88 371 GLY A O 1
ATOM 2933 N N . ASP A 1 372 ? 33.316 0.932 -31.885 1.00 94.38 372 ASP A N 1
ATOM 2934 C CA . ASP A 1 372 ? 34.605 1.350 -31.322 1.00 94.38 372 ASP A CA 1
ATOM 2935 C C . ASP A 1 372 ? 34.473 2.722 -30.623 1.00 94.38 372 ASP A C 1
ATOM 2937 O O . ASP A 1 372 ? 34.138 3.711 -31.289 1.00 94.38 372 ASP A O 1
ATOM 2941 N N . PRO A 1 373 ? 34.782 2.827 -29.313 1.00 95.12 373 PRO A N 1
ATOM 2942 C CA . PRO A 1 373 ? 34.755 4.089 -28.577 1.00 95.12 373 PRO A CA 1
ATOM 2943 C C . PRO A 1 373 ? 35.537 5.223 -29.254 1.00 95.12 373 PRO A C 1
ATOM 2945 O O . PRO A 1 373 ? 35.129 6.385 -29.164 1.00 95.12 373 PRO A O 1
ATOM 2948 N N . ARG A 1 374 ? 36.645 4.915 -29.949 1.00 94.00 374 ARG A N 1
ATOM 2949 C CA . ARG A 1 374 ? 37.466 5.930 -30.634 1.00 94.00 374 ARG A CA 1
ATOM 2950 C C . ARG A 1 374 ? 36.726 6.558 -31.803 1.00 94.00 374 ARG A C 1
ATOM 2952 O O . ARG A 1 374 ? 36.741 7.776 -31.941 1.00 94.00 374 ARG A O 1
ATOM 2959 N N . TRP A 1 375 ? 36.044 5.741 -32.597 1.00 93.69 375 TRP A N 1
ATOM 2960 C CA . TRP A 1 375 ? 35.221 6.217 -33.701 1.00 93.69 375 TRP A CA 1
ATOM 2961 C C . TRP A 1 375 ? 33.973 6.950 -33.192 1.00 93.69 375 TRP A C 1
ATOM 2963 O O . TRP A 1 375 ? 33.687 8.071 -33.620 1.00 93.69 375 TRP A O 1
ATOM 2973 N N . LEU A 1 376 ? 33.275 6.368 -32.207 1.00 94.69 376 LEU A N 1
ATOM 2974 C CA . LEU A 1 376 ? 32.063 6.954 -31.626 1.00 94.69 376 LEU A CA 1
ATOM 2975 C C . LEU A 1 376 ? 32.313 8.362 -31.068 1.00 94.69 376 LEU A C 1
ATOM 2977 O O . LEU A 1 376 ? 31.523 9.274 -31.307 1.00 94.69 376 LEU A O 1
ATOM 2981 N N . THR A 1 377 ? 33.410 8.552 -30.331 1.00 92.75 377 THR A N 1
ATOM 2982 C CA . THR A 1 377 ? 33.721 9.845 -29.700 1.00 92.75 377 THR A CA 1
ATOM 2983 C C . THR A 1 377 ? 34.544 10.787 -30.566 1.00 92.75 377 THR A C 1
ATOM 2985 O O . THR A 1 377 ? 34.314 11.993 -30.517 1.00 92.75 377 THR A O 1
ATOM 2988 N N . GLY A 1 378 ? 35.491 10.267 -31.347 1.00 92.75 378 GLY A N 1
ATOM 2989 C CA . GLY A 1 378 ? 36.385 11.072 -32.176 1.00 92.75 378 GLY A CA 1
ATOM 2990 C C . GLY A 1 378 ? 35.745 11.552 -33.475 1.00 92.75 378 GLY A C 1
ATOM 2991 O O . GLY A 1 378 ? 36.063 12.645 -33.940 1.00 92.75 378 GLY A O 1
ATOM 2992 N N . GLU A 1 379 ? 34.820 10.777 -34.047 1.00 93.00 379 GLU A N 1
ATOM 2993 C CA . GLU A 1 379 ? 34.266 11.051 -35.377 1.00 93.00 379 GLU A CA 1
ATOM 2994 C C . GLU A 1 379 ? 32.749 11.235 -35.357 1.00 93.00 379 GLU A C 1
ATOM 2996 O O . GLU A 1 379 ? 32.251 12.284 -35.779 1.00 93.00 379 GLU A O 1
ATOM 3001 N N . LEU A 1 380 ? 32.006 10.243 -34.853 1.00 93.62 380 LEU A N 1
ATOM 3002 C CA . LEU A 1 380 ? 30.545 10.253 -34.917 1.00 93.62 380 LEU A CA 1
ATOM 3003 C C . LEU A 1 380 ? 29.942 11.363 -34.048 1.00 93.62 380 LEU A C 1
ATOM 3005 O O . LEU A 1 380 ? 29.155 12.165 -34.550 1.00 93.62 380 LEU A O 1
ATOM 3009 N N . ALA A 1 381 ? 30.322 11.457 -32.771 1.00 94.69 381 ALA A N 1
ATOM 3010 C CA . ALA A 1 381 ? 29.746 12.443 -31.857 1.00 94.69 381 ALA A CA 1
ATOM 3011 C C . ALA A 1 381 ? 29.931 13.898 -32.343 1.00 94.69 381 ALA A C 1
ATOM 3013 O O . ALA A 1 381 ? 28.933 14.620 -32.399 1.00 94.69 381 ALA A O 1
ATOM 3014 N N . PRO A 1 382 ? 31.124 14.351 -32.788 1.00 95.25 382 PRO A N 1
ATOM 3015 C CA . PRO A 1 382 ? 31.276 15.685 -33.369 1.00 95.25 382 PRO A CA 1
ATOM 3016 C C . PRO A 1 382 ? 30.421 15.915 -34.621 1.00 95.25 382 PRO A C 1
ATOM 3018 O O . PRO A 1 382 ? 29.905 17.018 -34.805 1.00 95.25 382 PRO A O 1
ATOM 3021 N N . ARG A 1 383 ? 30.258 14.901 -35.486 1.00 94.06 383 ARG A N 1
ATOM 3022 C CA . ARG A 1 383 ? 29.391 14.995 -36.674 1.00 94.06 383 ARG A CA 1
ATOM 3023 C C . ARG A 1 383 ? 27.923 15.159 -36.277 1.00 94.06 383 ARG A C 1
ATOM 3025 O O . ARG A 1 383 ? 27.280 16.082 -36.768 1.00 94.06 383 ARG A O 1
ATOM 3032 N N . VAL A 1 384 ? 27.430 14.322 -35.360 1.00 93.25 384 VAL A N 1
ATOM 3033 C CA . VAL A 1 384 ? 26.056 14.393 -34.835 1.00 93.25 384 VAL A CA 1
ATOM 3034 C C . VAL A 1 384 ? 25.801 15.744 -34.170 1.00 93.25 384 VAL A C 1
ATOM 3036 O O . VAL A 1 384 ? 24.771 16.358 -34.421 1.00 93.25 384 VAL A O 1
ATOM 3039 N N . LEU A 1 385 ? 26.746 16.250 -33.370 1.00 94.50 385 LEU A N 1
ATOM 3040 C CA . LEU A 1 385 ? 26.599 17.540 -32.694 1.00 94.50 385 LEU A CA 1
ATOM 3041 C C . LEU A 1 385 ? 26.527 18.710 -33.681 1.00 94.50 385 LEU A C 1
ATOM 3043 O O . LEU A 1 385 ? 25.634 19.545 -33.547 1.00 94.50 385 LEU A O 1
ATOM 3047 N N . ARG A 1 386 ? 27.402 18.758 -34.696 1.00 95.12 386 ARG A N 1
ATOM 3048 C CA . ARG A 1 386 ? 27.350 19.806 -35.733 1.00 95.12 386 ARG A CA 1
ATOM 3049 C C . ARG A 1 386 ? 26.037 19.775 -36.507 1.00 95.12 386 ARG A C 1
ATOM 3051 O O . ARG A 1 386 ? 25.370 20.796 -36.605 1.00 95.12 386 ARG A O 1
ATOM 3058 N N . TRP A 1 387 ? 25.631 18.598 -36.974 1.00 93.56 387 TRP A N 1
ATOM 3059 C CA . TRP A 1 387 ? 24.348 18.424 -37.654 1.00 93.56 387 TRP A CA 1
ATOM 3060 C C . TRP A 1 387 ? 23.166 18.825 -36.763 1.00 93.56 387 TRP A C 1
ATOM 3062 O O . TRP A 1 387 ? 22.249 19.519 -37.196 1.00 93.56 387 TRP A O 1
ATOM 3072 N N . SER A 1 388 ? 23.206 18.458 -35.483 1.00 92.75 388 SER A N 1
ATOM 3073 C CA . SER A 1 388 ? 22.154 18.830 -34.545 1.00 92.75 388 SER A CA 1
ATOM 3074 C C . SER A 1 388 ? 22.074 20.333 -34.277 1.00 92.75 388 SER A C 1
ATOM 3076 O O . SER A 1 388 ? 20.979 20.839 -34.044 1.00 92.75 388 SER A O 1
ATOM 3078 N N . ALA A 1 389 ? 23.200 21.052 -34.345 1.00 94.31 389 ALA A N 1
ATOM 3079 C CA . ALA A 1 389 ? 23.211 22.506 -34.237 1.00 94.31 389 ALA A CA 1
ATOM 3080 C C . ALA A 1 389 ? 22.445 23.141 -35.407 1.00 94.31 389 ALA A C 1
ATOM 3082 O O . ALA A 1 389 ? 21.606 24.006 -35.175 1.00 94.31 389 ALA A O 1
ATOM 3083 N N . GLU A 1 390 ? 22.622 22.632 -36.631 1.00 93.88 390 GLU A N 1
ATOM 3084 C CA . GLU A 1 390 ? 21.860 23.091 -37.801 1.00 93.88 390 GLU A CA 1
ATOM 3085 C C . GLU A 1 390 ? 20.353 22.834 -37.646 1.00 93.88 390 GLU A C 1
ATOM 3087 O O . GLU A 1 390 ? 19.532 23.678 -38.009 1.00 93.88 390 GLU A O 1
ATOM 3092 N N . LEU A 1 391 ? 19.962 21.686 -37.080 1.00 92.19 391 LEU A N 1
ATOM 3093 C CA . LEU A 1 391 ? 18.552 21.394 -36.794 1.00 92.19 391 LEU A CA 1
ATOM 3094 C C . LEU A 1 391 ? 17.953 22.355 -35.766 1.00 92.19 391 LEU A C 1
ATOM 3096 O O . LEU A 1 391 ? 16.774 22.698 -35.871 1.00 92.19 391 LEU A O 1
ATOM 3100 N N . VAL A 1 392 ? 18.748 22.770 -34.778 1.00 94.31 392 VAL A N 1
ATOM 3101 C CA . VAL A 1 392 ? 18.330 23.748 -33.770 1.00 94.31 392 VAL A CA 1
ATOM 3102 C C . VAL A 1 392 ? 18.207 25.140 -34.382 1.00 94.31 392 VAL A C 1
ATOM 3104 O O . VAL A 1 392 ? 17.182 25.791 -34.197 1.00 94.31 392 VAL A O 1
ATOM 3107 N N . GLU A 1 393 ? 19.186 25.575 -35.175 1.00 95.06 393 GLU A N 1
ATOM 3108 C CA . GLU A 1 393 ? 19.149 26.868 -35.871 1.00 95.06 393 GLU A CA 1
ATOM 3109 C C . GLU A 1 393 ? 17.954 26.989 -36.823 1.00 95.06 393 GLU A C 1
ATOM 3111 O O . GLU A 1 393 ? 17.332 28.047 -36.916 1.00 95.06 393 GLU A O 1
ATOM 3116 N N . ARG A 1 394 ? 17.588 25.894 -37.499 1.00 91.94 394 ARG A N 1
ATOM 3117 C CA . ARG A 1 394 ? 16.419 25.838 -38.392 1.00 91.94 394 ARG A CA 1
ATOM 3118 C C . ARG A 1 394 ? 15.088 25.627 -37.661 1.00 91.94 394 ARG A C 1
ATOM 3120 O O . ARG A 1 394 ? 14.044 25.626 -38.306 1.00 91.94 394 ARG A O 1
ATOM 3127 N N . GLY A 1 395 ? 15.105 25.432 -36.341 1.00 91.44 395 GLY A N 1
ATOM 3128 C CA . GLY A 1 395 ? 13.906 25.253 -35.519 1.00 91.44 395 GLY A CA 1
ATOM 3129 C C . GLY A 1 395 ? 13.254 23.866 -35.590 1.00 91.44 395 GLY A C 1
ATOM 3130 O O . GLY A 1 395 ? 12.165 23.687 -35.049 1.00 91.44 395 GLY A O 1
ATOM 3131 N N . TYR A 1 396 ? 13.892 22.872 -36.217 1.00 91.00 396 TYR A N 1
ATOM 3132 C CA . TYR A 1 396 ? 13.390 21.489 -36.240 1.00 91.00 396 TYR A CA 1
ATOM 3133 C C . TYR A 1 396 ? 13.576 20.785 -34.895 1.00 91.00 396 TYR A C 1
ATOM 3135 O O . TYR A 1 396 ? 12.736 19.976 -34.486 1.00 91.00 396 TYR A O 1
ATOM 3143 N N . CYS A 1 397 ? 14.661 21.124 -34.198 1.00 93.81 397 CYS A N 1
ATOM 3144 C CA . CYS A 1 397 ? 14.941 20.678 -32.842 1.00 93.81 397 CYS A CA 1
ATOM 3145 C C . CYS A 1 397 ? 14.965 21.869 -31.882 1.00 93.81 397 CYS A C 1
ATOM 3147 O O . CYS A 1 397 ? 15.496 22.925 -32.195 1.00 93.81 397 CYS A O 1
ATOM 3149 N N . THR A 1 398 ? 14.435 21.694 -30.677 1.00 93.38 398 THR A N 1
ATOM 3150 C CA . THR A 1 398 ? 14.550 22.694 -29.604 1.00 93.38 398 THR A CA 1
ATOM 3151 C C . THR A 1 398 ? 15.825 22.501 -28.793 1.00 93.38 398 THR A C 1
ATOM 3153 O O . THR A 1 398 ? 16.381 23.461 -28.264 1.00 93.38 398 THR A O 1
ATOM 3156 N N . ARG A 1 399 ? 16.294 21.253 -28.672 1.00 93.75 399 ARG A N 1
ATOM 3157 C CA . ARG A 1 399 ? 17.476 20.892 -27.886 1.00 93.75 399 ARG A CA 1
ATOM 3158 C C . ARG A 1 399 ? 18.026 19.537 -28.306 1.00 93.75 399 ARG A C 1
ATOM 3160 O O . ARG A 1 399 ? 17.261 18.622 -28.598 1.00 93.75 399 ARG A O 1
ATOM 3167 N N . VAL A 1 400 ? 19.343 19.372 -28.214 1.00 94.75 400 VAL A N 1
ATOM 3168 C CA . VAL A 1 400 ? 20.008 18.066 -28.316 1.00 94.75 400 VAL A CA 1
ATOM 3169 C C . VAL A 1 400 ? 20.881 17.815 -27.088 1.00 94.75 400 VAL A C 1
ATOM 3171 O O . VAL A 1 400 ? 21.418 18.752 -26.500 1.00 94.75 400 VAL A O 1
ATOM 3174 N N . ALA A 1 401 ? 20.968 16.559 -26.652 1.00 95.56 401 ALA A N 1
ATOM 3175 C CA . ALA A 1 401 ? 21.812 16.144 -25.534 1.00 95.56 401 ALA A CA 1
ATOM 3176 C C . ALA A 1 401 ? 22.474 14.793 -25.805 1.00 95.56 401 ALA A C 1
ATOM 3178 O O . ALA A 1 401 ? 21.821 13.885 -26.314 1.00 95.56 401 ALA A O 1
ATOM 3179 N N . LEU A 1 402 ? 23.738 14.656 -25.405 1.00 96.44 402 LEU A N 1
ATOM 3180 C CA . LEU A 1 402 ? 24.377 13.354 -25.225 1.00 96.44 402 LEU A CA 1
ATOM 3181 C C . LEU A 1 402 ? 24.150 12.893 -23.787 1.00 96.44 402 LEU A C 1
ATOM 3183 O O . LEU A 1 402 ? 24.257 13.698 -22.862 1.00 96.44 402 LEU A O 1
ATOM 3187 N N . ASP A 1 403 ? 23.814 11.623 -23.602 1.00 96.31 403 ASP A N 1
ATOM 3188 C CA . ASP A 1 403 ? 23.417 11.085 -22.300 1.00 96.31 403 ASP A CA 1
ATOM 3189 C C . ASP A 1 403 ? 23.966 9.665 -22.088 1.00 96.31 403 ASP A C 1
ATOM 3191 O O . ASP A 1 403 ? 24.572 9.066 -22.976 1.00 96.31 403 ASP A O 1
ATOM 3195 N N . THR A 1 404 ? 23.768 9.121 -20.893 1.00 97.12 404 THR A N 1
ATOM 3196 C CA . THR A 1 404 ? 24.152 7.760 -20.525 1.00 97.12 404 THR A CA 1
ATOM 3197 C C . THR A 1 404 ? 23.065 6.775 -20.930 1.00 97.12 404 THR A C 1
ATOM 3199 O O . THR A 1 404 ? 21.902 6.928 -20.553 1.00 97.12 404 THR A O 1
ATOM 3202 N N . TYR A 1 405 ? 23.426 5.740 -21.690 1.00 96.50 405 TYR A N 1
ATOM 3203 C CA . TYR A 1 405 ? 22.510 4.639 -21.956 1.00 96.50 405 TYR A CA 1
ATOM 3204 C C . TYR A 1 405 ? 22.434 3.726 -20.725 1.00 96.50 405 TYR A C 1
ATOM 3206 O O . TYR A 1 405 ? 23.398 3.047 -20.374 1.00 96.50 405 TYR A O 1
ATOM 3214 N N . ASP A 1 406 ? 21.283 3.748 -20.053 1.00 96.06 406 ASP A N 1
ATOM 3215 C CA . ASP A 1 406 ? 20.934 2.798 -19.000 1.00 96.06 406 ASP A CA 1
ATOM 3216 C C . ASP A 1 406 ? 20.315 1.529 -19.616 1.00 96.06 406 ASP A C 1
ATOM 3218 O O . ASP A 1 406 ? 19.214 1.574 -20.171 1.00 96.06 406 ASP A O 1
ATOM 3222 N N . ARG A 1 407 ? 21.049 0.413 -19.568 1.00 94.81 407 ARG A N 1
ATOM 3223 C CA . ARG A 1 407 ? 20.637 -0.874 -20.148 1.00 94.81 407 ARG A CA 1
ATOM 3224 C C . ARG A 1 407 ? 19.591 -1.580 -19.278 1.00 94.81 407 ARG A C 1
ATOM 3226 O O . ARG A 1 407 ? 19.838 -1.877 -18.112 1.00 94.81 407 ARG A O 1
ATOM 3233 N N . GLU A 1 408 ? 18.454 -1.937 -19.875 1.00 93.00 408 GLU A N 1
ATOM 3234 C CA . GLU A 1 408 ? 17.311 -2.593 -19.211 1.00 93.00 408 GLU A CA 1
ATOM 3235 C C . GLU A 1 408 ? 17.519 -4.116 -19.054 1.00 93.00 408 GLU A C 1
ATOM 3237 O O . GLU A 1 408 ? 16.736 -4.923 -19.558 1.00 93.00 408 GLU A O 1
ATOM 3242 N N . LEU A 1 409 ? 18.592 -4.527 -18.369 1.00 92.06 409 LEU A N 1
ATOM 3243 C CA . LEU A 1 409 ? 18.985 -5.938 -18.225 1.00 92.06 409 LEU A CA 1
ATOM 3244 C C . LEU A 1 409 ? 17.839 -6.815 -17.707 1.00 92.06 409 LEU A C 1
ATOM 3246 O O . LEU A 1 409 ? 17.619 -7.916 -18.211 1.00 92.06 409 LEU A O 1
ATOM 3250 N N . GLU A 1 410 ? 17.094 -6.322 -16.720 1.00 87.62 410 GLU A N 1
ATOM 3251 C CA . GLU A 1 410 ? 16.041 -7.083 -16.055 1.00 87.62 410 GLU A CA 1
ATOM 3252 C C . GLU A 1 410 ? 14.848 -7.346 -16.978 1.00 87.62 410 GLU A C 1
ATOM 3254 O O . GLU A 1 410 ? 14.225 -8.404 -16.912 1.00 87.62 410 GLU A O 1
ATOM 3259 N N . ARG A 1 411 ? 14.557 -6.407 -17.882 1.00 89.56 411 ARG A N 1
ATOM 3260 C CA . ARG A 1 411 ? 13.440 -6.517 -18.821 1.00 89.56 411 ARG A CA 1
ATOM 3261 C C . ARG A 1 411 ? 13.700 -7.557 -19.903 1.00 89.56 411 ARG A C 1
ATOM 3263 O O . ARG A 1 411 ? 12.783 -8.275 -20.287 1.00 89.56 411 ARG A O 1
ATOM 3270 N N . TYR A 1 412 ? 14.939 -7.629 -20.381 1.00 92.25 412 TYR A N 1
ATOM 3271 C CA . TYR A 1 412 ? 15.319 -8.491 -21.501 1.00 92.25 412 TYR A CA 1
ATOM 3272 C C . TYR A 1 412 ? 15.978 -9.804 -21.063 1.00 92.25 412 TYR A C 1
ATOM 3274 O O . TYR A 1 412 ? 16.375 -10.591 -21.910 1.00 92.25 412 TYR A O 1
ATOM 3282 N N . GLY A 1 413 ? 16.048 -10.089 -19.757 1.00 90.06 413 GLY A N 1
ATOM 3283 C CA . GLY A 1 413 ? 16.473 -11.396 -19.241 1.00 90.06 413 GLY A CA 1
ATOM 3284 C C . GLY A 1 413 ? 17.981 -11.556 -19.024 1.00 90.06 413 GLY A C 1
ATOM 3285 O O . GLY A 1 413 ? 18.468 -12.682 -18.942 1.00 90.06 413 GLY A O 1
ATOM 3286 N N . GLY A 1 414 ? 18.717 -10.453 -18.888 1.00 92.12 414 GLY A N 1
ATOM 3287 C CA . GLY A 1 414 ? 20.149 -10.434 -18.589 1.00 92.12 414 GLY A CA 1
ATOM 3288 C C . GLY A 1 414 ? 21.018 -9.971 -19.763 1.00 92.12 414 GLY A C 1
ATOM 3289 O O . GLY A 1 414 ? 20.503 -9.638 -20.828 1.00 92.12 414 GLY A O 1
ATOM 3290 N N . PRO A 1 415 ? 22.350 -9.928 -19.582 1.00 92.62 415 PRO A N 1
ATOM 3291 C CA . PRO A 1 415 ? 23.270 -9.308 -20.536 1.00 92.62 415 PRO A CA 1
ATOM 3292 C C . PRO A 1 415 ? 23.249 -9.970 -21.920 1.00 92.62 415 PRO A C 1
ATOM 3294 O O . PRO A 1 415 ? 23.132 -9.264 -22.915 1.00 92.62 415 PRO A O 1
ATOM 3297 N N . THR A 1 416 ? 23.286 -11.304 -21.990 1.00 92.50 416 THR A N 1
ATOM 3298 C CA . THR A 1 416 ? 23.300 -12.048 -23.263 1.00 92.50 416 THR A CA 1
ATOM 3299 C C . THR A 1 416 ? 22.004 -11.877 -24.051 1.00 92.50 416 THR A C 1
ATOM 3301 O O . THR A 1 416 ? 22.025 -11.642 -25.254 1.00 92.50 416 THR A O 1
ATOM 3304 N N . ALA A 1 417 ? 20.859 -11.976 -23.374 1.00 93.00 417 ALA A N 1
ATOM 3305 C CA . ALA A 1 417 ? 19.566 -11.808 -24.024 1.00 93.00 417 ALA A CA 1
ATOM 3306 C C . ALA A 1 417 ? 19.330 -10.345 -24.439 1.00 93.00 417 ALA A C 1
ATOM 3308 O O . ALA A 1 417 ? 18.755 -10.095 -25.497 1.00 93.00 417 ALA A O 1
ATOM 3309 N N . LEU A 1 418 ? 19.847 -9.379 -23.670 1.00 94.94 418 LEU A N 1
ATOM 3310 C CA . LEU A 1 418 ? 19.823 -7.974 -24.062 1.00 94.94 418 LEU A CA 1
ATOM 3311 C C . LEU A 1 418 ? 20.676 -7.698 -25.309 1.00 94.94 418 LEU A C 1
ATOM 3313 O O . LEU A 1 418 ? 20.236 -6.930 -26.149 1.00 94.94 418 LEU A O 1
ATOM 3317 N N . GLU A 1 419 ? 21.845 -8.317 -25.476 1.00 93.56 419 GLU A N 1
ATOM 3318 C CA . GLU A 1 419 ? 22.661 -8.146 -26.694 1.00 93.56 419 GLU A CA 1
ATOM 3319 C C . GLU A 1 419 ? 21.925 -8.632 -27.956 1.00 93.56 419 GLU A C 1
ATOM 3321 O O . GLU A 1 419 ? 21.948 -7.974 -29.002 1.00 93.56 419 GLU A O 1
ATOM 3326 N N . ALA A 1 420 ? 21.204 -9.752 -27.848 1.00 93.81 420 ALA A N 1
ATOM 3327 C CA . ALA A 1 420 ? 20.328 -10.228 -28.916 1.00 93.81 420 ALA A CA 1
ATOM 3328 C C . ALA A 1 420 ? 19.166 -9.250 -29.173 1.00 93.81 420 ALA A C 1
ATOM 3330 O O . ALA A 1 420 ? 18.861 -8.943 -30.326 1.00 93.81 420 ALA A O 1
ATOM 3331 N N . ALA A 1 421 ? 18.557 -8.712 -28.113 1.00 95.31 421 ALA A N 1
ATOM 3332 C CA . ALA A 1 421 ? 17.495 -7.717 -28.231 1.00 95.31 421 ALA A CA 1
ATOM 3333 C C . ALA A 1 421 ? 17.996 -6.405 -28.866 1.00 95.31 421 ALA A C 1
ATOM 3335 O O . ALA A 1 421 ? 17.339 -5.873 -29.749 1.00 95.31 421 ALA A O 1
ATOM 3336 N N . GLU A 1 422 ? 19.181 -5.917 -28.494 1.00 95.81 422 GLU A N 1
ATOM 3337 C CA . GLU A 1 422 ? 19.822 -4.731 -29.082 1.00 95.81 422 GLU A CA 1
ATOM 3338 C C . GLU A 1 422 ? 20.107 -4.924 -30.578 1.00 95.81 422 GLU A C 1
ATOM 3340 O O . GLU A 1 422 ? 19.895 -4.003 -31.369 1.00 95.81 422 GLU A O 1
ATOM 3345 N N . SER A 1 423 ? 20.506 -6.133 -30.982 1.00 94.06 423 SER A N 1
ATOM 3346 C CA . SER A 1 423 ? 20.676 -6.491 -32.398 1.00 94.06 423 SER A CA 1
ATOM 3347 C C . SER A 1 423 ? 19.343 -6.469 -33.152 1.00 94.06 423 SER A C 1
ATOM 3349 O O . SER A 1 423 ? 19.260 -5.938 -34.261 1.00 94.06 423 SER A O 1
ATOM 3351 N N . LEU A 1 424 ? 18.276 -6.986 -32.532 1.00 94.44 424 LEU A N 1
ATOM 3352 C CA . LEU A 1 424 ? 16.923 -6.906 -33.078 1.00 94.44 424 LEU A CA 1
ATOM 3353 C C . LEU A 1 424 ? 16.441 -5.452 -33.184 1.00 94.44 424 LEU A C 1
ATOM 3355 O O . LEU A 1 424 ? 15.880 -5.085 -34.210 1.00 94.44 424 LEU A O 1
ATOM 3359 N N . PHE A 1 425 ? 16.697 -4.602 -32.182 1.00 96.62 425 PHE A N 1
ATOM 3360 C CA . PHE A 1 425 ? 16.326 -3.182 -32.232 1.00 96.62 425 PHE A CA 1
ATOM 3361 C C . PHE A 1 425 ? 16.999 -2.460 -33.395 1.00 96.62 425 PHE A C 1
ATOM 3363 O O . PHE A 1 425 ? 16.390 -1.572 -33.992 1.00 96.62 425 PHE A O 1
ATOM 3370 N N . ALA A 1 426 ? 18.240 -2.829 -33.719 1.00 95.44 426 ALA A N 1
ATOM 3371 C CA . ALA A 1 426 ? 18.963 -2.241 -34.837 1.00 95.44 426 ALA A CA 1
ATOM 3372 C C . ALA A 1 426 ? 18.381 -2.657 -36.194 1.00 95.44 426 ALA A C 1
ATOM 3374 O O . ALA A 1 426 ? 18.152 -1.810 -37.066 1.00 95.44 426 ALA A O 1
ATOM 3375 N N . ALA A 1 427 ? 18.077 -3.948 -36.349 1.00 93.12 427 ALA A N 1
ATOM 3376 C CA . ALA A 1 427 ? 17.416 -4.469 -37.541 1.00 93.12 427 ALA A CA 1
ATOM 3377 C C . ALA A 1 427 ? 16.019 -3.852 -37.729 1.00 93.12 427 ALA A C 1
ATOM 3379 O O . ALA A 1 427 ? 15.705 -3.361 -38.814 1.00 93.12 427 ALA A O 1
ATOM 3380 N N . ASP A 1 428 ? 15.221 -3.799 -36.659 1.00 94.62 428 ASP A N 1
ATOM 3381 C CA . ASP A 1 428 ? 13.883 -3.201 -36.658 1.00 94.62 428 ASP A CA 1
ATOM 3382 C C . ASP A 1 428 ? 13.935 -1.701 -36.971 1.00 94.62 428 ASP A C 1
ATOM 3384 O O . ASP A 1 428 ? 13.213 -1.225 -37.841 1.00 94.62 428 ASP A O 1
ATOM 3388 N N . SER A 1 429 ? 14.866 -0.959 -36.363 1.00 95.38 429 SER A N 1
ATOM 3389 C CA . SER A 1 429 ? 15.054 0.470 -36.649 1.00 95.38 429 SER A CA 1
ATOM 3390 C C . SER A 1 429 ? 15.338 0.723 -38.127 1.00 95.38 429 SER A C 1
ATOM 3392 O O . SER A 1 429 ? 14.762 1.636 -38.719 1.00 95.38 429 SER A O 1
ATOM 3394 N N . SER A 1 430 ? 16.192 -0.105 -38.732 1.00 92.25 430 SER A N 1
ATOM 3395 C CA . SER A 1 430 ? 16.537 -0.008 -40.151 1.00 92.25 430 SER A CA 1
ATOM 3396 C C . SER A 1 430 ? 15.330 -0.319 -41.040 1.00 92.25 430 SER A C 1
ATOM 3398 O O . SER A 1 430 ? 15.018 0.461 -41.940 1.00 92.25 430 SER A O 1
ATOM 3400 N N . ALA A 1 431 ? 14.594 -1.394 -40.737 1.00 92.06 431 ALA A N 1
ATOM 3401 C CA . ALA A 1 431 ? 13.369 -1.752 -41.448 1.00 92.06 431 ALA A CA 1
ATOM 3402 C C . ALA A 1 431 ? 12.310 -0.643 -41.348 1.00 92.06 431 ALA A C 1
ATOM 3404 O O . ALA A 1 431 ? 11.727 -0.246 -42.355 1.00 92.06 431 ALA A O 1
ATOM 3405 N N . VAL A 1 432 ? 12.101 -0.079 -40.156 1.00 92.38 432 VAL A N 1
ATOM 3406 C CA . VAL A 1 432 ? 11.134 1.001 -39.925 1.00 92.38 432 VAL A CA 1
ATOM 3407 C C . VAL A 1 432 ? 11.474 2.248 -40.741 1.00 92.38 432 VAL A C 1
ATOM 3409 O O . VAL A 1 432 ? 10.557 2.880 -41.264 1.00 92.38 432 VAL A O 1
ATOM 3412 N N . LEU A 1 433 ? 12.752 2.607 -40.911 1.00 91.00 433 LEU A N 1
ATOM 3413 C CA . LEU A 1 433 ? 13.115 3.742 -41.770 1.00 91.00 433 LEU A CA 1
ATOM 3414 C C . LEU A 1 433 ? 12.682 3.539 -43.225 1.00 91.00 433 LEU A C 1
ATOM 3416 O O . LEU A 1 433 ? 12.232 4.493 -43.861 1.00 91.00 433 LEU A O 1
ATOM 3420 N N . ASP A 1 434 ? 12.804 2.322 -43.748 1.00 90.00 434 ASP A N 1
ATOM 3421 C CA . ASP A 1 434 ? 12.379 2.007 -45.111 1.00 90.00 434 ASP A CA 1
ATOM 3422 C C . ASP A 1 434 ? 10.852 1.920 -45.219 1.00 90.00 434 ASP A C 1
ATOM 3424 O O . ASP A 1 434 ? 10.269 2.461 -46.158 1.00 90.00 434 ASP A O 1
ATOM 3428 N N . LEU A 1 435 ? 10.188 1.348 -44.212 1.00 91.12 435 LEU A N 1
ATOM 3429 C CA . LEU A 1 435 ? 8.728 1.302 -44.124 1.00 91.12 435 LEU A CA 1
ATOM 3430 C C . LEU A 1 435 ? 8.094 2.696 -44.047 1.00 91.12 435 LEU A C 1
ATOM 3432 O O . LEU A 1 435 ? 7.061 2.935 -44.667 1.00 91.12 435 LEU A O 1
ATOM 3436 N N . LEU A 1 436 ? 8.713 3.639 -43.332 1.00 89.50 436 LEU A N 1
ATOM 3437 C CA . LEU A 1 436 ? 8.219 5.015 -43.220 1.00 89.50 436 LEU A CA 1
ATOM 3438 C C . LEU A 1 436 ? 8.269 5.789 -44.546 1.00 89.50 436 LEU A C 1
ATOM 3440 O O . LEU A 1 436 ? 7.573 6.796 -44.668 1.00 89.50 436 LEU A O 1
ATOM 3444 N N . ARG A 1 437 ? 9.059 5.333 -45.529 1.00 86.62 437 ARG A N 1
ATOM 3445 C CA . ARG A 1 437 ? 9.089 5.917 -46.882 1.00 86.62 437 ARG A CA 1
ATOM 3446 C C . ARG A 1 437 ? 7.960 5.423 -47.778 1.00 86.62 437 ARG A C 1
ATOM 3448 O O . ARG A 1 437 ? 7.751 5.994 -48.848 1.00 86.62 437 ARG A O 1
ATOM 3455 N N . LEU A 1 438 ? 7.265 4.358 -47.384 1.00 87.44 438 LEU A N 1
ATOM 3456 C CA . LEU A 1 438 ? 6.133 3.857 -48.144 1.00 87.44 438 LEU A CA 1
ATOM 3457 C C . LEU A 1 438 ? 4.962 4.833 -47.991 1.00 87.44 438 LEU A C 1
ATOM 3459 O O . LEU A 1 438 ? 4.462 5.072 -46.891 1.00 87.44 438 LEU A O 1
ATOM 3463 N N . ASN A 1 439 ? 4.537 5.401 -49.116 1.00 79.94 439 ASN A N 1
ATOM 3464 C CA . ASN A 1 439 ? 3.363 6.262 -49.194 1.00 79.94 439 ASN A CA 1
ATOM 3465 C C . ASN A 1 439 ? 2.109 5.419 -49.466 1.00 79.94 439 ASN A C 1
ATOM 3467 O O . ASN A 1 439 ? 2.205 4.316 -50.000 1.00 79.94 439 ASN A O 1
ATOM 3471 N N . ASP A 1 440 ? 0.941 5.946 -49.096 1.00 80.69 440 ASP A N 1
ATOM 3472 C CA . ASP A 1 440 ? -0.375 5.357 -49.394 1.00 80.69 440 ASP A CA 1
ATOM 3473 C C . ASP A 1 440 ? -0.620 3.939 -48.834 1.00 80.69 440 ASP A C 1
ATOM 3475 O O . ASP A 1 440 ? -1.470 3.199 -49.328 1.00 80.69 440 ASP A O 1
ATOM 3479 N N . ILE A 1 441 ? 0.086 3.567 -47.759 1.00 84.06 441 ILE A N 1
ATOM 3480 C CA . ILE A 1 441 ? -0.158 2.334 -46.997 1.00 84.06 441 ILE A CA 1
ATOM 3481 C C . ILE A 1 441 ? -0.860 2.665 -45.682 1.00 84.06 441 ILE A C 1
ATOM 3483 O O . ILE A 1 441 ? -0.479 3.591 -44.960 1.00 84.06 441 ILE A O 1
ATOM 3487 N N . ASP A 1 442 ? -1.861 1.859 -45.330 1.00 85.69 442 ASP A N 1
ATOM 3488 C CA . ASP A 1 442 ? -2.458 1.897 -44.001 1.00 85.69 442 ASP A CA 1
ATOM 3489 C C . ASP A 1 442 ? -1.420 1.485 -42.942 1.00 85.69 442 ASP A C 1
ATOM 3491 O O . ASP A 1 442 ? -1.013 0.324 -42.840 1.00 85.69 442 ASP A O 1
ATOM 3495 N N . ARG A 1 443 ? -1.000 2.459 -42.130 1.00 85.12 443 ARG A N 1
ATOM 3496 C CA . ARG A 1 443 ? 0.019 2.277 -41.089 1.00 85.12 443 ARG A CA 1
ATOM 3497 C C . ARG A 1 443 ? -0.417 1.333 -39.973 1.00 85.12 443 ARG A C 1
ATOM 3499 O O . ARG A 1 443 ? 0.440 0.686 -39.377 1.00 85.12 443 ARG A O 1
ATOM 3506 N N . THR A 1 444 ? -1.714 1.241 -39.697 1.00 82.81 444 THR A N 1
ATOM 3507 C CA . THR A 1 444 ? -2.256 0.297 -38.717 1.00 82.81 444 THR A CA 1
ATOM 3508 C C . THR A 1 444 ? -2.099 -1.124 -39.235 1.00 82.81 444 THR A C 1
ATOM 3510 O O . THR A 1 444 ? -1.567 -1.970 -38.521 1.00 82.81 444 THR A O 1
ATOM 3513 N N . LEU A 1 445 ? -2.474 -1.380 -40.495 1.00 83.88 445 LEU A N 1
ATOM 3514 C CA . LEU A 1 445 ? -2.254 -2.689 -41.119 1.00 83.88 445 LEU A CA 1
ATOM 3515 C C . LEU A 1 445 ? -0.770 -3.036 -41.171 1.00 83.88 445 LEU A C 1
ATOM 3517 O O . LEU A 1 445 ? -0.393 -4.148 -40.815 1.00 83.88 445 LEU A O 1
ATOM 3521 N N . LEU A 1 446 ? 0.073 -2.081 -41.567 1.00 87.81 446 LEU A N 1
ATOM 3522 C CA . LEU A 1 446 ? 1.514 -2.286 -41.611 1.00 87.81 446 LEU A CA 1
ATOM 3523 C C . LEU A 1 446 ? 2.072 -2.667 -40.235 1.00 87.81 446 LEU A C 1
ATOM 3525 O O . LEU A 1 446 ? 2.792 -3.652 -40.136 1.00 87.81 446 LEU A O 1
ATOM 3529 N N . GLY A 1 447 ? 1.677 -1.953 -39.176 1.00 88.12 447 GLY A N 1
ATOM 3530 C CA . GLY A 1 447 ? 2.064 -2.284 -37.804 1.00 88.12 447 GLY A CA 1
ATOM 3531 C C . GLY A 1 447 ? 1.569 -3.661 -37.349 1.00 88.12 447 GLY A C 1
ATOM 3532 O O . GLY A 1 447 ? 2.284 -4.374 -36.654 1.00 88.12 447 GLY A O 1
ATOM 3533 N N . MET A 1 448 ? 0.369 -4.077 -37.765 1.00 85.94 448 MET A N 1
ATOM 3534 C CA . MET A 1 448 ? -0.125 -5.430 -37.482 1.00 85.94 448 MET A CA 1
ATOM 3535 C C . MET A 1 448 ? 0.736 -6.501 -38.160 1.00 85.94 448 MET A C 1
ATOM 3537 O O . MET A 1 448 ? 1.094 -7.488 -37.518 1.00 85.94 448 MET A O 1
ATOM 3541 N N . TYR A 1 449 ? 1.083 -6.305 -39.435 1.00 87.75 449 TYR A N 1
ATOM 3542 C CA . TYR A 1 449 ? 1.917 -7.253 -40.172 1.00 87.75 449 TYR A CA 1
ATOM 3543 C C . TYR A 1 449 ? 3.334 -7.333 -39.623 1.00 87.75 449 TYR A C 1
ATOM 3545 O O . TYR A 1 449 ? 3.848 -8.436 -39.496 1.00 87.75 449 TYR A O 1
ATOM 3553 N N . THR A 1 450 ? 3.964 -6.207 -39.278 1.00 91.06 450 THR A N 1
ATOM 3554 C CA . THR A 1 450 ? 5.327 -6.231 -38.729 1.00 91.06 450 THR A CA 1
ATOM 3555 C C . THR A 1 450 ? 5.375 -6.930 -37.374 1.00 91.06 450 THR A C 1
ATOM 3557 O O . THR A 1 450 ? 6.325 -7.656 -37.100 1.00 91.06 450 THR A O 1
ATOM 3560 N N . VAL A 1 451 ? 4.336 -6.784 -36.543 1.00 89.69 451 VAL A N 1
ATOM 3561 C CA . VAL A 1 451 ? 4.229 -7.521 -35.275 1.00 89.69 451 VAL A CA 1
ATOM 3562 C C . VAL A 1 451 ? 4.032 -9.023 -35.506 1.00 89.69 451 VAL A C 1
ATOM 3564 O O . VAL A 1 451 ? 4.691 -9.815 -34.838 1.00 89.69 451 VAL A O 1
ATOM 3567 N N . ASP A 1 452 ? 3.152 -9.446 -36.422 1.00 90.69 452 ASP A N 1
ATOM 3568 C CA . ASP A 1 452 ? 2.986 -10.879 -36.738 1.00 90.69 452 ASP A CA 1
ATOM 3569 C C . ASP A 1 452 ? 4.262 -11.476 -37.349 1.00 90.69 452 ASP A C 1
ATOM 3571 O O . ASP A 1 452 ? 4.718 -12.518 -36.880 1.00 90.69 452 ASP A O 1
ATOM 3575 N N . ASP A 1 453 ? 4.894 -10.786 -38.303 1.00 91.50 453 ASP A N 1
ATOM 3576 C CA . ASP A 1 453 ? 6.152 -11.213 -38.931 1.00 91.50 453 ASP A CA 1
ATOM 3577 C C . ASP A 1 453 ? 7.289 -11.332 -37.907 1.00 91.50 453 ASP A C 1
ATOM 3579 O O . ASP A 1 453 ? 8.008 -12.331 -37.903 1.00 91.50 453 ASP A O 1
ATOM 3583 N N . LEU A 1 454 ? 7.391 -10.395 -36.955 1.00 91.75 454 LEU A N 1
ATOM 3584 C CA . LEU A 1 454 ? 8.339 -10.486 -35.843 1.00 91.75 454 LEU A CA 1
ATOM 3585 C C . LEU A 1 454 ? 8.101 -11.740 -34.994 1.00 91.75 454 LEU A C 1
ATOM 3587 O O . LEU A 1 454 ? 9.042 -12.470 -34.687 1.00 91.75 454 LEU A O 1
ATOM 3591 N N . LEU A 1 455 ? 6.853 -12.009 -34.601 1.00 91.75 455 LEU A N 1
ATOM 3592 C CA . LEU A 1 455 ? 6.532 -13.179 -33.781 1.00 91.75 455 LEU A CA 1
ATOM 3593 C C . LEU A 1 455 ? 6.787 -14.492 -34.538 1.00 91.75 455 LEU A C 1
ATOM 3595 O O . LEU A 1 455 ? 7.251 -15.460 -33.937 1.00 91.75 455 LEU A O 1
ATOM 3599 N N . VAL A 1 456 ? 6.536 -14.521 -35.850 1.00 92.94 456 VAL A N 1
ATOM 3600 C CA . VAL A 1 456 ? 6.916 -15.641 -36.725 1.00 92.94 456 VAL A CA 1
ATOM 3601 C C . VAL A 1 456 ? 8.437 -15.793 -36.784 1.00 92.94 456 VAL A C 1
ATOM 3603 O O . VAL A 1 456 ? 8.938 -16.904 -36.627 1.00 92.94 456 VAL A O 1
ATOM 3606 N N . GLY A 1 457 ? 9.183 -14.698 -36.948 1.00 90.69 457 GLY A N 1
ATOM 3607 C CA . GLY A 1 457 ? 10.649 -14.692 -36.967 1.00 90.69 457 GLY A CA 1
ATOM 3608 C C . GLY A 1 457 ? 11.283 -15.147 -35.648 1.00 90.69 457 GLY A C 1
ATOM 3609 O O . GLY A 1 457 ? 12.351 -15.755 -35.654 1.00 90.69 457 GLY A O 1
ATOM 3610 N N . LEU A 1 458 ? 10.598 -14.929 -34.522 1.00 90.50 458 LEU A N 1
ATOM 3611 C CA . LEU A 1 458 ? 10.964 -15.471 -33.207 1.00 90.50 458 LEU A CA 1
ATOM 3612 C C . LEU A 1 458 ? 10.638 -16.970 -33.048 1.00 90.50 458 LEU A C 1
ATOM 3614 O O . LEU A 1 458 ? 10.968 -17.558 -32.019 1.00 90.50 458 LEU A O 1
ATOM 3618 N N . GLY A 1 459 ? 10.012 -17.595 -34.049 1.00 94.38 459 GLY A N 1
ATOM 3619 C CA . GLY A 1 459 ? 9.706 -19.025 -34.077 1.00 94.38 459 GLY A CA 1
ATOM 3620 C C . GLY A 1 459 ? 8.425 -19.423 -33.345 1.00 94.38 459 GLY A C 1
ATOM 3621 O O . GLY A 1 459 ? 8.233 -20.610 -33.088 1.00 94.38 459 GLY A O 1
ATOM 3622 N N . LEU A 1 460 ? 7.546 -18.470 -33.004 1.00 93.88 460 LEU A N 1
ATOM 3623 C CA . LEU A 1 460 ? 6.297 -18.782 -32.305 1.00 93.88 460 LEU A CA 1
ATOM 3624 C C . LEU A 1 460 ? 5.311 -19.492 -33.236 1.00 93.88 460 LEU A C 1
ATOM 3626 O O . LEU A 1 460 ? 5.033 -19.044 -34.355 1.00 93.88 460 LEU A O 1
ATOM 3630 N N . THR A 1 461 ? 4.702 -20.555 -32.722 1.00 94.00 461 THR A N 1
ATOM 3631 C CA . THR A 1 461 ? 3.589 -21.264 -33.361 1.00 94.00 461 THR A CA 1
ATOM 3632 C C . THR A 1 461 ? 2.349 -20.375 -33.476 1.00 94.00 461 THR A C 1
ATOM 3634 O O . THR A 1 461 ? 2.213 -19.363 -32.788 1.00 94.00 461 THR A O 1
ATOM 3637 N N . GLU A 1 462 ? 1.407 -20.745 -34.348 1.00 90.00 462 GLU A N 1
ATOM 3638 C CA . GLU A 1 462 ? 0.154 -19.993 -34.507 1.00 90.00 462 GLU A CA 1
ATOM 3639 C C . GLU A 1 462 ? -0.613 -19.859 -33.180 1.00 90.00 462 GLU A C 1
ATOM 3641 O O . GLU A 1 462 ? -1.063 -18.763 -32.840 1.00 90.00 462 GLU A O 1
ATOM 3646 N N . ASP A 1 463 ? -0.680 -20.930 -32.387 1.00 91.25 463 ASP A N 1
ATOM 3647 C CA . ASP A 1 463 ? -1.355 -20.924 -31.086 1.00 91.25 463 ASP A CA 1
ATOM 3648 C C . ASP A 1 463 ? -0.684 -19.976 -30.080 1.00 91.25 463 ASP A C 1
ATOM 3650 O O . ASP A 1 463 ? -1.373 -19.238 -29.368 1.00 91.25 463 ASP A O 1
ATOM 3654 N N . GLU A 1 464 ? 0.650 -19.924 -30.052 1.00 92.12 464 GLU A N 1
ATOM 3655 C CA . GLU A 1 464 ? 1.403 -19.000 -29.193 1.00 92.12 464 GLU A CA 1
ATOM 3656 C C . GLU A 1 464 ? 1.210 -17.539 -29.613 1.00 92.12 464 GLU A C 1
ATOM 3658 O O . GLU A 1 464 ? 1.038 -16.664 -28.755 1.00 92.12 464 GLU A O 1
ATOM 3663 N N . ARG A 1 465 ? 1.182 -17.252 -30.922 1.00 91.62 465 ARG A N 1
ATOM 3664 C CA . ARG A 1 465 ? 0.897 -15.901 -31.434 1.00 91.62 465 ARG A CA 1
ATOM 3665 C C . ARG A 1 465 ? -0.525 -15.467 -31.082 1.00 91.62 465 ARG A C 1
ATOM 3667 O O . ARG A 1 465 ? -0.718 -14.391 -30.516 1.00 91.62 465 ARG A O 1
ATOM 3674 N N . LEU A 1 466 ? -1.517 -16.336 -31.304 1.00 88.00 466 LEU A N 1
ATOM 3675 C CA . LEU A 1 466 ? -2.908 -16.093 -30.903 1.00 88.00 466 LEU A CA 1
ATOM 3676 C C . LEU A 1 466 ? -3.046 -15.883 -29.388 1.00 88.00 466 LEU A C 1
ATOM 3678 O O . LEU A 1 466 ? -3.853 -15.057 -28.953 1.00 88.00 466 LEU A O 1
ATOM 3682 N N . GLY A 1 467 ? -2.263 -16.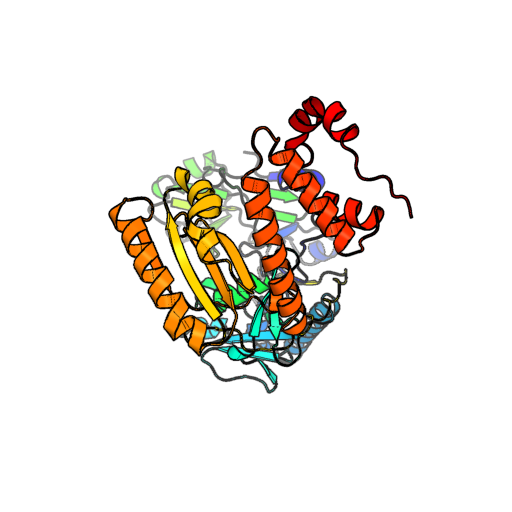605 -28.583 1.00 87.44 467 GLY A N 1
ATOM 3683 C CA . GLY A 1 467 ? -2.144 -16.383 -27.143 1.00 87.44 467 GLY A CA 1
ATOM 3684 C C . GLY A 1 467 ? -1.652 -14.971 -26.811 1.00 87.44 467 GLY A C 1
ATOM 3685 O O . GLY A 1 467 ? -2.317 -14.257 -26.058 1.00 87.44 467 GLY A O 1
ATOM 3686 N N . ASN A 1 468 ? -0.552 -14.533 -27.430 1.00 85.62 468 ASN A N 1
ATOM 3687 C CA . ASN A 1 468 ? 0.018 -13.194 -27.239 1.00 85.62 468 ASN A CA 1
ATOM 3688 C C . ASN A 1 468 ? -0.966 -12.075 -27.604 1.00 85.62 468 ASN A C 1
ATOM 3690 O O . ASN A 1 468 ? -1.154 -11.139 -26.824 1.00 85.62 468 ASN A O 1
ATOM 3694 N N . TYR A 1 469 ? -1.670 -12.190 -28.734 1.00 85.94 469 TYR A N 1
ATOM 3695 C CA . TYR A 1 469 ? -2.663 -11.185 -29.130 1.00 85.94 469 TYR A CA 1
ATOM 3696 C C . TYR A 1 469 ? -3.802 -11.055 -28.121 1.00 85.94 469 TYR A C 1
ATOM 3698 O O . TYR A 1 469 ? -4.312 -9.961 -27.900 1.00 85.94 469 TYR A O 1
ATOM 3706 N N . ARG A 1 470 ? -4.206 -12.152 -27.473 1.00 81.56 470 ARG A N 1
ATOM 3707 C CA . ARG A 1 470 ? -5.274 -12.121 -26.462 1.00 81.56 470 ARG A CA 1
ATOM 3708 C C . ARG A 1 470 ? -4.830 -11.450 -25.165 1.00 81.56 470 ARG A C 1
ATOM 3710 O O . ARG A 1 470 ? -5.669 -10.809 -24.540 1.00 81.56 470 ARG A O 1
ATOM 3717 N N . LEU A 1 471 ? -3.560 -11.593 -24.782 1.00 74.75 471 LEU A N 1
ATOM 3718 C CA . LEU A 1 471 ? -2.989 -10.967 -23.583 1.00 74.75 471 LEU A CA 1
ATOM 3719 C C . LEU A 1 471 ? -2.854 -9.445 -23.732 1.00 74.75 471 LEU A C 1
ATOM 3721 O O . LEU A 1 471 ? -3.009 -8.719 -22.755 1.00 74.75 471 LEU A O 1
ATOM 3725 N N . ALA A 1 472 ? -2.603 -8.961 -24.951 1.00 65.38 472 ALA A N 1
ATOM 3726 C CA . ALA A 1 472 ? -2.401 -7.540 -25.231 1.00 65.38 472 ALA A CA 1
ATOM 3727 C C . ALA A 1 472 ? -3.705 -6.723 -25.377 1.00 65.38 472 ALA A C 1
ATOM 3729 O O . ALA A 1 472 ? -3.656 -5.494 -25.429 1.00 65.38 472 ALA A O 1
ATOM 3730 N N . VAL A 1 473 ? -4.879 -7.366 -25.442 1.00 66.50 473 VAL A N 1
ATOM 3731 C CA . VAL A 1 473 ? -6.166 -6.663 -25.591 1.00 66.50 473 VAL A CA 1
ATOM 3732 C C . VAL A 1 473 ? -6.744 -6.324 -24.218 1.00 66.50 473 VAL A C 1
ATOM 3734 O O . VAL A 1 473 ? -7.383 -7.158 -23.581 1.00 66.50 473 VAL A O 1
ATOM 3737 N N . ALA A 1 474 ? -6.555 -5.074 -23.793 1.00 59.69 474 ALA A N 1
ATOM 3738 C CA . ALA A 1 474 ? -7.082 -4.560 -22.527 1.00 59.69 474 ALA A CA 1
ATOM 3739 C C . ALA A 1 474 ? -8.625 -4.527 -22.480 1.00 59.69 474 ALA A C 1
ATOM 3741 O O . ALA A 1 474 ? -9.214 -4.790 -21.434 1.00 59.69 474 ALA A O 1
ATOM 3742 N N . ASP A 1 475 ? -9.288 -4.251 -23.610 1.00 68.50 475 ASP A N 1
ATOM 3743 C CA . ASP A 1 475 ? -10.749 -4.308 -23.735 1.00 68.50 475 ASP A CA 1
ATOM 3744 C C . ASP A 1 475 ? -11.169 -4.659 -25.171 1.00 68.50 475 ASP A C 1
ATOM 3746 O O . ASP A 1 475 ? -10.991 -3.883 -26.108 1.00 68.50 475 ASP A O 1
ATOM 3750 N N . ARG A 1 476 ? -11.776 -5.839 -25.349 1.00 64.75 476 ARG A N 1
ATOM 3751 C CA . ARG A 1 476 ? -12.279 -6.305 -26.654 1.00 64.75 476 ARG A CA 1
ATOM 3752 C C . ARG A 1 476 ? -13.448 -5.473 -27.179 1.00 64.75 476 ARG A C 1
ATOM 3754 O O . ARG A 1 476 ? -13.729 -5.517 -28.372 1.00 64.75 476 ARG A O 1
ATOM 3761 N N . ARG A 1 477 ? -14.176 -4.776 -26.302 1.00 69.00 477 ARG A N 1
ATOM 3762 C CA . ARG A 1 477 ? -15.322 -3.943 -26.688 1.00 69.00 477 ARG A CA 1
ATOM 3763 C C . ARG A 1 477 ? -14.873 -2.583 -27.198 1.00 69.00 477 ARG A C 1
ATOM 3765 O O . ARG A 1 477 ? -15.520 -2.061 -28.099 1.00 69.00 477 ARG A O 1
ATOM 3772 N N . ALA A 1 478 ? -13.753 -2.067 -26.691 1.00 69.38 478 ALA A N 1
ATOM 3773 C CA . ALA A 1 478 ? -13.215 -0.766 -27.076 1.00 69.38 478 ALA A CA 1
ATOM 3774 C C . ALA A 1 478 ? -12.886 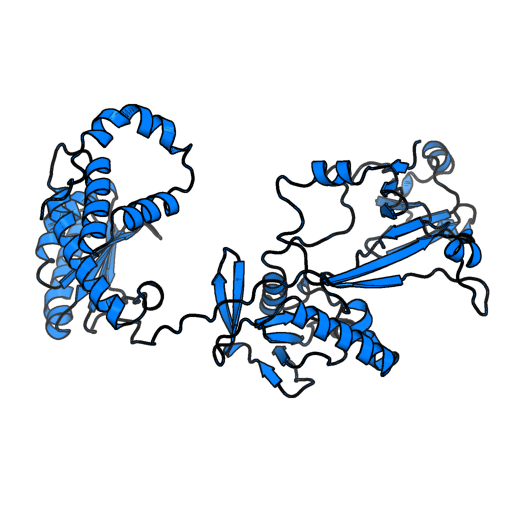-0.663 -28.577 1.00 69.38 478 ALA A C 1
ATOM 3776 O O . ALA A 1 478 ? -13.029 0.407 -29.156 1.00 69.38 478 ALA A O 1
ATOM 3777 N N . THR A 1 479 ? -12.504 -1.771 -29.223 1.00 69.25 479 THR A N 1
ATOM 3778 C CA . THR A 1 479 ? -12.136 -1.812 -30.653 1.00 69.25 479 THR A CA 1
ATOM 3779 C C . THR A 1 479 ? -13.136 -2.586 -31.522 1.00 69.25 479 THR A C 1
ATOM 3781 O O . THR A 1 479 ? -12.893 -2.823 -32.706 1.00 69.25 479 THR A O 1
ATOM 3784 N N . ALA A 1 480 ? -14.287 -2.986 -30.966 1.00 74.19 480 ALA A N 1
ATOM 3785 C CA . ALA A 1 480 ? -15.243 -3.858 -31.652 1.00 74.19 480 ALA A CA 1
ATOM 3786 C C . ALA A 1 480 ? -15.899 -3.200 -32.877 1.00 74.19 480 ALA A C 1
ATOM 3788 O O . ALA A 1 480 ? -16.178 -3.880 -33.866 1.00 74.19 480 ALA A O 1
ATOM 3789 N N . ASP A 1 481 ? -16.159 -1.895 -32.826 1.00 77.00 481 ASP A N 1
ATOM 3790 C CA . ASP A 1 481 ? -16.767 -1.158 -33.939 1.00 77.00 481 ASP A CA 1
ATOM 3791 C C . ASP A 1 481 ? -15.789 -0.981 -35.102 1.00 77.00 481 ASP A C 1
ATOM 3793 O O . ASP A 1 481 ? -16.146 -1.243 -36.252 1.00 77.00 481 ASP A O 1
ATOM 3797 N N . GLU A 1 482 ? -14.537 -0.641 -34.793 1.00 75.81 482 GLU A N 1
ATOM 3798 C CA . GLU A 1 482 ? -13.453 -0.528 -35.772 1.00 75.81 482 GLU A CA 1
ATOM 3799 C C . GLU A 1 482 ? -13.130 -1.881 -36.422 1.00 75.81 482 GLU A C 1
ATOM 3801 O O . GLU A 1 482 ? -13.019 -1.984 -37.643 1.00 75.81 482 GLU A O 1
ATOM 3806 N N . PHE A 1 483 ? -13.069 -2.961 -35.637 1.00 77.75 483 PHE A N 1
ATOM 3807 C CA . PHE A 1 483 ? -12.896 -4.296 -36.204 1.00 77.75 483 PHE A CA 1
ATOM 3808 C C . PHE A 1 483 ? -14.063 -4.666 -37.126 1.00 77.75 483 PHE A C 1
ATOM 3810 O O . PHE A 1 483 ? -13.846 -5.169 -38.227 1.00 77.75 483 PHE A O 1
ATOM 3817 N N . ARG A 1 484 ? -15.314 -4.410 -36.715 1.00 80.94 484 ARG A N 1
ATOM 3818 C CA . ARG A 1 484 ? -16.498 -4.751 -37.521 1.00 80.94 484 ARG A CA 1
ATOM 3819 C C . ARG A 1 484 ? -16.541 -4.007 -38.851 1.00 80.94 484 ARG A C 1
ATOM 3821 O O . ARG A 1 484 ? -16.949 -4.619 -39.841 1.00 80.94 484 ARG A O 1
ATOM 3828 N N . SER A 1 485 ? -16.117 -2.744 -38.888 1.00 81.69 485 SER A N 1
ATOM 3829 C CA . SER A 1 485 ? -16.078 -1.952 -40.122 1.00 81.69 485 SER A CA 1
ATOM 3830 C C . SER A 1 485 ? -14.980 -2.412 -41.088 1.00 81.69 485 SER A C 1
ATOM 3832 O O . SER A 1 485 ? -15.146 -2.281 -42.298 1.00 81.69 485 SER A O 1
ATOM 3834 N N . ARG A 1 486 ? -13.905 -3.031 -40.577 1.00 78.94 486 ARG A N 1
ATOM 3835 C CA . ARG A 1 486 ? -12.728 -3.450 -41.362 1.00 78.94 486 ARG A CA 1
ATOM 3836 C C . ARG A 1 486 ? -12.539 -4.962 -41.512 1.00 78.94 486 ARG A C 1
ATOM 3838 O O . ARG A 1 486 ? -11.618 -5.411 -42.189 1.00 78.94 486 ARG A O 1
ATOM 3845 N N . GLN A 1 487 ? -13.411 -5.780 -40.924 1.00 79.19 487 GLN A N 1
ATOM 3846 C CA . GLN A 1 487 ? -13.222 -7.235 -40.814 1.00 79.19 487 GLN A CA 1
ATOM 3847 C C . GLN A 1 487 ? -13.006 -7.959 -42.152 1.00 79.19 487 GLN A C 1
ATOM 3849 O O . GLN A 1 487 ? -12.313 -8.970 -42.191 1.00 79.19 487 GLN A O 1
ATOM 3854 N N . VAL A 1 488 ? -13.610 -7.484 -43.246 1.00 75.94 488 VAL A N 1
ATOM 3855 C CA . VAL A 1 488 ? -13.471 -8.115 -44.570 1.00 75.94 488 VAL A CA 1
ATOM 3856 C C . VAL A 1 488 ? -12.068 -7.890 -45.129 1.00 75.94 488 VAL A C 1
ATOM 3858 O O . VAL A 1 488 ? -11.486 -8.811 -45.693 1.00 75.94 488 VAL A O 1
ATOM 3861 N N . GLU A 1 489 ? -11.516 -6.694 -44.938 1.00 72.81 489 GLU A N 1
ATOM 3862 C CA . GLU A 1 489 ? -10.147 -6.335 -45.314 1.00 72.81 489 GLU A CA 1
ATOM 3863 C C . GLU A 1 489 ? -9.138 -7.086 -44.434 1.00 72.81 489 GLU A C 1
ATOM 3865 O O . GLU A 1 489 ? -8.284 -7.808 -44.946 1.00 72.81 489 GLU A O 1
ATOM 3870 N N . LEU A 1 490 ? -9.323 -7.029 -43.111 1.00 71.69 490 LEU A N 1
ATOM 3871 C CA . LEU A 1 490 ? -8.458 -7.678 -42.119 1.00 71.69 490 LEU A CA 1
ATOM 3872 C C . LEU A 1 490 ? -8.429 -9.210 -42.229 1.00 71.69 490 LEU A C 1
ATOM 3874 O O . LEU A 1 490 ? -7.453 -9.832 -41.829 1.00 71.69 490 LEU A O 1
ATOM 3878 N N . ARG A 1 491 ? -9.486 -9.840 -42.759 1.00 68.62 491 ARG A N 1
ATOM 3879 C CA . ARG A 1 491 ? -9.527 -11.295 -43.015 1.00 68.62 491 ARG A CA 1
ATOM 3880 C C . ARG A 1 491 ? -9.009 -11.692 -44.400 1.00 68.62 491 ARG A C 1
ATOM 3882 O O . ARG A 1 491 ? -8.754 -12.872 -44.618 1.00 68.62 491 ARG A O 1
ATOM 3889 N N . ARG A 1 492 ? -8.919 -10.746 -45.343 1.00 64.25 492 ARG A N 1
ATOM 3890 C CA . ARG A 1 492 ? -8.370 -10.952 -46.699 1.00 64.25 492 ARG A CA 1
ATOM 3891 C C . ARG A 1 492 ? -6.874 -10.670 -46.772 1.00 64.25 492 ARG A C 1
ATOM 3893 O O . ARG A 1 492 ? -6.209 -11.225 -47.642 1.00 64.25 492 ARG A O 1
ATOM 3900 N N . ALA A 1 493 ? -6.376 -9.826 -45.873 1.00 57.22 493 ALA A N 1
ATOM 3901 C CA . ALA A 1 493 ? -4.971 -9.699 -45.525 1.00 57.22 493 ALA A CA 1
ATOM 3902 C C . ALA A 1 493 ? -4.325 -11.095 -45.436 1.00 57.22 493 ALA A C 1
ATOM 3904 O O . ALA A 1 493 ? -4.792 -11.912 -44.634 1.00 57.22 493 ALA A O 1
ATOM 3905 N N . PRO A 1 494 ? -3.314 -11.425 -46.260 1.00 49.66 494 PRO A N 1
ATOM 3906 C CA . PRO A 1 494 ? -2.657 -12.714 -46.176 1.00 49.66 494 PRO A CA 1
ATOM 3907 C C . PRO A 1 494 ? -1.838 -12.748 -44.885 1.00 49.66 494 PRO A C 1
ATOM 3909 O O . PRO A 1 494 ? -0.650 -12.446 -44.882 1.00 49.66 494 PRO A O 1
ATOM 3912 N N . LEU A 1 495 ? -2.462 -13.165 -43.782 1.00 51.03 495 LEU A N 1
ATOM 3913 C CA . LEU A 1 495 ? -1.750 -13.945 -42.777 1.00 51.03 495 LEU A CA 1
ATOM 3914 C C . LEU A 1 495 ? -1.168 -15.103 -43.574 1.00 51.03 495 LEU A C 1
ATOM 3916 O O . LEU A 1 495 ? -1.941 -15.910 -44.101 1.00 51.03 495 LEU A O 1
ATOM 3920 N N . ARG A 1 496 ? 0.149 -15.093 -43.811 1.00 47.06 496 ARG A N 1
ATOM 3921 C CA . ARG A 1 496 ? 0.834 -16.107 -44.613 1.00 47.06 496 ARG A CA 1
ATOM 3922 C C . ARG A 1 496 ? 0.418 -17.475 -44.076 1.00 47.06 496 ARG A C 1
ATOM 3924 O O . ARG A 1 496 ? 0.927 -17.936 -43.061 1.00 47.06 496 ARG A O 1
ATOM 3931 N N . ARG A 1 497 ? -0.544 -18.115 -44.746 1.00 43.22 497 ARG A N 1
ATOM 3932 C CA . ARG A 1 497 ? -0.840 -19.529 -44.550 1.00 43.22 497 ARG A CA 1
ATOM 3933 C C . ARG A 1 497 ? 0.410 -20.231 -45.035 1.00 43.22 497 ARG A C 1
ATOM 3935 O O . ARG A 1 497 ? 0.735 -20.133 -46.216 1.00 43.22 497 ARG A O 1
ATOM 3942 N N . GLY A 1 498 ? 1.150 -20.791 -44.086 1.00 40.66 498 GLY A N 1
ATOM 3943 C CA . GLY A 1 498 ? 2.472 -21.337 -44.320 1.00 40.66 498 GLY A CA 1
ATOM 3944 C C . GLY A 1 498 ? 2.509 -22.281 -45.514 1.00 40.66 498 GLY A C 1
ATOM 3945 O O . GLY A 1 498 ? 1.582 -23.057 -45.746 1.00 40.66 498 GLY A O 1
ATOM 3946 N N . THR A 1 499 ? 3.624 -22.238 -46.228 1.00 32.62 499 THR A N 1
ATOM 3947 C CA . THR A 1 499 ? 4.082 -23.359 -47.038 1.00 32.62 499 THR A CA 1
ATOM 3948 C C . THR A 1 499 ? 5.595 -23.458 -46.915 1.00 32.62 499 THR A C 1
ATOM 3950 O O . THR A 1 499 ? 6.282 -22.561 -47.398 1.00 32.62 499 THR A O 1
ATOM 3953 N N . ALA A 1 500 ? 6.005 -24.584 -46.318 1.00 32.09 500 ALA A N 1
ATOM 3954 C CA . ALA A 1 500 ? 7.314 -25.245 -46.310 1.00 32.09 500 ALA A CA 1
ATOM 3955 C C . ALA A 1 500 ? 8.499 -24.514 -45.667 1.00 32.09 500 ALA A C 1
ATOM 3957 O O . ALA A 1 500 ? 8.969 -23.501 -46.226 1.00 32.09 500 ALA A O 1
#

Secondary structure (DSSP, 8-state):
---EEE--HHHHHHTT-SS-TTTT--SEEEEEEEEE-SSHHHHHTT--EEEEEEEEEESSTTHHHHTTTTTSTHHHHHHHHHHHHHHHHHSTTEEEEEEEE--SSGGGHHHH-----SSEEEEESS--SSSEEE-GGGEEEEEETTEEEEEETTT-PEEEEE-SS---GGGS-HHHHHHHHHHHTTS----S---GGGGG-SEE-EEEETTEEEE--EEEEEGGG--HHHHHHTT--SEEEEEETTEEEEEETT-HHHHTTS-SSSEEEEEE-SS-GGG--EEETTEEE--EEEEEEE-SSPPPPPPPPPPPPP---EE-TTSSEEEEEEEE-GGGHHHHHHTGGGGG-SSEEEEEEE-SSS-EEEEEEES-HHHIIIIIHHHHHHHHHHHHHTTSEEEEEEE-EE--HHHHTSHHHHHHHHHHHHHHHHHHHHHTT--S--HHHHHHHHHHHHHHHTT--HHHHHHHHHHS-S-TTTTHHHHHHHHHHHHHS-------

Radius of gyration: 33.42 Å; chains: 1; bounding box: 76×52×93 Å

Foldseek 3Di:
DAQEDADAPVRVVVPPDPDDQPQFAQQWWKAKKFWFDLAPVCVVVVNTFIEGALFRGGSAFQAALFLCDVVVDPVSLVVSLVSVVSSCQQADQEAEAEEAEDFPDNVCVSQQHGDPNGPEYAYDHDDDPDDHYQYPVQWDWDADPNAIWIAGNVPLTTYQYDGNGDRDQVSDDPVSVVSVVRNSISHDDDDQDDPPPCVPPQWDHFYDHVSYTRFFIKGKDWLCPDDPVVCVVVVPDQWKWWDDNSDTDIARVVDPVSNVVGDNGDMTMIGHCVNDPSRQHPQDPVGGDGDMDIDMDGDPHRDDNDDRDDDFDDDDFKAAQLGQKWKKKFAFDPVCPLVCLLPDVVVLLPAQKAWDWDQVVHTIIIIMDGDDSCCRRVPSVVVVVVVSVVCCVVRRTVDMDIGMGGQPQVVQRYDVSSVVVSNVRSVVRVVVSVVSPDPPDDVVVVVVVVVLVVCVVVVDDPVRVVVVVVVPPPDPVVCVVVCVVCVVVVVVPPPPPDDD

Sequence (500 aa):
MRRALAVGAGDLWRAVERQQPSDRALPSLDLSVFVLALSPEAVDAGDFQMMVGPNFGASAAGRVLGRFGDLLGEQARTALRSVADAEAVVRPGRVWAEVNYLPRKGRLGNVATRALVRDHELVLNTTPGGERIIRAADLLVGVRDNRFVLRWSVTGHEVVPCSGHMLNPRSGSPVIQFLDDVSRDGYAMPSSFDWGPAANFPFLPRVQAGRIILTPARWLLRAEEFTQQWRERWQVPRHVYLSTADNRLLLDLADPDQLKQLPDKGLMVLQEALPAPDQAWLPGSEGRYVSEFVVPLIREEIGPEPEPARQIPSGRRMRPPGSDWLFAKLYHLPTFENDLLTGPVKDFCDGNWFFMRYVDPGPHLRIRWTGDPRWLTGELAPRVLRWSAELVERGYCTRVALDTYDRELERYGGPTALEAAESLFAADSSAVLDLLRLNDIDRTLLGMYTVDDLLVGLGLTEDERLGNYRLAVADRRATADEFRSRQVELRRAPLRRGTA

Organism: Kibdelosporangium aridum (NCBI:txid2030)

pLDDT: mean 89.13, std 10.39, range [32.09, 97.62]

InterPro domains:
  IPR006827 Lantibiotic dehydratase, N-terminal [PF04738] (15-262)
  IPR023809 Thiopeptide-type bacteriocin biosynthesis domain [PF14028] (325-487)
  IPR023809 Thiopeptide-type bacteriocin biosynthesis domain [TIGR03891] (325-483)